Protein 9J3F (pdb70)

B-factor: mean 30.08, std 14.35, range [10.29, 95.4]

InterPro domains:
  IPR018712 T6SS, Phospholipase effector Tle1-like, catalytic domain [PF09994] (22-100)
  IPR018712 T6SS, Phospholipase effector Tle1-like, catalytic domain [PF09994] (247-362)

Organism: Xanthomonas oryzae pv. oryzae (strain PXO99A) (NCBI:txid360094)

Radius of gyration: 28.88 Å; Cα contacts (8 Å, |Δi|>4): 1315; chains: 1; bounding box: 87×80×74 Å

Nearest PDB structures (foldseek):
  4o5p-assembly1_A  TM=6.713E-01  e=9.264E-30  Pseudomonas aeruginosa PAO1
  4o5p-assembly2_B  TM=6.786E-01  e=5.712E-29  Pseudomonas aeruginosa PAO1
  5l2p-assembly1_B  TM=4.630E-01  e=1.707E-01  Saccharolobus solfataricus
  6iey-assembly1_B  TM=3.296E-01  e=1.707E-01  uncultured bacterium
  3ga7-assembly1_A  TM=3.316E-01  e=7.389E-01  Salmonella enterica subsp. enterica serovar Typhimurium str. LT2

Sequence (683 aa):
EFMQVSFAPLCPENPLQLSRAQQAEMMSAGLGRPQDSCCIDLRWGFFFDGTNNNFHRDQPKKAHSNVARLYDIFEADRRKPEFVGRYAAGVGTAFKDEVGDQGLGIQEKAGLAAGWGGEARICWALLKFLDNLNYYFERIDLGEALGQKDPATVRRMAQDMTIPSMELRKIAGDETEMLRQISMMASLQSLTATALNLPNHRGRRAVLAERRAQLRQRVQTWQRAQPKPKLRSIRVSVFGFSRGAAEARVFCSWLKDACDGGGGELTLCGIPVQLDLLGIFDTVASVGLANSSRLWSGHGGYASEDDLRIAPYVRRCVHLVAAHEVRGSFPLDAAAGVNGEEVVYPGVHSDVGGGYEPGEQGKAFIGDSIDDSAKLSQIALCHMYREAMAAGVPLNLSASRLSKETKAAFKVDKGLIDAFNGYVAATGSIKASTTVALTQAHYALYLRWRRLRLDDTAPDGMAQQPFVTRARTYKAQDVTDLLQTNAELRQEWAALQQDEKDAAYSSEASVAHVLRSTLAPIAARDDIVALVWGEKMTQWREVKPAWNDLSPLDRRIVRLHDDYSHDSRAWFKPFGAASEEAWKRQYRQRMNRLEAQDNAWQQWNRDVQPVIDDAVRKAQKHPGSFQPTPEVRPMPPLVAGQDLKDLKQWRSNGGVIPTEQDGRESYGMFGFLRWRTIFVPEK

Structure (mmCIF, N/CA/C/O backbone):
data_9J3F
#
_entry.id   9J3F
#
_cell.length_a   66.640
_cell.length_b   70.366
_cell.length_c   78.775
_cell.angle_alpha   90.00
_cell.angle_beta   99.26
_cell.angle_gamma   90.00
#
_symmetry.space_group_name_H-M   'P 1 21 1'
#
loop_
_entity.id
_entity.type
_entity.pdbx_description
1 polymer 'Tle1 phospholipase domain-containing protein'
2 non-polymer GLYCEROL
3 water water
#
loop_
_atom_site.group_PDB
_atom_site.id
_atom_site.type_symbol
_atom_site.label_atom_id
_atom_site.label_alt_id
_atom_site.label_comp_id
_atom_site.label_asym_id
_atom_site.label_entity_id
_atom_site.label_seq_id
_atom_site.pdbx_PDB_ins_code
_atom_site.Cartn_x
_atom_site.Cartn_y
_atom_site.Cartn_z
_atom_site.occupancy
_atom_site.B_iso_or_equiv
_atom_site.auth_seq_id
_atom_site.auth_comp_id
_atom_site.auth_asym_id
_atom_site.auth_atom_id
_atom_site.pdbx_PDB_model_num
ATOM 1 N N . GLU A 1 35 ? 0.314 15.592 -17.656 1.00 58.00 35 GLU A N 1
ATOM 2 C CA . GLU A 1 35 ? -0.714 14.755 -17.063 1.00 51.77 35 GLU A CA 1
ATOM 3 C C . GLU A 1 35 ? -1.316 13.890 -18.132 1.00 49.51 35 GLU A C 1
ATOM 4 O O . GLU A 1 35 ? -1.992 14.401 -18.968 1.00 57.17 35 GLU A O 1
ATOM 6 N N . PHE A 1 36 ? -1.075 12.588 -18.107 1.00 36.65 36 PHE A N 1
ATOM 7 C CA . PHE A 1 36 ? -1.640 11.733 -19.130 1.00 34.02 36 PHE A CA 1
ATOM 8 C C . PHE A 1 36 ? -1.858 10.270 -18.741 1.00 30.08 36 PHE A C 1
ATOM 9 O O . PHE A 1 36 ? -1.359 9.833 -17.775 1.00 35.14 36 PHE A O 1
ATOM 17 N N . MET A 1 37 ? -2.625 9.564 -19.531 1.00 23.94 37 MET A N 1
ATOM 18 C CA . MET A 1 37 ? -2.992 8.174 -19.276 1.00 27.46 37 MET A CA 1
ATOM 19 C C . MET A 1 37 ? -1.953 7.267 -19.938 1.00 31.30 37 MET A C 1
ATOM 20 O O . MET A 1 37 ? -1.886 7.184 -21.169 1.00 32.41 37 MET A O 1
ATOM 25 N N . GLN A 1 38 ? -1.160 6.581 -19.124 1.00 32.44 38 GLN A N 1
ATOM 26 C CA . GLN A 1 38 ? -0.169 5.645 -19.633 1.00 27.08 38 GLN A CA 1
ATOM 27 C C . GLN A 1 38 ? -0.831 4.312 -20.001 1.00 26.75 38 GLN A C 1
ATOM 28 O O . GLN A 1 38 ? -1.502 3.695 -19.176 1.00 27.94 38 GLN A O 1
ATOM 34 N N . VAL A 1 39 ? -0.604 3.847 -21.230 1.00 23.15 39 VAL A N 1
ATOM 35 C CA . VAL A 1 39 ? -1.184 2.598 -21.714 1.00 22.51 39 VAL A CA 1
ATOM 36 C C . VAL A 1 39 ? -0.223 1.439 -21.450 1.00 24.61 39 VAL A C 1
ATOM 37 O O . VAL A 1 39 ? 0.984 1.577 -21.651 1.00 28.51 39 VAL A O 1
ATOM 41 N N . SER A 1 40 ? -0.756 0.291 -21.026 1.00 25.33 40 SER A N 1
ATOM 42 C CA . SER A 1 40 ? 0.036 -0.922 -20.832 1.00 25.23 40 SER A CA 1
ATOM 43 C C . SER A 1 40 ? -0.895 -2.129 -20.825 1.00 25.34 40 SER A C 1
ATOM 44 O O . SER A 1 40 ? -2.114 -1.993 -20.704 1.00 24.47 40 SER A O 1
ATOM 47 N N . PHE A 1 41 ? -0.303 -3.316 -20.953 1.00 24.54 41 PHE A N 1
ATOM 48 C CA . PHE A 1 41 ? -1.021 -4.540 -20.637 1.00 25.84 41 PHE A CA 1
ATOM 49 C C . PHE A 1 41 ? -0.946 -4.817 -19.140 1.00 26.61 41 PHE A C 1
ATOM 50 O O . PHE A 1 41 ? -0.068 -4.311 -18.436 1.00 23.07 41 PHE A O 1
ATOM 58 N N . ALA A 1 42 ? -1.905 -5.618 -18.655 1.00 19.92 42 ALA A N 1
ATOM 59 C CA . ALA A 1 42 ? -1.993 -6.053 -17.263 1.00 25.18 42 ALA A CA 1
ATOM 60 C C . ALA A 1 42 ? -0.630 -6.469 -16.739 1.00 28.63 42 ALA A C 1
ATOM 61 O O . ALA A 1 42 ? 0.101 -7.215 -17.408 1.00 24.22 42 ALA A O 1
ATOM 63 N N . PRO A 1 43 ? -0.248 -5.995 -15.562 1.00 22.91 43 PRO A N 1
ATOM 64 C CA . PRO A 1 43 ? 1.007 -6.444 -14.959 1.00 29.16 43 PRO A CA 1
ATOM 65 C C . PRO A 1 43 ? 0.858 -7.859 -14.422 1.00 29.23 43 PRO A C 1
ATOM 66 O O . PRO A 1 43 ? -0.244 -8.396 -14.300 1.00 30.41 43 PRO A O 1
ATOM 70 N N . LEU A 1 44 ? 1.995 -8.472 -14.107 1.00 32.52 44 LEU A N 1
ATOM 71 C CA . LEU A 1 44 ? 1.945 -9.766 -13.447 1.00 30.39 44 LEU A CA 1
ATOM 72 C C . LEU A 1 44 ? 1.198 -9.631 -12.128 1.00 33.43 44 LEU A C 1
ATOM 73 O O . LEU A 1 44 ? 1.388 -8.670 -11.381 1.00 35.83 44 LEU A O 1
ATOM 78 N N . CYS A 1 45 ? 0.317 -10.573 -11.865 1.00 28.86 45 CYS A N 1
ATOM 79 C CA . CYS A 1 45 ? -0.385 -10.572 -10.595 1.00 30.17 45 CYS A CA 1
ATOM 80 C C . CYS A 1 45 ? 0.590 -10.957 -9.489 1.00 32.62 45 CYS A C 1
ATOM 81 O O . CYS A 1 45 ? 1.222 -12.018 -9.570 1.00 29.95 45 CYS A O 1
ATOM 84 N N . PRO A 1 46 ? 0.740 -10.137 -8.446 1.00 36.55 46 PRO A N 1
ATOM 85 C CA . PRO A 1 46 ? 1.603 -10.520 -7.321 1.00 30.98 46 PRO A CA 1
ATOM 86 C C . PRO A 1 46 ? 1.136 -11.818 -6.683 1.00 33.06 46 PRO A C 1
ATOM 87 O O . PRO A 1 46 ? -0.021 -12.229 -6.810 1.00 32.83 46 PRO A O 1
ATOM 91 N N . GLU A 1 47 ? 2.060 -12.468 -5.976 1.00 36.51 47 GLU A N 1
ATOM 92 C CA . GLU A 1 47 ? 1.703 -13.708 -5.297 1.00 32.63 47 GLU A CA 1
ATOM 93 C C . GLU A 1 47 ? 0.630 -13.478 -4.242 1.00 33.89 47 GLU A C 1
ATOM 94 O O . GLU A 1 47 ? -0.266 -14.316 -4.064 1.00 35.77 47 GLU A O 1
ATOM 100 N N . ASN A 1 48 ? 0.704 -12.356 -3.520 1.00 35.16 48 ASN A N 1
ATOM 101 C CA . ASN A 1 48 ? -0.417 -11.905 -2.698 1.00 31.77 48 ASN A CA 1
ATOM 102 C C . ASN A 1 48 ? -1.009 -10.695 -3.398 1.00 28.94 48 ASN A C 1
ATOM 103 O O . ASN A 1 48 ? -0.481 -9.576 -3.266 1.00 28.51 48 ASN A O 1
ATOM 108 N N . PRO A 1 49 ? -2.093 -10.860 -4.160 1.00 30.54 49 PRO A N 1
ATOM 109 C CA . PRO A 1 49 ? -2.630 -9.731 -4.928 1.00 29.41 49 PRO A CA 1
ATOM 110 C C . PRO A 1 49 ? -3.234 -8.635 -4.058 1.00 24.76 49 PRO A C 1
ATOM 111 O O . PRO A 1 49 ? -3.505 -7.543 -4.574 1.00 32.81 49 PRO A O 1
ATOM 115 N N . LEU A 1 50 ? -3.466 -8.886 -2.772 1.00 23.76 50 LEU A N 1
ATOM 116 C CA . LEU A 1 50 ? -3.966 -7.864 -1.855 1.00 27.65 50 LEU A CA 1
ATOM 117 C C . LEU A 1 50 ? -2.851 -7.078 -1.179 1.00 31.33 50 LEU A C 1
ATOM 118 O O . LEU A 1 50 ? -3.140 -6.168 -0.392 1.00 35.97 50 LEU A O 1
ATOM 123 N N . GLN A 1 51 ? -1.593 -7.414 -1.454 1.00 29.53 51 GLN A N 1
ATOM 124 C CA . GLN A 1 51 ? -0.452 -6.773 -0.817 1.00 33.50 51 GLN A CA 1
ATOM 125 C C . GLN A 1 51 ? -0.024 -5.556 -1.621 1.00 32.39 51 GLN A C 1
ATOM 126 O O . GLN A 1 51 ? 0.171 -5.639 -2.837 1.00 38.90 51 GLN A O 1
ATOM 132 N N . LEU A 1 52 ? 0.138 -4.431 -0.940 1.00 34.54 52 LEU A N 1
ATOM 133 C CA . LEU A 1 52 ? 0.509 -3.208 -1.627 1.00 41.58 52 LEU A CA 1
ATOM 134 C C . LEU A 1 52 ? 1.999 -3.210 -1.951 1.00 52.27 52 LEU A C 1
ATOM 135 O O . LEU A 1 52 ? 2.826 -3.648 -1.146 1.00 52.02 52 LEU A O 1
ATOM 140 N N . SER A 1 53 ? 2.333 -2.744 -3.154 1.00 47.71 53 SER A N 1
ATOM 141 C CA . SER A 1 53 ? 3.728 -2.545 -3.499 1.00 44.69 53 SER A CA 1
ATOM 142 C C . SER A 1 53 ? 4.328 -1.471 -2.598 1.00 44.23 53 SER A C 1
ATOM 143 O O . SER A 1 53 ? 3.621 -0.728 -1.911 1.00 48.11 53 SER A O 1
ATOM 146 N N . ARG A 1 54 ? 5.660 -1.405 -2.591 1.00 51.15 54 ARG A N 1
ATOM 147 C CA . ARG A 1 54 ? 6.331 -0.442 -1.725 1.00 52.35 54 ARG A CA 1
ATOM 148 C C . ARG A 1 54 ? 5.941 0.981 -2.098 1.00 45.92 54 ARG A C 1
ATOM 149 O O . ARG A 1 54 ? 5.656 1.805 -1.222 1.00 43.60 54 ARG A O 1
ATOM 157 N N . ALA A 1 55 ? 5.892 1.277 -3.400 1.00 46.93 55 ALA A N 1
ATOM 158 C CA . ALA A 1 55 ? 5.439 2.590 -3.838 1.00 53.39 55 ALA A CA 1
ATOM 159 C C . ALA A 1 55 ? 3.988 2.837 -3.434 1.00 55.79 55 ALA A C 1
ATOM 160 O O . ALA A 1 55 ? 3.643 3.932 -2.969 1.00 53.32 55 ALA A O 1
ATOM 162 N N . GLN A 1 56 ? 3.125 1.825 -3.592 1.00 44.84 56 GLN A N 1
ATOM 163 C CA . GLN A 1 56 ? 1.715 1.993 -3.243 1.00 41.75 56 GLN A CA 1
ATOM 164 C C . GLN A 1 56 ? 1.528 2.187 -1.742 1.00 40.45 56 GLN A C 1
ATOM 165 O O . GLN A 1 56 ? 0.634 2.927 -1.311 1.00 36.21 56 GLN A O 1
ATOM 171 N N . GLN A 1 57 ? 2.347 1.520 -0.927 1.00 38.76 57 GLN A N 1
ATOM 172 C CA . GLN A 1 57 ? 2.234 1.698 0.517 1.00 44.67 57 GLN A CA 1
ATOM 173 C C . GLN A 1 57 ? 2.638 3.107 0.923 1.00 48.58 57 GLN A C 1
ATOM 174 O O . GLN A 1 57 ? 2.052 3.693 1.845 1.00 46.58 57 GLN A O 1
ATOM 180 N N . ALA A 1 58 ? 3.630 3.676 0.231 1.00 50.61 58 ALA A N 1
ATOM 181 C CA . ALA A 1 58 ? 3.977 5.070 0.470 1.00 50.87 58 ALA A CA 1
ATOM 182 C C . ALA A 1 58 ? 2.841 5.990 0.044 1.00 47.21 58 ALA A C 1
ATOM 183 O O . ALA A 1 58 ? 2.478 6.920 0.776 1.00 47.49 58 ALA A O 1
ATOM 185 N N . GLU A 1 59 ? 2.261 5.738 -1.132 1.00 41.80 59 GLU A N 1
ATOM 186 C CA . GLU A 1 59 ? 1.148 6.558 -1.602 1.00 38.89 59 GLU A CA 1
ATOM 187 C C . GLU A 1 59 ? -0.011 6.537 -0.615 1.00 39.27 59 GLU A C 1
ATOM 188 O O . GLU A 1 59 ? -0.609 7.580 -0.325 1.00 42.56 59 GLU A O 1
ATOM 194 N N . MET A 1 60 ? -0.331 5.358 -0.076 1.00 36.00 60 MET A N 1
ATOM 195 C CA . MET A 1 60 ? -1.417 5.259 0.895 1.00 41.76 60 MET A CA 1
ATOM 196 C C . MET A 1 60 ? -1.161 6.144 2.112 1.00 41.58 60 MET A C 1
ATOM 197 O O . MET A 1 60 ? -2.083 6.799 2.615 1.00 38.85 60 MET A O 1
ATOM 202 N N . MET A 1 61 ? 0.088 6.179 2.591 1.00 48.08 61 MET A N 1
ATOM 203 C CA . MET A 1 61 ? 0.419 6.967 3.780 1.00 44.22 61 MET A CA 1
ATOM 204 C C . MET A 1 61 ? 0.290 8.459 3.516 1.00 42.39 61 MET A C 1
ATOM 205 O O . MET A 1 61 ? -0.269 9.198 4.336 1.00 42.94 61 MET A O 1
ATOM 210 N N . SER A 1 62 ? 0.812 8.925 2.385 1.00 44.87 62 SER A N 1
ATOM 211 C CA . SER A 1 62 ? 0.668 10.327 2.022 1.00 50.32 62 SER A CA 1
ATOM 212 C C . SER A 1 62 ? -0.768 10.710 1.694 1.00 53.29 62 SER A C 1
ATOM 213 O O . SER A 1 62 ? -1.086 11.902 1.711 1.00 42.81 62 SER A O 1
ATOM 216 N N . ALA A 1 63 ? -1.639 9.736 1.400 1.00 52.63 63 ALA A N 1
ATOM 217 C CA . ALA A 1 63 ? -3.045 10.046 1.148 1.00 49.40 63 ALA A CA 1
ATOM 218 C C . ALA A 1 63 ? -3.764 10.514 2.409 1.00 41.30 63 ALA A C 1
ATOM 219 O O . ALA A 1 63 ? -4.806 11.172 2.316 1.00 44.62 63 ALA A O 1
ATOM 221 N N . GLY A 1 64 ? -3.241 10.183 3.585 1.00 43.00 64 GLY A N 1
ATOM 222 C CA . GLY A 1 64 ? -3.821 10.617 4.841 1.00 46.08 64 GLY A CA 1
ATOM 223 C C . GLY A 1 64 ? -4.511 9.519 5.615 1.00 45.88 64 GLY A C 1
ATOM 224 O O . GLY A 1 64 ? -4.830 9.719 6.790 1.00 40.33 64 GLY A O 1
ATOM 225 N N . LEU A 1 65 ? -4.774 8.378 4.985 1.00 47.33 65 LEU A N 1
ATOM 226 C CA . LEU A 1 65 ? -5.364 7.236 5.675 1.00 54.05 65 LEU A CA 1
ATOM 227 C C . LEU A 1 65 ? -4.358 6.728 6.696 1.00 59.39 65 LEU A C 1
ATOM 228 O O . LEU A 1 65 ? -3.290 6.237 6.326 1.00 59.75 65 LEU A O 1
ATOM 233 N N . GLY A 1 66 ? -4.761 6.876 7.933 1.00 58.96 66 GLY A N 1
ATOM 234 C CA . GLY A 1 66 ? -3.997 6.556 9.089 1.00 60.07 66 GLY A CA 1
ATOM 235 C C . GLY A 1 66 ? -3.622 7.758 9.908 1.00 66.13 66 GLY A C 1
ATOM 236 O O . GLY A 1 66 ? -3.385 7.594 11.078 1.00 70.51 66 GLY A O 1
ATOM 237 N N . ARG A 1 67 ? -3.641 8.959 9.347 1.00 65.70 67 ARG A N 1
ATOM 238 C CA . ARG A 1 67 ? -3.286 10.153 10.107 1.00 59.86 67 ARG A CA 1
ATOM 239 C C . ARG A 1 67 ? -4.277 10.265 11.176 1.00 52.65 67 ARG A C 1
ATOM 240 O O . ARG A 1 67 ? -5.369 9.827 11.004 1.00 54.75 67 ARG A O 1
ATOM 248 N N . PRO A 1 68 ? -3.974 10.947 12.270 1.00 65.98 68 PRO A N 1
ATOM 249 C CA . PRO A 1 68 ? -4.916 11.136 13.395 1.00 71.82 68 PRO A CA 1
ATOM 250 C C . PRO A 1 68 ? -5.857 12.363 13.528 1.00 80.45 68 PRO A C 1
ATOM 251 O O . PRO A 1 68 ? -5.656 13.447 13.004 1.00 85.39 68 PRO A O 1
ATOM 255 N N . GLN A 1 69 ? -6.913 12.133 14.300 1.00 71.02 69 GLN A N 1
ATOM 256 C CA . GLN A 1 69 ? -7.927 13.135 14.628 1.00 70.81 69 GLN A CA 1
ATOM 257 C C . GLN A 1 69 ? -7.484 13.950 15.824 1.00 70.57 69 GLN A C 1
ATOM 258 O O . GLN A 1 69 ? -8.132 14.920 16.196 1.00 72.42 69 GLN A O 1
ATOM 264 N N . ASP A 1 70 ? -6.374 13.531 16.418 1.00 65.33 70 ASP A N 1
ATOM 265 C CA . ASP A 1 70 ? -5.772 14.151 17.594 1.00 74.71 70 ASP A CA 1
ATOM 266 C C . ASP A 1 70 ? -5.355 15.591 17.315 1.00 77.47 70 ASP A C 1
ATOM 267 O O . ASP A 1 70 ? -5.453 16.459 18.164 1.00 88.54 70 ASP A O 1
ATOM 272 N N . SER A 1 71 ? -4.976 15.786 16.083 1.00 70.46 71 SER A N 1
ATOM 273 C CA . SER A 1 71 ? -4.634 17.073 15.617 1.00 62.23 71 SER A CA 1
ATOM 274 C C . SER A 1 71 ? -6.027 17.656 15.396 1.00 70.42 71 SER A C 1
ATOM 275 O O . SER A 1 71 ? -7.060 16.991 15.546 1.00 82.60 71 SER A O 1
ATOM 278 N N . CYS A 1 72 ? -6.040 18.910 15.060 1.00 54.48 72 CYS A N 1
ATOM 279 C CA . CYS A 1 72 ? -7.217 19.693 14.860 1.00 47.22 72 CYS A CA 1
ATOM 280 C C . CYS A 1 72 ? -8.234 19.299 13.793 1.00 36.55 72 CYS A C 1
ATOM 281 O O . CYS A 1 72 ? -9.364 19.715 13.861 1.00 35.18 72 CYS A O 1
ATOM 284 N N . CYS A 1 73 ? -7.796 18.580 12.772 1.00 35.12 73 CYS A N 1
ATOM 285 C CA . CYS A 1 73 ? -8.585 18.325 11.575 1.00 34.57 73 CYS A CA 1
ATOM 286 C C . CYS A 1 73 ? -8.978 16.927 11.130 1.00 37.43 73 CYS A C 1
ATOM 287 O O . CYS A 1 73 ? -8.456 15.947 11.607 1.00 37.97 73 CYS A O 1
ATOM 290 N N . ILE A 1 74 ? -9.935 16.856 10.215 1.00 30.02 74 ILE A N 1
ATOM 291 C CA . ILE A 1 74 ? -10.401 15.560 9.734 1.00 27.29 74 ILE A CA 1
ATOM 292 C C . ILE A 1 74 ? -10.671 15.645 8.242 1.00 30.02 74 ILE A C 1
ATOM 293 O O . ILE A 1 74 ? -11.121 16.674 7.726 1.00 24.15 74 ILE A O 1
ATOM 298 N N . ASP A 1 75 ? -10.362 14.569 7.537 1.00 26.13 75 ASP A N 1
ATOM 299 C CA . ASP A 1 75 ? -10.684 14.447 6.131 1.00 22.57 75 ASP A CA 1
ATOM 300 C C . ASP A 1 75 ? -11.853 13.482 6.007 1.00 24.60 75 ASP A C 1
ATOM 301 O O . ASP A 1 75 ? -11.805 12.371 6.549 1.00 23.59 75 ASP A O 1
ATOM 306 N N . LEU A 1 76 ? -12.918 13.923 5.339 1.00 23.03 76 LEU A N 1
ATOM 307 C CA . LEU A 1 76 ? -14.019 13.031 5.001 1.00 17.81 76 LEU A CA 1
ATOM 308 C C . LEU A 1 76 ? -13.632 12.249 3.743 1.00 19.72 76 LEU A C 1
ATOM 309 O O . LEU A 1 76 ? -13.003 12.799 2.843 1.00 18.80 76 LEU A O 1
ATOM 314 N N . ARG A 1 77 ? -14.020 10.970 3.678 1.00 18.25 77 ARG A N 1
ATOM 315 C CA . ARG A 1 77 ? -13.688 10.129 2.529 1.00 15.93 77 ARG A CA 1
ATOM 316 C C . ARG A 1 77 ? -14.964 9.459 2.045 1.00 18.91 77 ARG A C 1
ATOM 317 O O . ARG A 1 77 ? -15.555 8.659 2.773 1.00 20.36 77 ARG A O 1
ATOM 325 N N . TRP A 1 78 ? -15.369 9.763 0.810 1.00 15.09 78 TRP A N 1
ATOM 326 C CA . TRP A 1 78 ? -16.633 9.311 0.258 1.00 12.14 78 TRP A CA 1
ATOM 327 C C . TRP A 1 78 ? -16.380 8.529 -1.021 1.00 17.02 78 TRP A C 1
ATOM 328 O O . TRP A 1 78 ? -15.730 9.045 -1.944 1.00 18.02 78 TRP A O 1
ATOM 339 N N . GLY A 1 79 ? -16.944 7.334 -1.112 1.00 17.49 79 GLY A N 1
ATOM 340 C CA . GLY A 1 79 ? -16.887 6.521 -2.333 1.00 19.00 79 GLY A CA 1
ATOM 341 C C . GLY A 1 79 ? -18.205 6.376 -2.973 1.00 18.35 79 GLY A C 1
ATOM 342 O O . GLY A 1 79 ? -19.241 6.181 -2.310 1.00 19.52 79 GLY A O 1
ATOM 343 N N . PHE A 1 80 ? -18.252 6.455 -4.313 1.00 15.99 80 PHE A N 1
ATOM 344 C CA . PHE A 1 80 ? -19.447 6.273 -5.108 1.00 18.91 80 PHE A CA 1
ATOM 345 C C . PHE A 1 80 ? -19.193 5.113 -6.057 1.00 17.95 80 PHE A C 1
ATOM 346 O O . PHE A 1 80 ? -18.141 5.071 -6.703 1.00 18.84 80 PHE A O 1
ATOM 354 N N . PHE A 1 81 ? -20.127 4.161 -6.111 1.00 15.88 81 PHE A N 1
ATOM 355 C CA . PHE A 1 81 ? -19.934 2.913 -6.844 1.00 15.15 81 PHE A CA 1
ATOM 356 C C . PHE A 1 81 ? -21.122 2.719 -7.774 1.00 15.02 81 PHE A C 1
ATOM 357 O O . PHE A 1 81 ? -22.249 2.547 -7.308 1.00 21.36 81 PHE A O 1
ATOM 365 N N . PHE A 1 82 ? -20.885 2.766 -9.087 1.00 13.07 82 PHE A N 1
ATOM 366 C CA . PHE A 1 82 ? -21.944 2.627 -10.085 1.00 16.02 82 PHE A CA 1
ATOM 367 C C . PHE A 1 82 ? -21.807 1.275 -10.782 1.00 18.25 82 PHE A C 1
ATOM 368 O O . PHE A 1 82 ? -20.869 1.067 -11.555 1.00 14.58 82 PHE A O 1
ATOM 376 N N . ASP A 1 83 ? -22.763 0.373 -10.561 1.00 14.97 83 ASP A N 1
ATOM 377 C CA . ASP A 1 83 ? -22.612 -0.957 -11.134 1.00 16.37 83 ASP A CA 1
ATOM 378 C C . ASP A 1 83 ? -22.962 -0.959 -12.625 1.00 15.15 83 ASP A C 1
ATOM 379 O O . ASP A 1 83 ? -23.484 0.016 -13.182 1.00 18.40 83 ASP A O 1
ATOM 384 N N . GLY A 1 84 ? -22.660 -2.086 -13.284 1.00 14.47 84 GLY A N 1
ATOM 385 C CA . GLY A 1 84 ? -22.808 -2.186 -14.722 1.00 16.61 84 GLY A CA 1
ATOM 386 C C . GLY A 1 84 ? -24.178 -2.684 -15.159 1.00 14.65 84 GLY A C 1
ATOM 387 O O . GLY A 1 84 ? -25.067 -2.947 -14.358 1.00 18.06 84 GLY A O 1
ATOM 388 N N . THR A 1 85 ? -24.334 -2.815 -16.475 1.00 15.73 85 THR A N 1
ATOM 389 C CA . THR A 1 85 ? -25.598 -3.252 -17.052 1.00 19.83 85 THR A CA 1
ATOM 390 C C . THR A 1 85 ? -25.966 -4.633 -16.533 1.00 16.88 85 THR A C 1
ATOM 391 O O . THR A 1 85 ? -25.187 -5.578 -16.678 1.00 21.22 85 THR A O 1
ATOM 395 N N . ASN A 1 86 ? -27.158 -4.744 -15.940 1.00 16.64 86 ASN A N 1
ATOM 396 C CA . ASN A 1 86 ? -27.664 -6.012 -15.392 1.00 19.41 86 ASN A CA 1
ATOM 397 C C . ASN A 1 86 ? -26.787 -6.530 -14.250 1.00 23.28 86 ASN A C 1
ATOM 398 O O . ASN A 1 86 ? -26.726 -7.737 -13.997 1.00 21.69 86 ASN A O 1
ATOM 403 N N . ASN A 1 87 ? -26.094 -5.634 -13.546 1.00 21.65 87 ASN A N 1
ATOM 404 C CA . ASN A 1 87 ? -25.371 -5.989 -12.327 1.00 16.04 87 ASN A CA 1
ATOM 405 C C . ASN A 1 87 ? -26.114 -5.404 -11.138 1.00 20.98 87 ASN A C 1
ATOM 406 O O . ASN A 1 87 ? -26.359 -4.190 -11.084 1.00 17.60 87 ASN A O 1
ATOM 411 N N . ASN A 1 88 ? -26.487 -6.260 -10.193 1.00 18.00 88 ASN A N 1
ATOM 412 C CA . ASN A 1 88 ? -27.212 -5.805 -9.013 1.00 17.64 88 ASN A CA 1
ATOM 413 C C . ASN A 1 88 ? -26.623 -6.533 -7.812 1.00 20.72 88 ASN A C 1
ATOM 414 O O . ASN A 1 88 ? -26.718 -7.761 -7.722 1.00 17.70 88 ASN A O 1
ATOM 419 N N . PHE A 1 89 ? -25.991 -5.764 -6.919 1.00 16.92 89 PHE A N 1
ATOM 420 C CA . PHE A 1 89 ? -25.265 -6.303 -5.775 1.00 17.85 89 PHE A CA 1
ATOM 421 C C . PHE A 1 89 ? -26.046 -7.284 -4.903 1.00 18.68 89 PHE A C 1
ATOM 422 O O . PHE A 1 89 ? -25.610 -8.417 -4.669 1.00 21.88 89 PHE A O 1
ATOM 430 N N . HIS A 1 90 ? -27.219 -6.870 -4.420 1.00 21.16 90 HIS A N 1
ATOM 431 C CA . HIS A 1 90 ? -27.959 -7.758 -3.526 1.00 26.50 90 HIS A CA 1
ATOM 432 C C . HIS A 1 90 ? -28.660 -8.881 -4.281 1.00 26.20 90 HIS A C 1
ATOM 433 O O . HIS A 1 90 ? -28.864 -9.965 -3.718 1.00 24.40 90 HIS A O 1
ATOM 440 N N . ARG A 1 91 ? -28.994 -8.671 -5.554 1.00 22.92 91 ARG A N 1
ATOM 441 C CA . ARG A 1 91 ? -29.585 -9.755 -6.340 1.00 23.79 91 ARG A CA 1
ATOM 442 C C . ARG A 1 91 ? -28.548 -10.824 -6.662 1.00 24.58 91 ARG A C 1
ATOM 443 O O . ARG A 1 91 ? -28.864 -12.019 -6.706 1.00 21.75 91 ARG A O 1
ATOM 451 N N . ASP A 1 92 ? -27.297 -10.419 -6.871 1.00 20.03 92 ASP A N 1
ATOM 452 C CA . ASP A 1 92 ? -26.311 -11.302 -7.475 1.00 20.10 92 ASP A CA 1
ATOM 453 C C . ASP A 1 92 ? -25.258 -11.835 -6.514 1.00 19.99 92 ASP A C 1
ATOM 454 O O . ASP A 1 92 ? -24.650 -12.860 -6.822 1.00 16.33 92 ASP A O 1
ATOM 459 N N . GLN A 1 93 ? -25.027 -11.182 -5.370 1.00 19.02 93 GLN A N 1
ATOM 460 C CA . GLN A 1 93 ? -24.090 -11.732 -4.388 1.00 21.89 93 GLN A CA 1
ATOM 461 C C . GLN A 1 93 ? -24.432 -13.153 -3.931 1.00 19.27 93 GLN A C 1
ATOM 462 O O . GLN A 1 93 ? -23.493 -13.949 -3.755 1.00 21.32 93 GLN A O 1
ATOM 468 N N . PRO A 1 94 ? -25.699 -13.545 -3.724 1.00 19.48 94 PRO A N 1
ATOM 469 C CA . PRO A 1 94 ? -25.956 -14.926 -3.275 1.00 24.41 94 PRO A CA 1
ATOM 470 C C . PRO A 1 94 ? -25.390 -15.994 -4.194 1.00 25.54 94 PRO A C 1
ATOM 471 O O . PRO A 1 94 ? -24.988 -17.057 -3.710 1.00 22.76 94 PRO A O 1
ATOM 475 N N . LYS A 1 95 ? -25.343 -15.748 -5.501 1.00 22.36 95 LYS A N 1
ATOM 476 C CA . LYS A 1 95 ? -24.760 -16.675 -6.460 1.00 26.51 95 LYS A CA 1
ATOM 477 C C . LYS A 1 95 ? -23.302 -16.369 -6.760 1.00 25.18 95 LYS A C 1
ATOM 478 O O . LYS A 1 95 ? -22.755 -16.921 -7.723 1.00 23.94 95 LYS A O 1
ATOM 484 N N . LYS A 1 96 ? -22.680 -15.489 -5.967 1.00 19.42 96 LYS A N 1
ATOM 485 C CA . LYS A 1 96 ? -21.292 -15.063 -6.133 1.00 16.70 96 LYS A CA 1
ATOM 486 C C . LYS A 1 96 ? -21.057 -14.445 -7.503 1.00 18.96 96 LYS A C 1
ATOM 487 O O . LYS A 1 96 ? -19.949 -14.489 -8.038 1.00 20.30 96 LYS A O 1
ATOM 493 N N . ALA A 1 97 ? -22.100 -13.852 -8.076 1.00 17.96 97 ALA A N 1
ATOM 494 C CA . ALA A 1 97 ? -21.997 -13.154 -9.350 1.00 16.01 97 ALA A CA 1
ATOM 495 C C . ALA A 1 97 ? -22.066 -11.636 -9.196 1.00 19.31 97 ALA A C 1
ATOM 496 O O . ALA A 1 97 ? -22.260 -10.923 -10.190 1.00 17.21 97 ALA A O 1
ATOM 498 N N . HIS A 1 98 ? -21.902 -11.116 -7.987 1.00 19.18 98 HIS A N 1
ATOM 499 C CA . HIS A 1 98 ? -21.818 -9.670 -7.868 1.00 15.81 98 HIS A CA 1
ATOM 500 C C . HIS A 1 98 ? -20.486 -9.183 -8.436 1.00 17.04 98 HIS A C 1
ATOM 501 O O . HIS A 1 98 ? -19.472 -9.896 -8.419 1.00 19.37 98 HIS A O 1
ATOM 508 N N . SER A 1 99 ? -20.518 -7.983 -9.012 1.00 13.36 99 SER A N 1
ATOM 509 C CA . SER A 1 99 ? -19.425 -7.473 -9.824 1.00 17.08 99 SER A CA 1
ATOM 510 C C . SER A 1 99 ? -18.271 -6.998 -8.952 1.00 19.06 99 SER A C 1
ATOM 511 O O . SER A 1 99 ? -18.356 -6.954 -7.728 1.00 16.62 99 SER A O 1
ATOM 514 N N . ASN A 1 100 ? -17.181 -6.603 -9.612 1.00 19.36 100 ASN A N 1
ATOM 515 C CA . ASN A 1 100 ? -16.048 -6.025 -8.906 1.00 14.86 100 ASN A CA 1
ATOM 516 C C . ASN A 1 100 ? -16.396 -4.668 -8.308 1.00 20.06 100 ASN A C 1
ATOM 517 O O . ASN A 1 100 ? -15.863 -4.304 -7.255 1.00 19.28 100 ASN A O 1
ATOM 522 N N . VAL A 1 101 ? -17.292 -3.912 -8.945 1.00 18.82 101 VAL A N 1
ATOM 523 C CA . VAL A 1 101 ? -17.788 -2.684 -8.322 1.00 20.48 101 VAL A CA 1
ATOM 524 C C . VAL A 1 101 ? -18.516 -3.009 -7.021 1.00 20.88 101 VAL A C 1
ATOM 525 O O . VAL A 1 101 ? -18.278 -2.379 -5.984 1.00 16.63 101 VAL A O 1
ATOM 529 N N . ALA A 1 102 ? -19.410 -4.003 -7.053 1.00 15.25 102 ALA A N 1
ATOM 530 C CA . ALA A 1 102 ? -20.146 -4.369 -5.842 1.00 19.04 102 ALA A CA 1
ATOM 531 C C . ALA A 1 102 ? -19.227 -4.921 -4.752 1.00 18.94 102 ALA A C 1
ATOM 532 O O . ALA A 1 102 ? -19.485 -4.723 -3.555 1.00 17.51 102 ALA A O 1
ATOM 534 N N . ARG A 1 103 ? -18.177 -5.651 -5.140 1.00 22.72 103 ARG A N 1
ATOM 535 C CA . ARG A 1 103 ? -17.268 -6.234 -4.153 1.00 19.89 103 ARG A CA 1
ATOM 536 C C . ARG A 1 103 ? -16.470 -5.151 -3.434 1.00 17.22 103 ARG A C 1
ATOM 537 O O . ARG A 1 103 ? -16.304 -5.207 -2.211 1.00 17.63 103 ARG A O 1
ATOM 545 N N . LEU A 1 104 ? -15.980 -4.153 -4.175 1.00 17.98 104 LEU A N 1
ATOM 546 C CA . LEU A 1 104 ? -15.238 -3.077 -3.538 1.00 14.88 104 LEU A CA 1
ATOM 547 C C . LEU A 1 104 ? -16.158 -2.246 -2.649 1.00 18.33 104 LEU A C 1
ATOM 548 O O . LEU A 1 104 ? -15.769 -1.852 -1.542 1.00 21.06 104 LEU A O 1
ATOM 553 N N . TYR A 1 105 ? -17.397 -2.006 -3.096 1.00 14.97 105 TYR A N 1
ATOM 554 C CA . TYR A 1 105 ? -18.361 -1.294 -2.254 1.00 16.53 105 TYR A CA 1
ATOM 555 C C . TYR A 1 105 ? -18.602 -2.041 -0.953 1.00 17.39 105 TYR A C 1
ATOM 556 O O . TYR A 1 105 ? -18.679 -1.434 0.124 1.00 16.55 105 TYR A O 1
ATOM 565 N N . ASP A 1 106 ? -18.727 -3.367 -1.043 1.00 16.67 106 ASP A N 1
ATOM 566 C CA . ASP A 1 106 ? -19.048 -4.192 0.115 1.00 18.24 106 ASP A CA 1
ATOM 567 C C . ASP A 1 106 ? -18.039 -4.000 1.241 1.00 18.70 106 ASP A C 1
ATOM 568 O O . ASP A 1 106 ? -18.407 -4.057 2.422 1.00 20.71 106 ASP A O 1
ATOM 573 N N . ILE A 1 107 ? -16.772 -3.745 0.908 1.00 18.08 107 ILE A N 1
ATOM 574 C CA . ILE A 1 107 ? -15.738 -3.633 1.932 1.00 22.71 107 ILE A CA 1
ATOM 575 C C . ILE A 1 107 ? -15.358 -2.186 2.234 1.00 21.43 107 ILE A C 1
ATOM 576 O O . ILE A 1 107 ? -14.472 -1.951 3.070 1.00 23.25 107 ILE A O 1
ATOM 581 N N . PHE A 1 108 ? -16.006 -1.209 1.595 1.00 18.80 108 PHE A N 1
ATOM 582 C CA . PHE A 1 108 ? -15.845 0.185 1.994 1.00 17.82 108 PHE A CA 1
ATOM 583 C C . PHE A 1 108 ? -16.341 0.356 3.430 1.00 18.68 108 PHE A C 1
ATOM 584 O O . PHE A 1 108 ? -17.386 -0.177 3.804 1.00 21.03 108 PHE A O 1
ATOM 592 N N . GLU A 1 109 ? -15.579 1.098 4.238 1.00 17.41 109 GLU A N 1
ATOM 593 C CA . GLU A 1 109 ? -15.872 1.234 5.667 1.00 19.53 109 GLU A CA 1
ATOM 594 C C . GLU A 1 109 ? -17.298 1.708 5.902 1.00 22.89 109 GLU A C 1
ATOM 595 O O . GLU A 1 109 ? -17.729 2.720 5.345 1.00 22.23 109 GLU A O 1
ATOM 601 N N . ALA A 1 110 ? -18.029 0.972 6.739 1.00 20.62 110 ALA A N 1
ATOM 602 C CA . ALA A 1 110 ? -19.397 1.314 7.130 1.00 22.78 110 ALA A CA 1
ATOM 603 C C . ALA A 1 110 ? -19.427 1.098 8.631 1.00 29.96 110 ALA A C 1
ATOM 604 O O . ALA A 1 110 ? -19.894 0.067 9.112 1.00 28.67 110 ALA A O 1
ATOM 606 N N . ASP A 1 111 ? -18.897 2.069 9.370 1.00 25.50 111 ASP A N 1
ATOM 607 C CA . ASP A 1 111 ? -18.660 1.928 10.799 1.00 25.55 111 ASP A CA 1
ATOM 608 C C . ASP A 1 111 ? -19.299 3.118 11.490 1.00 28.92 111 ASP A C 1
ATOM 609 O O . ASP A 1 111 ? -18.967 4.265 11.181 1.00 25.70 111 ASP A O 1
ATOM 614 N N . ARG A 1 112 ? -20.216 2.846 12.417 1.00 28.65 112 ARG A N 1
ATOM 615 C CA . ARG A 1 112 ? -20.903 3.923 13.119 1.00 29.94 112 ARG A CA 1
ATOM 616 C C . ARG A 1 112 ? -19.940 4.816 13.896 1.00 26.44 112 ARG A C 1
ATOM 617 O O . ARG A 1 112 ? -20.288 5.961 14.194 1.00 30.21 112 ARG A O 1
ATOM 625 N N . ARG A 1 113 ? -18.732 4.338 14.197 1.00 23.20 113 ARG A N 1
ATOM 626 C CA . ARG A 1 113 ? -17.718 5.176 14.824 1.00 26.03 113 ARG A CA 1
ATOM 627 C C . ARG A 1 113 ? -16.938 6.013 13.822 1.00 27.96 113 ARG A C 1
ATOM 628 O O . ARG A 1 113 ? -16.165 6.883 14.235 1.00 28.17 113 ARG A O 1
ATOM 636 N N . LYS A 1 114 ? -17.121 5.790 12.522 1.00 31.79 114 LYS A N 1
ATOM 637 C CA . LYS A 1 114 ? -16.418 6.557 11.495 1.00 25.72 114 LYS A CA 1
ATOM 638 C C . LYS A 1 114 ? -17.428 7.135 10.512 1.00 24.68 114 LYS A C 1
ATOM 639 O O . LYS A 1 114 ? -17.489 6.724 9.347 1.00 25.23 114 LYS A O 1
ATOM 645 N N . PRO A 1 115 ? -18.240 8.103 10.954 1.00 22.78 115 PRO A N 1
ATOM 646 C CA . PRO A 1 115 ? -19.217 8.721 10.043 1.00 24.06 115 PRO A CA 1
ATOM 647 C C . PRO A 1 115 ? -18.570 9.553 8.952 1.00 26.13 115 PRO A C 1
ATOM 648 O O . PRO A 1 115 ? -19.256 9.936 7.986 1.00 21.98 115 PRO A O 1
ATOM 652 N N . GLU A 1 116 ? -17.272 9.834 9.075 1.00 21.75 116 GLU A N 1
ATOM 653 C CA . GLU A 1 116 ? -16.534 10.564 8.059 1.00 18.50 116 GLU A CA 1
ATOM 654 C C . GLU A 1 116 ? -16.295 9.743 6.799 1.00 20.90 116 GLU A C 1
ATOM 655 O O . GLU A 1 116 ? -15.932 10.327 5.770 1.00 20.14 116 GLU A O 1
ATOM 661 N N . PHE A 1 117 ? -16.476 8.422 6.854 1.00 18.53 117 PHE A N 1
ATOM 662 C CA . PHE A 1 117 ? -16.300 7.536 5.703 1.00 18.23 117 PHE A CA 1
ATOM 663 C C . PHE A 1 117 ? -17.668 7.022 5.264 1.00 16.91 117 PHE A C 1
ATOM 664 O O . PHE A 1 117 ? -18.324 6.293 6.012 1.00 17.43 117 PHE A O 1
ATOM 672 N N . VAL A 1 118 ? -18.099 7.381 4.054 1.00 13.73 118 VAL A N 1
ATOM 673 C CA . VAL A 1 118 ? -19.411 6.956 3.568 1.00 16.22 118 VAL A CA 1
ATOM 674 C C . VAL A 1 118 ? -19.272 6.419 2.150 1.00 18.00 118 VAL A C 1
ATOM 675 O O . VAL A 1 118 ? -18.709 7.095 1.283 1.00 17.36 118 VAL A O 1
ATOM 679 N N . GLY A 1 119 ? -19.805 5.224 1.914 1.00 16.98 119 GLY A N 1
ATOM 680 C CA . GLY A 1 119 ? -19.875 4.643 0.579 1.00 13.76 119 GLY A CA 1
ATOM 681 C C . GLY A 1 119 ? -21.321 4.600 0.111 1.00 18.23 119 GLY A C 1
ATOM 682 O O . GLY A 1 119 ? -22.230 4.403 0.916 1.00 18.62 119 GLY A O 1
ATOM 683 N N . ARG A 1 120 ? -21.529 4.826 -1.186 1.00 16.25 120 ARG A N 1
ATOM 684 C CA . ARG A 1 120 ? -22.854 4.774 -1.787 1.00 12.43 120 ARG A CA 1
ATOM 685 C C . ARG A 1 120 ? -22.810 3.884 -3.017 1.00 17.56 120 ARG A C 1
ATOM 686 O O . ARG A 1 120 ? -21.876 3.976 -3.819 1.00 17.37 120 ARG A O 1
ATOM 694 N N . TYR A 1 121 ? -23.852 3.075 -3.203 1.00 19.97 121 TYR A N 1
ATOM 695 C CA . TYR A 1 121 ? -23.895 2.098 -4.285 1.00 17.83 121 TYR A CA 1
ATOM 696 C C . TYR A 1 121 ? -25.114 2.361 -5.161 1.00 20.10 121 TYR A C 1
ATOM 697 O O . TYR A 1 121 ? -26.241 2.422 -4.659 1.00 17.34 121 TYR A O 1
ATOM 706 N N . ALA A 1 122 ? -24.892 2.521 -6.468 1.00 16.83 122 ALA A N 1
ATOM 707 C CA . ALA A 1 122 ? -25.986 2.625 -7.426 1.00 14.62 122 ALA A CA 1
ATOM 708 C C . ALA A 1 122 ? -26.084 1.316 -8.204 1.00 18.96 122 ALA A C 1
ATOM 709 O O . ALA A 1 122 ? -25.117 0.901 -8.859 1.00 15.55 122 ALA A O 1
ATOM 711 N N . ALA A 1 123 ? -27.245 0.664 -8.129 1.00 17.13 123 ALA A N 1
ATOM 712 C CA . ALA A 1 123 ? -27.504 -0.544 -8.922 1.00 19.88 123 ALA A CA 1
ATOM 713 C C . ALA A 1 123 ? -27.301 -0.325 -10.419 1.00 17.90 123 ALA A C 1
ATOM 714 O O . ALA A 1 123 ? -27.376 0.802 -10.925 1.00 17.98 123 ALA A O 1
ATOM 716 N N . GLY A 1 124 ? -27.050 -1.397 -11.146 1.00 15.71 124 GLY A N 1
ATOM 717 C CA . GLY A 1 124 ? -26.900 -1.273 -12.575 1.00 17.76 124 GLY A CA 1
ATOM 718 C C . GLY A 1 124 ? -28.228 -1.033 -13.263 1.00 15.96 124 GLY A C 1
ATOM 719 O O . GLY A 1 124 ? -29.294 -1.398 -12.762 1.00 16.31 124 GLY A O 1
ATOM 720 N N . VAL A 1 125 ? -28.148 -0.429 -14.453 1.00 14.78 125 VAL A N 1
ATOM 721 C CA . VAL A 1 125 ? -29.351 -0.236 -15.247 1.00 13.91 125 VAL A CA 1
ATOM 722 C C . VAL A 1 125 ? -29.913 -1.607 -15.606 1.00 11.47 125 VAL A C 1
ATOM 723 O O . VAL A 1 125 ? -29.200 -2.622 -15.634 1.00 15.35 125 VAL A O 1
ATOM 727 N N . GLY A 1 126 ? -31.217 -1.635 -15.868 1.00 16.17 126 GLY A N 1
ATOM 728 C CA . GLY A 1 126 ? -31.924 -2.875 -16.113 1.00 19.01 126 GLY A CA 1
ATOM 729 C C . GLY A 1 126 ? -32.196 -3.688 -14.871 1.00 22.67 126 GLY A C 1
ATOM 730 O O . GLY A 1 126 ? -32.672 -4.826 -14.987 1.00 21.74 126 GLY A O 1
ATOM 731 N N . THR A 1 127 ? -31.886 -3.156 -13.684 1.00 17.36 127 THR A N 1
ATOM 732 C CA . THR A 1 127 ? -32.135 -3.861 -12.427 1.00 17.91 127 THR A CA 1
ATOM 733 C C . THR A 1 127 ? -32.831 -2.913 -11.458 1.00 23.99 127 THR A C 1
ATOM 734 O O . THR A 1 127 ? -32.895 -1.698 -11.669 1.00 19.84 127 THR A O 1
ATOM 738 N N . ALA A 1 128 ? -33.343 -3.484 -10.370 1.00 15.65 128 ALA A N 1
ATOM 739 C CA . ALA A 1 128 ? -34.154 -2.726 -9.428 1.00 19.85 128 ALA A CA 1
ATOM 740 C C . ALA A 1 128 ? -33.347 -1.648 -8.701 1.00 18.03 128 ALA A C 1
ATOM 741 O O . ALA A 1 128 ? -32.257 -1.899 -8.180 1.00 20.33 128 ALA A O 1
ATOM 743 N N . PHE A 1 129 ? -33.911 -0.447 -8.648 1.00 19.41 129 PHE A N 1
ATOM 744 C CA . PHE A 1 129 ? -33.378 0.658 -7.870 1.00 19.48 129 PHE A CA 1
ATOM 745 C C . PHE A 1 129 ? -34.579 1.465 -7.378 1.00 23.11 129 PHE A C 1
ATOM 746 O O . PHE A 1 129 ? -34.693 2.670 -7.613 1.00 21.80 129 PHE A O 1
ATOM 754 N N . LYS A 1 130 ? -35.513 0.782 -6.710 1.00 20.96 130 LYS A N 1
ATOM 755 C CA . LYS A 1 130 ? -36.878 1.284 -6.621 1.00 21.37 130 LYS A CA 1
ATOM 756 C C . LYS A 1 130 ? -37.017 2.379 -5.570 1.00 25.41 130 LYS A C 1
ATOM 757 O O . LYS A 1 130 ? -37.462 3.488 -5.875 1.00 21.54 130 LYS A O 1
ATOM 763 N N . ASP A 1 131 ? -36.659 2.079 -4.321 1.00 22.58 131 ASP A N 1
ATOM 764 C CA . ASP A 1 131 ? -36.751 3.101 -3.285 1.00 23.42 131 ASP A CA 1
ATOM 765 C C . ASP A 1 131 ? -35.822 4.262 -3.559 1.00 19.97 131 ASP A C 1
ATOM 766 O O . ASP A 1 131 ? -36.029 5.346 -3.009 1.00 18.98 131 ASP A O 1
ATOM 771 N N . GLU A 1 132 ? -34.808 4.064 -4.404 1.00 23.31 132 GLU A N 1
ATOM 772 C CA . GLU A 1 132 ? -33.838 5.113 -4.681 1.00 23.48 132 GLU A CA 1
ATOM 773 C C . GLU A 1 132 ? -34.310 6.073 -5.767 1.00 23.55 132 GLU A C 1
ATOM 774 O O . GLU A 1 132 ? -34.299 7.285 -5.550 1.00 24.34 132 GLU A O 1
ATOM 780 N N . VAL A 1 133 ? -34.706 5.575 -6.943 1.00 17.40 133 VAL A N 1
ATOM 781 C CA . VAL A 1 133 ? -35.120 6.454 -8.032 1.00 21.89 133 VAL A CA 1
ATOM 782 C C . VAL A 1 133 ? -36.469 6.085 -8.626 1.00 25.91 133 VAL A C 1
ATOM 783 O O . VAL A 1 133 ? -36.934 6.770 -9.546 1.00 21.74 133 VAL A O 1
ATOM 787 N N . GLY A 1 134 ? -37.122 5.030 -8.141 1.00 19.23 134 GLY A N 1
ATOM 788 C CA . GLY A 1 134 ? -38.362 4.582 -8.749 1.00 21.06 134 GLY A CA 1
ATOM 789 C C . GLY A 1 134 ? -38.193 3.666 -9.946 1.00 22.19 134 GLY A C 1
ATOM 790 O O . GLY A 1 134 ? -39.145 3.478 -10.707 1.00 25.21 134 GLY A O 1
ATOM 791 N N . ASP A 1 135 ? -37.011 3.100 -10.139 1.00 20.33 135 ASP A N 1
ATOM 792 C CA . ASP A 1 135 ? -36.750 2.116 -11.188 1.00 25.57 135 ASP A CA 1
ATOM 793 C C . ASP A 1 135 ? -37.088 0.749 -10.610 1.00 21.63 135 ASP A C 1
ATOM 794 O O . ASP A 1 135 ? -36.384 0.264 -9.726 1.00 19.72 135 ASP A O 1
ATOM 799 N N . GLN A 1 136 ? -38.171 0.132 -11.095 1.00 24.11 136 GLN A N 1
ATOM 800 C CA . GLN A 1 136 ? -38.599 -1.156 -10.552 1.00 26.64 136 GLN A CA 1
ATOM 801 C C . GLN A 1 136 ? -37.801 -2.343 -11.081 1.00 25.17 136 GLN A C 1
ATOM 802 O O . GLN A 1 136 ? -37.939 -3.438 -10.532 1.00 23.69 136 GLN A O 1
ATOM 808 N N . GLY A 1 137 ? -36.991 -2.173 -12.126 1.00 17.14 137 GLY A N 1
ATOM 809 C CA . GLY A 1 137 ? -36.230 -3.300 -12.642 1.00 17.54 137 GLY A CA 1
ATOM 810 C C . GLY A 1 137 ? -37.091 -4.428 -13.174 1.00 20.87 137 GLY A C 1
ATOM 811 O O . GLY A 1 137 ? -36.683 -5.593 -13.121 1.00 21.20 137 GLY A O 1
ATOM 812 N N . LEU A 1 138 ? -38.280 -4.115 -13.679 1.00 22.30 138 LEU A N 1
ATOM 813 C CA . LEU A 1 138 ? -39.129 -5.100 -14.342 1.00 28.86 138 LEU A CA 1
ATOM 814 C C . LEU A 1 138 ? -39.836 -4.429 -15.513 1.00 30.13 138 LEU A C 1
ATOM 815 O O . LEU A 1 138 ? -39.757 -3.210 -15.701 1.00 25.02 138 LEU A O 1
ATOM 820 N N . GLY A 1 139 ? -40.532 -5.244 -16.305 1.00 27.90 139 GLY A N 1
ATOM 821 C CA . GLY A 1 139 ? -41.351 -4.711 -17.377 1.00 28.66 139 GLY A CA 1
ATOM 822 C C . GLY A 1 139 ? -40.529 -3.943 -18.392 1.00 23.86 139 GLY A C 1
ATOM 823 O O . GLY A 1 139 ? -39.385 -4.299 -18.704 1.00 23.34 139 GLY A O 1
ATOM 824 N N . ILE A 1 140 ? -41.123 -2.871 -18.925 1.00 23.02 140 ILE A N 1
ATOM 825 C CA . ILE A 1 140 ? -40.428 -2.062 -19.922 1.00 21.41 140 ILE A CA 1
ATOM 826 C C . ILE A 1 140 ? -39.255 -1.322 -19.302 1.00 22.37 140 ILE A C 1
ATOM 827 O O . ILE A 1 140 ? -38.253 -1.069 -19.979 1.00 24.11 140 ILE A O 1
ATOM 832 N N . GLN A 1 141 ? -39.362 -0.934 -18.025 1.00 16.58 141 GLN A N 1
ATOM 833 C CA . GLN A 1 141 ? -38.231 -0.269 -17.373 1.00 19.99 141 GLN A CA 1
ATOM 834 C C . GLN A 1 141 ? -36.979 -1.135 -17.423 1.00 20.55 141 GLN A C 1
ATOM 835 O O . GLN A 1 141 ? -35.877 -0.645 -17.707 1.00 19.07 141 GLN A O 1
ATOM 841 N N . GLU A 1 142 ? -37.134 -2.435 -17.166 1.00 20.70 142 GLU A N 1
ATOM 842 C CA . GLU A 1 142 ? -35.998 -3.349 -17.223 1.00 17.50 142 GLU A CA 1
ATOM 843 C C . GLU A 1 142 ? -35.427 -3.437 -18.634 1.00 18.95 142 GLU A C 1
ATOM 844 O O . GLU A 1 142 ? -34.212 -3.321 -18.836 1.00 18.42 142 GLU A O 1
ATOM 850 N N . LYS A 1 143 ? -36.293 -3.648 -19.631 1.00 23.69 143 LYS A N 1
ATOM 851 C CA . LYS A 1 143 ? -35.808 -3.811 -20.999 1.00 24.13 143 LYS A CA 1
ATOM 852 C C . LYS A 1 143 ? -35.154 -2.535 -21.516 1.00 20.97 143 LYS A C 1
ATOM 853 O O . LYS A 1 143 ? -34.112 -2.588 -22.181 1.00 18.35 143 LYS A O 1
ATOM 859 N N . ALA A 1 144 ? -35.735 -1.373 -21.208 1.00 21.68 144 ALA A N 1
ATOM 860 C CA . ALA A 1 144 ? -35.138 -0.122 -21.676 1.00 20.24 144 ALA A CA 1
ATOM 861 C C . ALA A 1 144 ? -33.793 0.129 -21.007 1.00 21.72 144 ALA A C 1
ATOM 862 O O . ALA A 1 144 ? -32.875 0.683 -21.629 1.00 21.20 144 ALA A O 1
ATOM 864 N N . GLY A 1 145 ? -33.658 -0.259 -19.739 1.00 20.77 145 GLY A N 1
ATOM 865 C CA . GLY A 1 145 ? -32.372 -0.119 -19.072 1.00 16.07 145 GLY A CA 1
ATOM 866 C C . GLY A 1 145 ? -31.306 -1.024 -19.660 1.00 18.12 145 GLY A C 1
ATOM 867 O O . GLY A 1 145 ? -30.182 -0.589 -19.920 1.00 20.83 145 GLY A O 1
ATOM 868 N N . LEU A 1 146 ? -31.647 -2.290 -19.896 1.00 23.38 146 LEU A N 1
ATOM 869 C CA . LEU A 1 146 ? -30.704 -3.215 -20.518 1.00 22.70 146 LEU A CA 1
ATOM 870 C C . LEU A 1 146 ? -30.366 -2.794 -21.941 1.00 26.23 146 LEU A C 1
ATOM 871 O O . LEU A 1 146 ? -29.188 -2.697 -22.312 1.00 27.40 146 LEU A O 1
ATOM 876 N N . ALA A 1 147 ? -31.385 -2.542 -22.757 1.00 28.34 147 ALA A N 1
ATOM 877 C CA . ALA A 1 147 ? -31.133 -2.336 -24.180 1.00 31.57 147 ALA A CA 1
ATOM 878 C C . ALA A 1 147 ? -30.472 -0.991 -24.447 1.00 32.26 147 ALA A C 1
ATOM 879 O O . ALA A 1 147 ? -29.598 -0.891 -25.312 1.00 34.42 147 ALA A O 1
ATOM 881 N N . ALA A 1 148 ? -30.858 0.056 -23.712 1.00 24.06 148 ALA A N 1
ATOM 882 C CA . ALA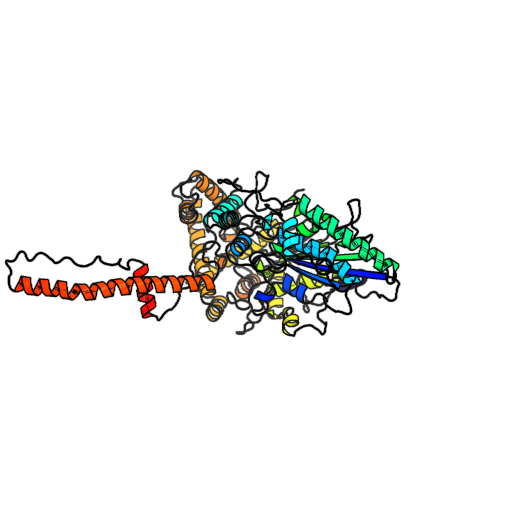 A 1 148 ? -30.473 1.409 -24.088 1.00 20.75 148 ALA A CA 1
ATOM 883 C C . ALA A 1 148 ? -29.926 2.239 -22.932 1.00 20.54 148 ALA A C 1
ATOM 884 O O . ALA A 1 148 ? -29.774 3.456 -23.081 1.00 21.66 148 ALA A O 1
ATOM 886 N N . GLY A 1 149 ? -29.622 1.631 -21.788 1.00 19.44 149 GLY A N 1
ATOM 887 C CA . GLY A 1 149 ? -29.062 2.407 -20.703 1.00 19.58 149 GLY A CA 1
ATOM 888 C C . GLY A 1 149 ? -30.030 3.323 -19.996 1.00 17.67 149 GLY A C 1
ATOM 889 O O . GLY A 1 149 ? -29.594 4.149 -19.195 1.00 19.85 149 GLY A O 1
ATOM 890 N N . TRP A 1 150 ? -31.330 3.204 -20.260 1.00 17.46 150 TRP A N 1
ATOM 891 C CA . TRP A 1 150 ? -32.312 4.017 -19.559 1.00 18.08 150 TRP A CA 1
ATOM 892 C C . TRP A 1 150 ? -32.161 3.861 -18.045 1.00 21.23 150 TRP A C 1
ATOM 893 O O . TRP A 1 150 ? -31.910 2.767 -17.536 1.00 16.12 150 TRP A O 1
ATOM 904 N N . GLY A 1 151 ? -32.303 4.974 -17.318 1.00 18.64 151 GLY A N 1
ATOM 905 C CA . GLY A 1 151 ? -32.115 4.963 -15.881 1.00 19.37 151 GLY A CA 1
ATOM 906 C C . GLY A 1 151 ? -30.731 5.366 -15.425 1.00 16.80 151 GLY A C 1
ATOM 907 O O . GLY A 1 151 ? -30.512 5.507 -14.219 1.00 17.13 151 GLY A O 1
ATOM 908 N N . GLY A 1 152 ? -29.795 5.570 -16.352 1.00 18.68 152 GLY A N 1
ATOM 909 C CA . GLY A 1 152 ? -28.461 5.992 -15.960 1.00 16.53 152 GLY A CA 1
ATOM 910 C C . GLY A 1 152 ? -28.420 7.421 -15.455 1.00 17.17 152 GLY A C 1
ATOM 911 O O . GLY A 1 152 ? -27.727 7.725 -14.478 1.00 17.55 152 GLY A O 1
ATOM 912 N N . GLU A 1 153 ? -29.142 8.323 -16.126 1.00 17.29 153 GLU A N 1
ATOM 913 C CA . GLU A 1 153 ? -29.225 9.700 -15.666 1.00 13.07 153 GLU A CA 1
ATOM 914 C C . GLU A 1 153 ? -29.789 9.766 -14.251 1.00 16.76 153 GLU A C 1
ATOM 915 O O . GLU A 1 153 ? -29.268 10.492 -13.397 1.00 14.25 153 GLU A O 1
ATOM 921 N N . ALA A 1 154 ? -30.857 9.014 -13.991 1.00 12.10 154 ALA A N 1
ATOM 922 C CA . ALA A 1 154 ? -31.477 9.005 -12.665 1.00 16.57 154 ALA A CA 1
ATOM 923 C C . ALA A 1 154 ? -30.509 8.519 -11.588 1.00 18.47 154 ALA A C 1
ATOM 924 O O . ALA A 1 154 ? -30.504 9.040 -10.464 1.00 17.29 154 ALA A O 1
ATOM 926 N N . ARG A 1 155 ? -29.684 7.510 -11.903 1.00 16.14 155 ARG A N 1
ATOM 927 C CA . ARG A 1 155 ? -28.694 7.038 -10.931 1.00 19.10 155 ARG A CA 1
ATOM 928 C C . ARG A 1 155 ? -27.615 8.091 -10.656 1.00 15.20 155 ARG A C 1
ATOM 929 O O . ARG A 1 155 ? -27.149 8.226 -9.516 1.00 16.14 155 ARG A O 1
ATOM 937 N N . ILE A 1 156 ? -27.174 8.823 -11.682 1.00 14.56 156 ILE A N 1
ATOM 938 C CA . ILE A 1 156 ? -26.219 9.908 -11.440 1.00 17.10 156 ILE A CA 1
ATOM 939 C C . ILE A 1 156 ? -26.848 10.991 -10.573 1.00 12.61 156 ILE A C 1
ATOM 940 O O . ILE A 1 156 ? -26.203 11.538 -9.679 1.00 15.39 156 ILE A O 1
ATOM 945 N N . CYS A 1 157 ? -28.108 11.338 -10.844 1.00 14.99 157 CYS A N 1
ATOM 946 C CA . CYS A 1 157 ? -28.783 12.358 -10.043 1.00 15.36 157 CYS A CA 1
ATOM 947 C C . CYS A 1 157 ? -28.922 11.913 -8.595 1.00 16.63 157 CYS A C 1
ATOM 948 O O . CYS A 1 157 ? -28.754 12.714 -7.667 1.00 15.96 157 CYS A O 1
ATOM 951 N N . TRP A 1 158 ? -29.245 10.638 -8.389 1.00 13.67 158 TRP A N 1
ATOM 952 C CA . TRP A 1 158 ? -29.319 10.084 -7.037 1.00 13.81 158 TRP A CA 1
ATOM 953 C C . TRP A 1 158 ? -27.979 10.204 -6.320 1.00 16.27 158 TRP A C 1
ATOM 954 O O . TRP A 1 158 ? -27.912 10.658 -5.167 1.00 18.64 158 TRP A O 1
ATOM 965 N N . ALA A 1 159 ? -26.891 9.828 -6.998 1.00 14.64 159 ALA A N 1
ATOM 966 C CA . ALA A 1 159 ? -25.583 9.914 -6.362 1.00 14.99 159 ALA A CA 1
ATOM 967 C C . ALA A 1 159 ? -25.206 11.364 -6.064 1.00 16.03 159 ALA A C 1
ATOM 968 O O . ALA A 1 159 ? -24.498 11.632 -5.084 1.00 15.74 159 ALA A O 1
ATOM 970 N N . LEU A 1 160 ? -25.676 12.313 -6.882 1.00 16.00 160 LEU A N 1
ATOM 971 C CA . LEU A 1 160 ? -25.417 13.719 -6.583 1.00 13.61 160 LEU A CA 1
ATOM 972 C C . LEU A 1 160 ? -26.178 14.160 -5.338 1.00 16.18 160 LEU A C 1
ATOM 973 O O . LEU A 1 160 ? -25.643 14.914 -4.521 1.00 15.85 160 LEU A O 1
ATOM 978 N N . LEU A 1 161 ? -27.425 13.707 -5.175 1.00 14.72 161 LEU A N 1
ATOM 979 C CA . LEU A 1 161 ? -28.119 13.925 -3.902 1.00 17.40 161 LEU A CA 1
ATOM 980 C C . LEU A 1 161 ? -27.380 13.271 -2.742 1.00 20.86 161 LEU A C 1
ATOM 981 O O . LEU A 1 161 ? -27.295 13.847 -1.648 1.00 17.84 161 LEU A O 1
ATOM 986 N N . LYS A 1 162 ? -26.871 12.051 -2.941 1.00 16.24 162 LYS A N 1
ATOM 987 C CA . LYS A 1 162 ? -26.159 11.371 -1.863 1.00 18.55 162 LYS A CA 1
ATOM 988 C C . LYS A 1 162 ? -24.910 12.139 -1.469 1.00 15.44 162 LYS A C 1
ATOM 989 O O . LYS A 1 162 ? -24.518 12.135 -0.298 1.00 18.66 162 LYS A O 1
ATOM 995 N N . PHE A 1 163 ? -24.278 12.806 -2.433 1.00 15.68 163 PHE A N 1
ATOM 996 C CA . PHE A 1 163 ? -23.097 13.609 -2.150 1.00 13.38 163 PHE A CA 1
ATOM 997 C C . PHE A 1 163 ? -23.406 14.671 -1.099 1.00 18.66 163 PHE A C 1
ATOM 998 O O . PHE A 1 163 ? -22.629 14.871 -0.153 1.00 20.66 163 PHE A O 1
ATOM 1006 N N . LEU A 1 164 ? -24.560 15.335 -1.229 1.00 18.55 164 LEU A N 1
ATOM 1007 C CA . LEU A 1 164 ? -24.976 16.307 -0.218 1.00 13.67 164 LEU A CA 1
ATOM 1008 C C . LEU A 1 164 ? -25.393 15.610 1.068 1.00 19.16 164 LEU A C 1
ATOM 1009 O O . LEU A 1 164 ? -25.071 16.081 2.166 1.00 18.75 164 LEU A O 1
ATOM 1014 N N . ASP A 1 165 ? -26.107 14.481 0.949 1.00 17.51 165 ASP A N 1
ATOM 1015 C CA . ASP A 1 165 ? -26.501 13.699 2.117 1.00 19.07 165 ASP A CA 1
ATOM 1016 C C . ASP A 1 165 ? -25.296 13.312 2.968 1.00 22.59 165 ASP A C 1
ATOM 1017 O O . ASP A 1 165 ? -25.403 13.216 4.193 1.00 16.68 165 ASP A O 1
ATOM 1022 N N . ASN A 1 166 ? -24.155 13.040 2.326 1.00 14.35 166 ASN A N 1
ATOM 1023 C CA . ASN A 1 166 ? -22.991 12.537 3.049 1.00 19.69 166 ASN A CA 1
ATOM 1024 C C . ASN A 1 166 ? -22.501 13.539 4.083 1.00 17.34 166 ASN A C 1
ATOM 1025 O O . ASN A 1 166 ? -22.025 13.147 5.149 1.00 17.93 166 ASN A O 1
ATOM 1030 N N . LEU A 1 167 ? -22.589 14.835 3.776 1.00 17.86 167 LEU A N 1
ATOM 1031 C CA . LEU A 1 167 ? -22.127 15.850 4.723 1.00 16.81 167 LEU A CA 1
ATOM 1032 C C . LEU A 1 167 ? -23.102 16.012 5.890 1.00 18.88 167 LEU A C 1
ATOM 1033 O O . LEU A 1 167 ? -22.681 16.125 7.049 1.00 20.25 167 LEU A O 1
ATOM 1038 N N . ASN A 1 168 ? -24.408 16.033 5.611 1.00 18.82 168 ASN A N 1
ATOM 1039 C CA . ASN A 1 168 ? -25.384 15.991 6.695 1.00 21.08 168 ASN A CA 1
ATOM 1040 C C . ASN A 1 168 ? -25.186 14.762 7.569 1.00 21.00 168 ASN A C 1
ATOM 1041 O O . ASN A 1 168 ? -25.349 14.824 8.797 1.00 18.70 168 ASN A O 1
ATOM 1046 N N . TYR A 1 169 ? -24.859 13.624 6.951 1.00 17.05 169 TYR A N 1
ATOM 1047 C CA . TYR A 1 169 ? -24.689 12.393 7.712 1.00 17.27 169 TYR A CA 1
ATOM 1048 C C . TYR A 1 169 ? -23.506 12.502 8.658 1.00 19.97 169 TYR A C 1
ATOM 1049 O O . TYR A 1 169 ? -23.546 11.981 9.780 1.00 19.34 169 TYR A O 1
ATOM 1058 N N . TYR A 1 170 ? -22.445 13.182 8.224 1.00 18.52 170 TYR A N 1
ATOM 1059 C CA . TYR A 1 170 ? -21.308 13.419 9.103 1.00 20.76 170 TYR A CA 1
ATOM 1060 C C . TYR A 1 170 ? -21.757 14.083 10.400 1.00 23.63 170 TYR A C 1
ATOM 1061 O O . TYR A 1 170 ? -21.390 13.649 11.499 1.00 18.05 170 TYR A O 1
ATOM 1070 N N . PHE A 1 171 ? -22.564 15.140 10.279 1.00 21.09 171 PHE A N 1
ATOM 1071 C CA . PHE A 1 171 ? -22.963 15.950 11.430 1.00 20.70 171 PHE A CA 1
ATOM 1072 C C . PHE A 1 171 ? -24.110 15.324 12.206 1.00 24.37 171 PHE A C 1
ATOM 1073 O O . PHE A 1 171 ? -24.113 15.370 13.443 1.00 23.20 171 PHE A O 1
ATOM 1081 N N . GLU A 1 172 ? -25.095 14.737 11.512 1.00 20.39 172 GLU A N 1
ATOM 1082 C CA . GLU A 1 172 ? -26.348 14.340 12.150 1.00 21.84 172 GLU A CA 1
ATOM 1083 C C . GLU A 1 172 ? -26.643 12.850 12.104 1.00 23.87 172 GLU A C 1
ATOM 1084 O O . GLU A 1 172 ? -27.646 12.426 12.691 1.00 21.58 172 GLU A O 1
ATOM 1090 N N . ARG A 1 173 ? -25.830 12.051 11.407 1.00 19.44 173 ARG A N 1
ATOM 1091 C CA . ARG A 1 173 ? -26.027 10.606 11.283 1.00 21.25 173 ARG A CA 1
ATOM 1092 C C . ARG A 1 173 ? -27.319 10.251 10.581 1.00 25.38 173 ARG A C 1
ATOM 1093 O O . ARG A 1 173 ? -27.808 9.126 10.725 1.00 25.64 173 ARG A O 1
ATOM 1101 N N . ILE A 1 174 ? -27.884 11.190 9.831 1.00 21.66 174 ILE A N 1
ATOM 1102 C CA . ILE A 1 174 ? -29.043 10.943 8.989 1.00 22.70 174 ILE A CA 1
ATOM 1103 C C . ILE A 1 174 ? -28.832 11.670 7.661 1.00 22.39 174 ILE A C 1
ATOM 1104 O O . ILE A 1 174 ? -28.214 12.738 7.610 1.00 18.30 174 ILE A O 1
ATOM 1109 N N . ASP A 1 175 ? -29.334 11.082 6.578 1.00 19.67 175 ASP A N 1
ATOM 1110 C CA . ASP A 1 175 ? -29.247 11.741 5.277 1.00 21.98 175 ASP A CA 1
ATOM 1111 C C . ASP A 1 175 ? -30.129 12.987 5.245 1.00 22.30 175 ASP A C 1
ATOM 1112 O O . ASP A 1 175 ? -31.114 13.098 5.979 1.00 21.70 175 ASP A O 1
ATOM 1117 N N . LEU A 1 176 ? -29.754 13.938 4.381 1.00 22.02 176 LEU A N 1
ATOM 1118 C CA . LEU A 1 176 ? -30.440 15.231 4.327 1.00 18.51 176 LEU A CA 1
ATOM 1119 C C . LEU A 1 176 ? -31.860 15.108 3.775 1.00 19.29 176 LEU A C 1
ATOM 1120 O O . LEU A 1 176 ? -32.788 15.730 4.305 1.00 23.68 176 LEU A O 1
ATOM 1125 N N . GLY A 1 177 ? -32.062 14.330 2.707 1.00 20.75 177 GLY A N 1
ATOM 1126 C CA . GLY A 1 177 ? -33.417 14.143 2.200 1.00 15.54 177 GLY A CA 1
ATOM 1127 C C . GLY A 1 177 ? -34.353 13.527 3.229 1.00 26.18 177 GLY A C 1
ATOM 1128 O O . GLY A 1 177 ? -35.518 13.927 3.346 1.00 24.68 177 GLY A O 1
ATOM 1129 N N . GLU A 1 178 ? -33.856 12.544 3.987 1.00 18.73 178 GLU A N 1
ATOM 1130 C CA . GLU A 1 178 ? -34.644 11.940 5.059 1.00 20.36 178 GLU A CA 1
ATOM 1131 C C . GLU A 1 178 ? -34.980 12.964 6.144 1.00 22.93 178 GLU A C 1
ATOM 1132 O O . GLU A 1 178 ? -36.107 12.997 6.651 1.00 25.60 178 GLU A O 1
ATOM 1138 N N . ALA A 1 179 ? -34.016 13.817 6.499 1.00 17.47 179 ALA A N 1
ATOM 1139 C CA . ALA A 1 179 ? -34.251 14.848 7.505 1.00 25.86 179 ALA A CA 1
ATOM 1140 C C . ALA A 1 179 ? -35.276 15.878 7.043 1.00 31.18 179 ALA A C 1
ATOM 1141 O O . ALA A 1 179 ? -35.944 16.498 7.878 1.00 31.22 179 ALA A O 1
ATOM 1143 N N . LEU A 1 180 ? -35.402 16.095 5.732 1.00 21.07 180 LEU A N 1
ATOM 1144 C CA . LEU A 1 180 ? -36.383 17.018 5.183 1.00 20.28 180 LEU A CA 1
ATOM 1145 C C . LEU A 1 180 ? -37.696 16.342 4.819 1.00 20.79 180 LEU A C 1
ATOM 1146 O O . LEU A 1 180 ? -38.587 17.005 4.274 1.00 32.44 180 LEU A O 1
ATOM 1151 N N . GLY A 1 181 ? -37.848 15.051 5.101 1.00 22.94 181 GLY A N 1
ATOM 1152 C CA . GLY A 1 181 ? -39.059 14.359 4.692 1.00 30.76 181 GLY A CA 1
ATOM 1153 C C . GLY A 1 181 ? -39.252 14.229 3.193 1.00 28.29 181 GLY A C 1
ATOM 1154 O O . GLY A 1 181 ? -40.390 14.093 2.736 1.00 28.16 181 GLY A O 1
ATOM 1155 N N . GLN A 1 182 ? -38.170 14.261 2.412 1.00 25.08 182 GLN A N 1
ATOM 1156 C CA . GLN A 1 182 ? -38.223 14.265 0.947 1.00 22.06 182 GLN A CA 1
ATOM 1157 C C . GLN A 1 182 ? -37.762 12.913 0.428 1.00 23.51 182 GLN A C 1
ATOM 1158 O O . GLN A 1 182 ? -36.581 12.576 0.546 1.00 27.32 182 GLN A O 1
ATOM 1164 N N . LYS A 1 183 ? -38.676 12.148 -0.160 1.00 20.53 183 LYS A N 1
ATOM 1165 C CA . LYS A 1 183 ? -38.303 10.846 -0.698 1.00 24.95 183 LYS A CA 1
ATOM 1166 C C . LYS A 1 183 ? -37.486 11.022 -1.976 1.00 23.69 183 LYS A C 1
ATOM 1167 O O . LYS A 1 183 ? -37.791 11.872 -2.812 1.00 24.27 183 LYS A O 1
ATOM 1173 N N . ASP A 1 184 ? -36.449 10.202 -2.127 1.00 19.81 184 ASP A N 1
ATOM 1174 C CA . ASP A 1 184 ? -35.524 10.373 -3.243 1.00 22.80 184 ASP A CA 1
ATOM 1175 C C . ASP A 1 184 ? -36.153 10.185 -4.623 1.00 17.33 184 ASP A C 1
ATOM 1176 O O . ASP A 1 184 ? -35.781 10.939 -5.537 1.00 21.22 184 ASP A O 1
ATOM 1181 N N . PRO A 1 185 ? -37.060 9.226 -4.867 1.00 21.36 185 PRO A N 1
ATOM 1182 C CA . PRO A 1 185 ? -37.640 9.125 -6.221 1.00 22.46 185 PRO A CA 1
ATOM 1183 C C . PRO A 1 185 ? -38.352 10.387 -6.687 1.00 23.12 185 PRO A C 1
ATOM 1184 O O . PRO A 1 185 ? -38.221 10.783 -7.855 1.00 18.28 185 PRO A O 1
ATOM 1188 N N . ALA A 1 186 ? -39.115 11.030 -5.804 1.00 19.00 186 ALA A N 1
ATOM 1189 C CA . ALA A 1 186 ? -39.796 12.261 -6.187 1.00 23.11 186 ALA A CA 1
ATOM 1190 C C . ALA A 1 186 ? -38.791 13.364 -6.481 1.00 22.28 186 ALA A C 1
ATOM 1191 O O . ALA A 1 186 ? -38.980 14.157 -7.408 1.00 22.44 186 ALA A O 1
ATOM 1193 N N . THR A 1 187 ? -37.710 13.420 -5.705 1.00 19.17 187 THR A N 1
ATOM 1194 C CA . THR A 1 187 ? -36.698 14.441 -5.932 1.00 18.84 187 THR A CA 1
ATOM 1195 C C . THR A 1 187 ? -35.967 14.185 -7.242 1.00 22.01 187 THR A C 1
ATOM 1196 O O . THR A 1 187 ? -35.776 15.103 -8.048 1.00 20.63 187 THR A O 1
ATOM 1200 N N . VAL A 1 188 ? -35.563 12.935 -7.482 1.00 16.46 188 VAL A N 1
ATOM 1201 C CA . VAL A 1 188 ? -34.843 12.633 -8.715 1.00 18.67 188 VAL A CA 1
ATOM 1202 C C . VAL A 1 188 ? -35.711 12.915 -9.934 1.00 17.23 188 VAL A C 1
ATOM 1203 O O . VAL A 1 188 ? -35.209 13.337 -10.984 1.00 22.75 188 VAL A O 1
ATOM 1207 N N . ARG A 1 189 ? -37.024 12.710 -9.821 1.00 17.86 189 ARG A N 1
ATOM 1208 C CA . ARG A 1 189 ? -37.899 12.965 -10.957 1.00 17.78 189 ARG A CA 1
ATOM 1209 C C . ARG A 1 189 ? -37.905 14.438 -11.344 1.00 23.44 189 ARG A C 1
ATOM 1210 O O . ARG A 1 189 ? -38.121 14.760 -12.519 1.00 18.54 189 ARG A O 1
ATOM 1218 N N . ARG A 1 190 ? -37.637 15.334 -10.394 1.00 20.78 190 ARG A N 1
ATOM 1219 C CA . ARG A 1 190 ? -37.454 16.739 -10.714 1.00 22.59 190 ARG A CA 1
ATOM 1220 C C . ARG A 1 190 ? -36.089 17.031 -11.313 1.00 24.38 190 ARG A C 1
ATOM 1221 O O . ARG A 1 190 ? -35.869 18.139 -11.815 1.00 20.46 190 ARG A O 1
ATOM 1229 N N . MET A 1 191 ? -35.158 16.082 -11.231 1.00 25.32 191 MET A N 1
ATOM 1230 C CA . MET A 1 191 ? -33.796 16.290 -11.692 1.00 22.62 191 MET A CA 1
ATOM 1231 C C . MET A 1 191 ? -33.506 15.641 -13.032 1.00 23.27 191 MET A C 1
ATOM 1232 O O . MET A 1 191 ? -32.617 16.109 -13.742 1.00 18.43 191 MET A O 1
ATOM 1237 N N . ALA A 1 192 ? -34.211 14.563 -13.376 1.00 18.06 192 ALA A N 1
ATOM 1238 C CA . ALA A 1 192 ? -33.767 13.618 -14.396 1.00 19.09 192 ALA A CA 1
ATOM 1239 C C . ALA A 1 192 ? -34.837 13.460 -15.465 1.00 23.99 192 ALA A C 1
ATOM 1240 O O . ALA A 1 192 ? -35.974 13.078 -15.164 1.00 27.92 192 ALA A O 1
ATOM 1242 N N . GLN A 1 193 ? -34.460 13.713 -16.721 1.00 20.07 193 GLN A N 1
ATOM 1243 C CA . GLN A 1 193 ? -35.404 13.521 -17.815 1.00 17.86 193 GLN A CA 1
ATOM 1244 C C . GLN A 1 193 ? -35.877 12.073 -17.916 1.00 18.95 193 GLN A C 1
ATOM 1245 O O . GLN A 1 193 ? -37.050 11.820 -18.213 1.00 17.88 193 GLN A O 1
ATOM 1251 N N . ASP A 1 194 ? -34.991 11.098 -17.676 1.00 19.52 194 ASP A N 1
ATOM 1252 C CA . ASP A 1 194 ? -35.362 9.732 -18.051 1.00 23.38 194 ASP A CA 1
ATOM 1253 C C . ASP A 1 194 ? -36.543 9.222 -17.228 1.00 19.51 194 ASP A C 1
ATOM 1254 O O . ASP A 1 194 ? -37.344 8.415 -17.725 1.00 19.39 194 ASP A O 1
ATOM 1259 N N . MET A 1 195 ? -36.706 9.722 -16.004 1.00 17.47 195 MET A N 1
ATOM 1260 C CA . MET A 1 195 ? -37.813 9.330 -15.142 1.00 18.08 195 MET A CA 1
ATOM 1261 C C . MET A 1 195 ? -39.133 9.982 -15.528 1.00 25.46 195 MET A C 1
ATOM 1262 O O . MET A 1 195 ? -40.159 9.662 -14.918 1.00 30.46 195 MET A O 1
ATOM 1267 N N . THR A 1 196 ? -39.144 10.891 -16.500 1.00 22.02 196 THR A N 1
ATOM 1268 C CA . THR A 1 196 ? -40.395 11.434 -17.010 1.00 23.43 196 THR A CA 1
ATOM 1269 C C . THR A 1 196 ? -40.820 10.818 -18.336 1.00 26.82 196 THR A C 1
ATOM 1270 O O . THR A 1 196 ? -41.907 11.137 -18.817 1.00 26.67 196 THR A O 1
ATOM 1274 N N . ILE A 1 197 ? -39.999 9.965 -18.944 1.00 20.24 197 ILE A N 1
ATOM 1275 C CA . ILE A 1 197 ? -40.371 9.418 -20.256 1.00 22.78 197 ILE A CA 1
ATOM 1276 C C . ILE A 1 197 ? -41.631 8.569 -20.102 1.00 25.14 197 ILE A C 1
ATOM 1277 O O . ILE A 1 197 ? -41.686 7.696 -19.214 1.00 27.39 197 ILE A O 1
ATOM 1282 N N . PRO A 1 198 ? -42.672 8.797 -20.905 1.00 28.74 198 PRO A N 1
ATOM 1283 C CA . PRO A 1 198 ? -43.896 8.003 -20.770 1.00 31.36 198 PRO A CA 1
ATOM 1284 C C . PRO A 1 198 ? -43.670 6.550 -21.157 1.00 32.30 198 PRO A C 1
ATOM 1285 O O . PRO A 1 198 ? -42.822 6.227 -21.998 1.00 27.64 198 PRO A O 1
ATOM 1289 N N . SER A 1 199 ? -44.475 5.678 -20.541 1.00 26.37 199 SER A N 1
ATOM 1290 C CA . SER A 1 199 ? -44.308 4.238 -20.723 1.00 31.28 199 SER A CA 1
ATOM 1291 C C . SER A 1 199 ? -44.416 3.832 -22.186 1.00 27.31 199 SER A C 1
ATOM 1292 O O . SER A 1 199 ? -43.690 2.938 -22.640 1.00 29.63 199 SER A O 1
ATOM 1295 N N . MET A 1 200 ? -45.320 4.461 -22.942 1.00 31.06 200 MET A N 1
ATOM 1296 C CA . MET A 1 200 ? -45.427 4.105 -24.355 1.00 33.99 200 MET A CA 1
ATOM 1297 C C . MET A 1 200 ? -44.162 4.478 -25.115 1.00 35.72 200 MET A C 1
ATOM 1298 O O . MET A 1 200 ? -43.763 3.763 -26.043 1.00 29.26 200 MET A O 1
ATOM 1303 N N . GLU A 1 201 ? -43.503 5.575 -24.727 1.00 37.68 201 GLU A N 1
ATOM 1304 C CA . GLU A 1 201 ? -42.236 5.912 -25.364 1.00 33.93 201 GLU A CA 1
ATOM 1305 C C . GLU A 1 201 ? -41.130 4.952 -24.937 1.00 26.71 201 GLU A C 1
ATOM 1306 O O . GLU A 1 201 ? -40.284 4.568 -25.756 1.00 25.95 201 GLU A O 1
ATOM 1312 N N . LEU A 1 202 ? -41.115 4.551 -23.660 1.00 23.97 202 LEU A N 1
ATOM 1313 C CA . LEU A 1 202 ? -40.158 3.533 -23.230 1.00 21.60 202 LEU A CA 1
ATOM 1314 C C . LEU A 1 202 ? -40.363 2.236 -23.984 1.00 23.21 202 LEU A C 1
ATOM 1315 O O . LEU A 1 202 ? -39.411 1.492 -24.233 1.00 25.33 202 LEU A O 1
ATOM 1320 N N . ARG A 1 203 ? -41.592 1.938 -24.370 1.00 26.02 203 ARG A N 1
ATOM 1321 C CA . ARG A 1 203 ? -41.857 0.739 -25.135 1.00 27.75 203 ARG A CA 1
ATOM 1322 C C . ARG A 1 203 ? -41.168 0.816 -26.453 1.00 30.36 203 ARG A C 1
ATOM 1323 O O . ARG A 1 203 ? -40.535 -0.105 -26.849 1.00 30.92 203 ARG A O 1
ATOM 1331 N N . LYS A 1 204 ? -41.273 1.947 -27.109 1.00 28.85 204 LYS A N 1
ATOM 1332 C CA . LYS A 1 204 ? -40.514 2.149 -28.355 1.00 27.56 204 LYS A CA 1
ATOM 1333 C C . LYS A 1 204 ? -39.007 1.943 -28.165 1.00 28.49 204 LYS A C 1
ATOM 1334 O O . LYS A 1 204 ? -38.354 1.236 -28.950 1.00 30.73 204 LYS A O 1
ATOM 1340 N N . ILE A 1 205 ? -38.430 2.602 -27.153 1.00 23.29 205 ILE A N 1
ATOM 1341 C CA . ILE A 1 205 ? -36.989 2.541 -26.908 1.00 27.33 205 ILE A CA 1
ATOM 1342 C C . ILE A 1 205 ? -36.526 1.096 -26.772 1.00 37.72 205 ILE A C 1
ATOM 1343 O O . ILE A 1 205 ? -35.424 0.737 -27.204 1.00 37.73 205 ILE A O 1
ATOM 1348 N N . ALA A 1 206 ? -37.366 0.243 -26.193 1.00 37.25 206 ALA A N 1
ATOM 1349 C CA . ALA A 1 206 ? -36.966 -1.121 -25.891 1.00 39.31 206 ALA A CA 1
ATOM 1350 C C . ALA A 1 206 ? -37.300 -2.118 -26.989 1.00 38.00 206 ALA A C 1
ATOM 1351 O O . ALA A 1 206 ? -36.833 -3.254 -26.919 1.00 39.99 206 ALA A O 1
ATOM 1353 N N . GLY A 1 207 ? -38.080 -1.739 -27.993 1.00 28.10 207 GLY A N 1
ATOM 1354 C CA . GLY A 1 207 ? -38.533 -2.711 -28.972 1.00 27.56 207 GLY A CA 1
ATOM 1355 C C . GLY A 1 207 ? -37.431 -3.469 -29.688 1.00 29.95 207 GLY A C 1
ATOM 1356 O O . GLY A 1 207 ? -36.319 -2.955 -29.854 1.00 29.08 207 GLY A O 1
ATOM 1357 N N . ASP A 1 208 ? -37.744 -4.699 -30.111 1.00 31.52 208 ASP A N 1
ATOM 1358 C CA . ASP A 1 208 ? -36.794 -5.525 -30.855 1.00 32.33 208 ASP A CA 1
ATOM 1359 C C . ASP A 1 208 ? -36.304 -4.812 -32.109 1.00 28.01 208 ASP A C 1
ATOM 1360 O O . ASP A 1 208 ? -35.095 -4.714 -32.354 1.00 29.15 208 ASP A O 1
ATOM 1365 N N . GLU A 1 209 ? -37.235 -4.318 -32.922 1.00 23.49 209 GLU A N 1
ATOM 1366 C CA . GLU A 1 209 ? -36.848 -3.672 -34.168 1.00 28.73 209 GLU A CA 1
ATOM 1367 C C . GLU A 1 209 ? -36.053 -2.396 -33.907 1.00 27.73 209 GLU A C 1
ATOM 1368 O O . GLU A 1 209 ? -35.062 -2.121 -34.595 1.00 26.22 209 GLU A O 1
ATOM 1374 N N . THR A 1 210 ? -36.466 -1.607 -32.914 1.00 25.46 210 THR A N 1
ATOM 1375 C CA . THR A 1 210 ? -35.679 -0.439 -32.534 1.00 23.27 210 THR A CA 1
ATOM 1376 C C . THR A 1 210 ? -34.242 -0.826 -32.215 1.00 24.39 210 THR A C 1
ATOM 1377 O O . THR A 1 210 ? -33.302 -0.140 -32.627 1.00 24.51 210 THR A O 1
ATOM 1381 N N . GLU A 1 211 ? -34.055 -1.933 -31.486 1.00 24.33 211 GLU A N 1
ATOM 1382 C CA . GLU A 1 211 ? -32.709 -2.382 -31.149 1.00 22.14 211 GLU A CA 1
ATOM 1383 C C . GLU A 1 211 ? -31.924 -2.812 -32.387 1.00 19.18 211 GLU A C 1
ATOM 1384 O O . GLU A 1 211 ? -30.716 -2.577 -32.465 1.00 22.53 211 GLU A O 1
ATOM 1390 N N . MET A 1 212 ? -32.577 -3.439 -33.368 1.00 22.77 212 MET A N 1
ATOM 1391 C CA . MET A 1 212 ? -31.865 -3.723 -34.614 1.00 25.49 212 MET A CA 1
ATOM 1392 C C . MET A 1 212 ? -31.412 -2.430 -35.273 1.00 24.43 212 MET A C 1
ATOM 1393 O O . MET A 1 212 ? -30.304 -2.350 -35.818 1.00 20.89 212 MET A O 1
ATOM 1398 N N . LEU A 1 213 ? -32.255 -1.396 -35.219 1.00 22.36 213 LEU A N 1
ATOM 1399 C CA . LEU A 1 213 ? -31.919 -0.143 -35.883 1.00 21.97 213 LEU A CA 1
ATOM 1400 C C . LEU A 1 213 ? -30.793 0.572 -35.152 1.00 25.50 213 LEU A C 1
ATOM 1401 O O . LEU A 1 213 ? -29.946 1.213 -35.783 1.00 20.79 213 LEU A O 1
ATOM 1406 N N . ARG A 1 214 ? -30.757 0.473 -33.818 1.00 16.80 214 ARG A N 1
ATOM 1407 C CA . ARG A 1 214 ? -29.639 1.059 -33.090 1.00 20.88 214 ARG A CA 1
ATOM 1408 C C . ARG A 1 214 ? -28.334 0.378 -33.476 1.00 21.57 214 ARG A C 1
ATOM 1409 O O . ARG A 1 214 ? -27.310 1.044 -33.678 1.00 22.70 214 ARG A O 1
ATOM 1417 N N . GLN A 1 215 ? -28.354 -0.955 -33.586 1.00 18.25 215 GLN A N 1
ATOM 1418 C CA . GLN A 1 215 ? -27.136 -1.683 -33.922 1.00 23.09 215 GLN A CA 1
ATOM 1419 C C . GLN A 1 215 ? -26.657 -1.303 -35.312 1.00 19.52 215 GLN A C 1
ATOM 1420 O O . GLN A 1 215 ? -25.466 -1.026 -35.513 1.00 20.79 215 GLN A O 1
ATOM 1426 N N . ILE A 1 216 ? -27.590 -1.231 -36.274 1.00 21.35 216 ILE A N 1
ATOM 1427 C CA . ILE A 1 216 ? -27.251 -0.805 -37.635 1.00 22.96 216 ILE A CA 1
ATOM 1428 C C . ILE A 1 216 ? -26.678 0.603 -37.623 1.00 24.99 216 ILE A C 1
ATOM 1429 O O . ILE A 1 216 ? -25.684 0.890 -38.304 1.00 19.69 216 ILE A O 1
ATOM 1434 N N . SER A 1 217 ? -27.308 1.512 -36.859 1.00 21.12 217 SER A N 1
ATOM 1435 C CA . SER A 1 217 ? -26.800 2.882 -36.769 1.00 26.72 217 SER A CA 1
ATOM 1436 C C . SER A 1 217 ? -25.391 2.916 -36.190 1.00 17.89 217 SER A C 1
ATOM 1437 O O . SER A 1 217 ? -24.532 3.657 -36.676 1.00 26.36 217 SER A O 1
ATOM 1440 N N . MET A 1 218 ? -25.150 2.138 -35.135 1.00 26.02 218 MET A N 1
ATOM 1441 C CA . MET A 1 218 ? -23.820 2.038 -34.542 1.00 32.19 218 MET A CA 1
ATOM 1442 C C . MET A 1 218 ? -22.816 1.461 -35.538 1.00 38.90 218 MET A C 1
ATOM 1443 O O . MET A 1 218 ? -21.727 2.012 -35.748 1.00 36.52 218 MET A O 1
ATOM 1448 N N . MET A 1 219 ? -23.176 0.349 -36.171 1.00 31.46 219 MET A N 1
ATOM 1449 C CA . MET A 1 219 ? -22.236 -0.369 -37.023 1.00 25.54 219 MET A CA 1
ATOM 1450 C C . MET A 1 219 ? -21.872 0.433 -38.275 1.00 27.44 219 MET A C 1
ATOM 1451 O O . MET A 1 219 ? -20.695 0.542 -38.639 1.00 28.03 219 MET A O 1
ATOM 1456 N N . ALA A 1 220 ? -22.867 0.986 -38.960 1.00 22.76 220 ALA A N 1
ATOM 1457 C CA . ALA A 1 220 ? -22.651 1.606 -40.257 1.00 24.44 220 ALA A CA 1
ATOM 1458 C C . ALA A 1 220 ? -22.551 3.126 -40.190 1.00 29.09 220 ALA A C 1
ATOM 1459 O O . ALA A 1 220 ? -22.493 3.770 -41.243 1.00 30.20 220 ALA A O 1
ATOM 1461 N N . SER A 1 221 ? -22.519 3.706 -38.989 1.00 34.33 221 SER A N 1
ATOM 1462 C CA . SER A 1 221 ? -22.431 5.157 -38.812 1.00 39.36 221 SER A CA 1
ATOM 1463 C C . SER A 1 221 ? -23.559 5.853 -39.569 1.00 43.53 221 SER A C 1
ATOM 1464 O O . SER A 1 221 ? -23.352 6.809 -40.323 1.00 38.54 221 SER A O 1
ATOM 1467 N N . LEU A 1 222 ? -24.770 5.349 -39.361 1.00 36.98 222 LEU A N 1
ATOM 1468 C CA . LEU A 1 222 ? -25.951 5.800 -40.078 1.00 27.79 222 LEU A CA 1
ATOM 1469 C C . LEU A 1 222 ? -26.814 6.647 -39.160 1.00 28.47 222 LEU A C 1
ATOM 1470 O O . LEU A 1 222 ? -27.069 6.261 -38.013 1.00 30.55 222 LEU A O 1
ATOM 1475 N N . GLN A 1 223 ? -27.251 7.797 -39.669 1.00 32.44 223 GLN A N 1
ATOM 1476 C CA . GLN A 1 223 ? -28.287 8.571 -39.000 1.00 35.66 223 GLN A CA 1
ATOM 1477 C C . GLN A 1 223 ? -29.565 7.749 -38.923 1.00 37.84 223 GLN A C 1
ATOM 1478 O O . GLN A 1 223 ? -29.799 6.849 -39.740 1.00 42.08 223 GLN A O 1
ATOM 1484 N N . SER A 1 224 ? -30.387 8.048 -37.919 1.00 31.47 224 SER A N 1
ATOM 1485 C CA . SER A 1 224 ? -31.597 7.268 -37.689 1.00 26.87 224 SER A CA 1
ATOM 1486 C C . SER A 1 224 ? -32.483 7.275 -38.923 1.00 29.73 224 SER A C 1
ATOM 1487 O O . SER A 1 224 ? -32.676 8.316 -39.563 1.00 24.42 224 SER A O 1
ATOM 1490 N N . LEU A 1 225 ? -32.984 6.089 -39.280 1.00 28.17 225 LEU A N 1
ATOM 1491 C CA . LEU A 1 225 ? -33.959 5.972 -40.354 1.00 26.65 225 LEU A CA 1
ATOM 1492 C C . LEU A 1 225 ? -35.366 6.288 -39.887 1.00 23.76 225 LEU A C 1
ATOM 1493 O O . LEU A 1 225 ? -36.250 6.505 -40.724 1.00 26.50 225 LEU A O 1
ATOM 1498 N N . THR A 1 226 ? -35.589 6.334 -38.574 1.00 24.13 226 THR A N 1
ATOM 1499 C CA . THR A 1 226 ? -36.898 6.592 -38.002 1.00 24.13 226 THR A CA 1
ATOM 1500 C C . THR A 1 226 ? -36.847 7.847 -37.146 1.00 21.83 226 THR A C 1
ATOM 1501 O O . THR A 1 226 ? -35.783 8.272 -36.701 1.00 23.82 226 THR A O 1
ATOM 1505 N N . ALA A 1 227 ? -38.012 8.446 -36.937 1.00 25.23 227 ALA A N 1
ATOM 1506 C CA . ALA A 1 227 ? -38.118 9.579 -36.031 1.00 28.54 227 ALA A CA 1
ATOM 1507 C C . ALA A 1 227 ? -37.840 9.112 -34.612 1.00 36.47 227 ALA A C 1
ATOM 1508 O O . ALA A 1 227 ? -38.357 8.080 -34.181 1.00 36.53 227 ALA A O 1
ATOM 1510 N N . THR A 1 228 ? -37.023 9.866 -33.883 1.00 34.88 228 THR A N 1
ATOM 1511 C CA . THR A 1 228 ? -36.622 9.465 -32.545 1.00 31.67 228 THR A CA 1
ATOM 1512 C C . THR A 1 228 ? -36.635 10.679 -31.616 1.00 31.06 228 THR A C 1
ATOM 1513 O O . THR A 1 228 ? -36.680 11.823 -32.059 1.00 44.38 228 THR A O 1
ATOM 1517 N N . ALA A 1 229 ? -36.627 10.419 -30.317 1.00 36.08 229 ALA A N 1
ATOM 1518 C CA . ALA A 1 229 ? -36.563 11.477 -29.319 1.00 27.81 229 ALA A CA 1
ATOM 1519 C C . ALA A 1 229 ? -35.150 11.563 -28.759 1.00 28.98 229 ALA A C 1
ATOM 1520 O O . ALA A 1 229 ? -34.474 10.543 -28.593 1.00 36.32 229 ALA A O 1
ATOM 1522 N N . LEU A 1 230 ? -34.694 12.786 -28.486 1.00 23.72 230 LEU A N 1
ATOM 1523 C CA . LEU A 1 230 ? -33.357 12.943 -27.922 1.00 25.10 230 LEU A CA 1
ATOM 1524 C C . LEU A 1 230 ? -33.325 12.634 -26.426 1.00 27.57 230 LEU A C 1
ATOM 1525 O O . LEU A 1 230 ? -32.362 12.033 -25.939 1.00 25.53 230 LEU A O 1
ATOM 1530 N N . ASN A 1 231 ? -34.350 13.050 -25.687 1.00 25.68 231 ASN A N 1
ATOM 1531 C CA . ASN A 1 231 ? -34.423 12.838 -24.234 1.00 24.60 231 ASN A CA 1
ATOM 1532 C C . ASN A 1 231 ? -33.130 13.252 -23.525 1.00 23.78 231 ASN A C 1
ATOM 1533 O O . ASN A 1 231 ? -32.545 12.493 -22.749 1.00 24.49 231 ASN A O 1
ATOM 1538 N N . LEU A 1 232 ? -32.682 14.475 -23.799 1.00 18.25 232 LEU A N 1
ATOM 1539 C CA . LEU A 1 232 ? -31.453 14.971 -23.201 1.00 20.61 232 LEU A CA 1
ATOM 1540 C C . LEU A 1 232 ? -31.647 15.188 -21.701 1.00 23.48 232 LEU A C 1
ATOM 1541 O O . LEU A 1 232 ? -32.776 15.318 -21.236 1.00 17.61 232 LEU A O 1
ATOM 1546 N N . PRO A 1 233 ? -30.556 15.227 -20.926 1.00 15.60 233 PRO A N 1
ATOM 1547 C CA . PRO A 1 233 ? -30.686 15.425 -19.475 1.00 20.02 233 PRO A CA 1
ATOM 1548 C C . PRO A 1 233 ? -31.381 16.733 -19.134 1.00 23.35 233 PRO A C 1
ATOM 1549 O O . PRO A 1 233 ? -31.309 17.718 -19.871 1.00 21.72 233 PRO A O 1
ATOM 1553 N N . ASN A 1 234 ? -32.049 16.744 -17.987 1.00 20.43 234 ASN A N 1
ATOM 1554 C CA . ASN A 1 234 ? -32.672 17.971 -17.485 1.00 20.08 234 ASN A CA 1
ATOM 1555 C C . ASN A 1 234 ? -31.634 18.752 -16.670 1.00 21.47 234 ASN A C 1
ATOM 1556 O O . ASN A 1 234 ? -31.674 18.819 -15.434 1.00 20.03 234 ASN A O 1
ATOM 1561 N N . HIS A 1 235 ? -30.676 19.336 -17.407 1.00 19.44 235 HIS A N 1
ATOM 1562 C CA . HIS A 1 235 ? -29.559 20.051 -16.781 1.00 20.36 235 HIS A CA 1
ATOM 1563 C C . HIS A 1 235 ? -30.052 21.155 -15.861 1.00 21.25 235 HIS A C 1
ATOM 1564 O O . HIS A 1 235 ? -29.546 21.315 -14.743 1.00 21.30 235 HIS A O 1
ATOM 1571 N N . ARG A 1 236 ? -31.039 21.933 -16.317 1.00 25.44 236 ARG A N 1
ATOM 1572 C CA . ARG A 1 236 ? -31.514 23.067 -15.529 1.00 21.24 236 ARG A CA 1
ATOM 1573 C C . ARG A 1 236 ? -32.209 22.606 -14.254 1.00 22.92 236 ARG A C 1
ATOM 1574 O O . ARG A 1 236 ? -32.010 23.194 -13.178 1.00 24.01 236 ARG A O 1
ATOM 1582 N N . GLY A 1 237 ? -33.044 21.573 -14.354 1.00 22.26 237 GLY A N 1
ATOM 1583 C CA . GLY A 1 237 ? -33.712 21.064 -13.170 1.00 20.57 237 GLY A CA 1
ATOM 1584 C C . GLY A 1 237 ? -32.748 20.417 -12.195 1.00 21.32 237 GLY A C 1
ATOM 1585 O O . GLY A 1 237 ? -32.879 20.578 -10.977 1.00 20.15 237 GLY A O 1
ATOM 1586 N N . ARG A 1 238 ? -31.776 19.658 -12.712 1.00 17.77 238 ARG A N 1
ATOM 1587 C CA . ARG A 1 238 ? -30.791 19.036 -11.835 1.00 20.09 238 ARG A CA 1
ATOM 1588 C C . ARG A 1 238 ? -30.025 20.089 -11.041 1.00 22.26 238 ARG A C 1
ATOM 1589 O O . ARG A 1 238 ? -29.842 19.958 -9.830 1.00 19.93 238 ARG A O 1
ATOM 1597 N N . ARG A 1 239 ? -29.581 21.154 -11.707 1.00 22.03 239 ARG A N 1
ATOM 1598 C CA . ARG A 1 239 ? -28.847 22.197 -11.000 1.00 23.90 239 ARG A CA 1
ATOM 1599 C C . ARG A 1 239 ? -29.734 22.918 -9.995 1.00 20.97 239 ARG A C 1
ATOM 1600 O O . ARG A 1 239 ? -29.279 23.268 -8.899 1.00 23.23 239 ARG A O 1
ATOM 1608 N N . ALA A 1 240 ? -30.998 23.159 -10.357 1.00 20.22 240 ALA A N 1
ATOM 1609 C CA . ALA A 1 240 ? -31.903 23.877 -9.468 1.00 20.79 240 ALA A CA 1
ATOM 1610 C C . ALA A 1 240 ? -32.192 23.067 -8.212 1.00 21.68 240 ALA A C 1
ATOM 1611 O O . ALA A 1 240 ? -32.241 23.616 -7.108 1.00 20.35 240 ALA A O 1
ATOM 1613 N N . VAL A 1 241 ? -32.403 21.766 -8.365 1.00 19.61 241 VAL A N 1
ATOM 1614 C CA . VAL A 1 241 ? -32.674 20.939 -7.202 1.00 22.85 241 VAL A CA 1
ATOM 1615 C C . VAL A 1 241 ? -31.441 20.868 -6.316 1.00 22.12 241 VAL A C 1
ATOM 1616 O O . VAL A 1 241 ? -31.525 21.034 -5.094 1.00 19.78 241 VAL A O 1
ATOM 1620 N N . LEU A 1 242 ? -30.266 20.673 -6.917 1.00 19.53 242 LEU A N 1
ATOM 1621 C CA . LEU A 1 242 ? -29.056 20.600 -6.111 1.00 19.01 242 LEU A CA 1
ATOM 1622 C C . LEU A 1 242 ? -28.781 21.912 -5.392 1.00 25.40 242 LEU A C 1
ATOM 1623 O O . LEU A 1 242 ? -28.251 21.902 -4.276 1.00 18.97 242 LEU A O 1
ATOM 1628 N N . ALA A 1 243 ? -29.149 23.048 -5.997 1.00 21.43 243 ALA A N 1
ATOM 1629 C CA . ALA A 1 243 ? -28.857 24.331 -5.360 1.00 21.37 243 ALA A CA 1
ATOM 1630 C C . ALA A 1 243 ? -29.736 24.552 -4.142 1.00 16.17 243 ALA A C 1
ATOM 1631 O O . ALA A 1 243 ? -29.284 25.110 -3.138 1.00 24.39 243 ALA A O 1
ATOM 1633 N N . GLU A 1 244 ? -31.004 24.151 -4.224 1.00 19.42 244 GLU A N 1
ATOM 1634 C CA . GLU A 1 244 ? -31.890 24.269 -3.072 1.00 20.92 244 GLU A CA 1
ATOM 1635 C C . GLU A 1 244 ? -31.517 23.265 -1.989 1.00 22.92 244 GLU A C 1
ATOM 1636 O O . GLU A 1 244 ? -31.505 23.601 -0.800 1.00 19.25 244 GLU A O 1
ATOM 1642 N N . ARG A 1 245 ? -31.210 22.026 -2.380 1.00 17.73 245 ARG A N 1
ATOM 1643 C CA . ARG A 1 245 ? -30.754 21.040 -1.405 1.00 18.34 245 ARG A CA 1
ATOM 1644 C C . ARG A 1 245 ? -29.475 21.518 -0.731 1.00 16.16 245 ARG A C 1
ATOM 1645 O O . ARG A 1 245 ? -29.329 21.404 0.488 1.00 20.23 245 ARG A O 1
ATOM 1653 N N . ARG A 1 246 ? -28.566 22.116 -1.503 1.00 14.88 246 ARG A N 1
ATOM 1654 C CA . ARG A 1 246 ? -27.304 22.590 -0.946 1.00 19.05 246 ARG A CA 1
ATOM 1655 C C . ARG A 1 246 ? -27.504 23.756 0.008 1.00 22.86 246 ARG A C 1
ATOM 1656 O O . ARG A 1 246 ? -26.736 23.906 0.970 1.00 18.94 246 ARG A O 1
ATOM 1664 N N . ALA A 1 247 ? -28.501 24.605 -0.256 1.00 20.12 247 ALA A N 1
ATOM 1665 C CA . ALA A 1 247 ? -28.766 25.718 0.646 1.00 24.96 247 ALA A CA 1
ATOM 1666 C C . ALA A 1 247 ? -29.312 25.214 1.971 1.00 23.28 247 ALA A C 1
ATOM 1667 O O . ALA A 1 247 ? -28.960 25.739 3.029 1.00 19.84 247 ALA A O 1
ATOM 1669 N N . GLN A 1 248 ? -30.178 24.201 1.932 1.00 19.15 248 GLN A N 1
ATOM 1670 C CA . GLN A 1 248 ? -30.622 23.577 3.169 1.00 23.11 248 GLN A CA 1
ATOM 1671 C C . GLN A 1 248 ? -29.438 22.986 3.921 1.00 23.68 248 GLN A C 1
ATOM 1672 O O . GLN A 1 248 ? -29.310 23.167 5.135 1.00 21.40 248 GLN A O 1
ATOM 1678 N N . LEU A 1 249 ? -28.544 22.297 3.202 1.00 19.24 249 LEU A N 1
ATOM 1679 C CA . LEU A 1 249 ? -27.360 21.716 3.828 1.00 24.46 249 LEU A CA 1
ATOM 1680 C C . LEU A 1 249 ? -26.475 22.777 4.474 1.00 19.94 249 LEU A C 1
ATOM 1681 O O . LEU A 1 249 ? -25.978 22.585 5.588 1.00 20.10 249 LEU A O 1
ATOM 1686 N N . ARG A 1 250 ? -26.242 23.885 3.771 1.00 18.64 250 ARG A N 1
ATOM 1687 C CA . ARG A 1 250 ? -25.283 24.883 4.235 1.00 18.24 250 ARG A CA 1
ATOM 1688 C C . ARG A 1 250 ? -25.695 25.465 5.583 1.00 20.79 250 ARG A C 1
ATOM 1689 O O . ARG A 1 250 ? -24.846 25.701 6.453 1.00 20.22 250 ARG A O 1
ATOM 1697 N N . GLN A 1 251 ? -26.993 25.709 5.768 1.00 19.49 251 GLN A N 1
ATOM 1698 C CA . GLN A 1 251 ? -27.465 26.290 7.020 1.00 24.06 251 GLN A CA 1
ATOM 1699 C C . GLN A 1 251 ? -27.205 25.348 8.190 1.00 24.02 251 GLN A C 1
ATOM 1700 O O . GLN A 1 251 ? -26.765 25.791 9.262 1.00 23.46 251 GLN A O 1
ATOM 1706 N N . ARG A 1 252 ? -27.465 24.049 7.999 1.00 20.33 252 ARG A N 1
ATOM 1707 C CA . ARG A 1 252 ? -27.193 23.051 9.035 1.00 19.53 252 ARG A CA 1
ATOM 1708 C C . ARG A 1 252 ? -25.697 22.934 9.317 1.00 24.63 252 ARG A C 1
ATOM 1709 O O . ARG A 1 252 ? -25.272 22.955 10.479 1.00 19.36 252 ARG A O 1
ATOM 1717 N N . VAL A 1 253 ? -24.880 22.816 8.265 1.00 19.59 253 VAL A N 1
ATOM 1718 C CA . VAL A 1 253 ? -23.429 22.733 8.447 1.00 17.57 253 VAL A CA 1
ATOM 1719 C C . VAL A 1 253 ? -22.902 23.960 9.194 1.00 23.78 253 VAL A C 1
ATOM 1720 O O . VAL A 1 253 ? -22.078 23.846 10.110 1.00 20.31 253 VAL A O 1
ATOM 1724 N N . GLN A 1 254 ? -23.346 25.154 8.800 1.00 18.17 254 GLN A N 1
ATOM 1725 C CA . GLN A 1 254 ? -22.874 26.354 9.491 1.00 19.09 254 GLN A CA 1
ATOM 1726 C C . GLN A 1 254 ? -23.326 26.374 10.945 1.00 21.99 254 GLN A C 1
ATOM 1727 O O . GLN A 1 254 ? -22.592 26.867 11.814 1.00 21.07 254 GLN A O 1
ATOM 1733 N N . THR A 1 255 ? -24.518 25.839 11.227 1.00 20.93 255 THR A N 1
ATOM 1734 C CA . THR A 1 255 ? -25.013 25.785 12.600 1.00 21.27 255 THR A CA 1
ATOM 1735 C C . THR A 1 255 ? -24.139 24.887 13.455 1.00 20.42 255 THR A C 1
ATOM 1736 O O . THR A 1 255 ? -23.724 25.269 14.552 1.00 23.33 255 THR A O 1
ATOM 1740 N N . TRP A 1 256 ? -23.830 23.686 12.959 1.00 18.01 256 TRP A N 1
ATOM 1741 C CA . TRP A 1 256 ? -23.057 22.744 13.763 1.00 19.09 256 TRP A CA 1
ATOM 1742 C C . TRP A 1 256 ? -21.591 23.142 13.869 1.00 25.88 256 TRP A C 1
ATOM 1743 O O . TRP A 1 256 ? -20.958 22.865 14.893 1.00 25.16 256 TRP A O 1
ATOM 1754 N N . GLN A 1 257 ? -21.027 23.772 12.831 1.00 23.13 257 GLN A N 1
ATOM 1755 C CA . GLN A 1 257 ? -19.656 24.261 12.940 1.00 21.98 257 GLN A CA 1
ATOM 1756 C C . GLN A 1 257 ? -19.564 25.381 13.964 1.00 23.85 257 GLN A C 1
ATOM 1757 O O . GLN A 1 257 ? -18.563 25.501 14.680 1.00 32.35 257 GLN A O 1
ATOM 1763 N N . ARG A 1 258 ? -20.590 26.228 14.032 1.00 23.49 258 ARG A N 1
ATOM 1764 C CA . ARG A 1 258 ? -20.594 27.265 15.056 1.00 24.56 258 ARG A CA 1
ATOM 1765 C C . ARG A 1 258 ? -20.703 26.649 16.447 1.00 26.44 258 ARG A C 1
ATOM 1766 O O . ARG A 1 258 ? -19.980 27.047 17.363 1.00 30.96 258 ARG A O 1
ATOM 1774 N N . ALA A 1 259 ? -21.562 25.640 16.610 1.00 28.04 259 ALA A N 1
ATOM 1775 C CA . ALA A 1 259 ? -21.757 25.038 17.925 1.00 26.95 259 ALA A CA 1
ATOM 1776 C C . ALA A 1 259 ? -20.541 24.227 18.369 1.00 32.00 259 ALA A C 1
ATOM 1777 O O . ALA A 1 259 ? -20.163 24.268 19.544 1.00 34.28 259 ALA A O 1
ATOM 1779 N N . GLN A 1 260 ? -19.919 23.478 17.459 1.00 25.31 260 GLN A N 1
ATOM 1780 C CA . GLN A 1 260 ? -18.758 22.654 17.798 1.00 27.19 260 GLN A CA 1
ATOM 1781 C C . GLN A 1 260 ? -17.751 22.713 16.661 1.00 29.69 260 GLN A C 1
ATOM 1782 O O . GLN A 1 260 ? -17.796 21.900 15.730 1.00 29.64 260 GLN A O 1
ATOM 1788 N N . PRO A 1 261 ? -16.812 23.662 16.709 1.00 27.83 261 PRO A N 1
ATOM 1789 C CA . PRO A 1 261 ? -15.859 23.821 15.590 1.00 34.00 261 PRO A CA 1
ATOM 1790 C C . PRO A 1 261 ? -14.768 22.752 15.526 1.00 33.23 261 PRO A C 1
ATOM 1791 O O . PRO A 1 261 ? -13.996 22.744 14.557 1.00 36.40 261 PRO A O 1
ATOM 1795 N N . LYS A 1 262 ? -14.682 21.858 16.504 1.00 28.49 262 LYS A N 1
ATOM 1796 C CA . LYS A 1 262 ? -13.652 20.827 16.549 1.00 33.65 262 LYS A CA 1
ATOM 1797 C C . LYS A 1 262 ? -14.267 19.453 16.360 1.00 32.91 262 LYS A C 1
ATOM 1798 O O . LYS A 1 262 ? -15.255 19.132 17.034 1.00 36.71 262 LYS A O 1
ATOM 1804 N N . PRO A 1 263 ? -13.707 18.603 15.476 1.00 29.51 263 PRO A N 1
ATOM 1805 C CA . PRO A 1 263 ? -12.560 18.901 14.614 1.00 32.12 263 PRO A CA 1
ATOM 1806 C C . PRO A 1 263 ? -12.930 19.709 13.381 1.00 27.14 263 PRO A C 1
ATOM 1807 O O . PRO A 1 263 ? -14.066 19.660 12.920 1.00 30.82 263 PRO A O 1
ATOM 1811 N N . LYS A 1 264 ? -11.963 20.446 12.855 1.00 26.81 264 LYS A N 1
ATOM 1812 C CA . LYS A 1 264 ? -12.174 21.182 11.619 1.00 28.59 264 LYS A CA 1
ATOM 1813 C C . LYS A 1 264 ? -12.231 20.208 10.444 1.00 29.01 264 LYS A C 1
ATOM 1814 O O . LYS A 1 264 ? -11.479 19.231 10.393 1.00 28.96 264 LYS A O 1
ATOM 1820 N N . LEU A 1 265 ? -13.142 20.472 9.509 1.00 25.32 265 LEU A N 1
ATOM 1821 C CA . LEU A 1 265 ? -13.283 19.665 8.300 1.00 27.64 265 LEU A CA 1
ATOM 1822 C C . LEU A 1 265 ? -12.257 20.174 7.301 1.00 27.82 265 LEU A C 1
ATOM 1823 O O . LEU A 1 265 ? -12.440 21.222 6.682 1.00 32.16 265 LEU A O 1
ATOM 1828 N N . ARG A 1 266 ? -11.162 19.430 7.164 1.00 28.51 266 ARG A N 1
ATOM 1829 C CA . ARG A 1 266 ? -10.030 19.862 6.355 1.00 25.01 266 ARG A CA 1
ATOM 1830 C C . ARG A 1 266 ? -10.297 19.681 4.865 1.00 23.32 266 ARG A C 1
ATOM 1831 O O . ARG A 1 266 ? -9.959 20.554 4.063 1.00 24.74 266 ARG A O 1
ATOM 1839 N N . SER A 1 267 ? -10.894 18.561 4.467 1.00 23.78 267 SER A N 1
ATOM 1840 C CA . SER A 1 267 ? -11.180 18.345 3.057 1.00 22.51 267 SER A CA 1
ATOM 1841 C C . SER A 1 267 ? -12.194 17.222 2.936 1.00 19.86 267 SER A C 1
ATOM 1842 O O . SER A 1 267 ? -12.506 16.522 3.906 1.00 22.80 267 SER A O 1
ATOM 1845 N N . ILE A 1 268 ? -12.723 17.083 1.728 1.00 21.17 268 ILE A N 1
ATOM 1846 C CA . ILE A 1 268 ? -13.603 15.983 1.353 1.00 21.58 268 ILE A CA 1
ATOM 1847 C C . ILE A 1 268 ? -12.914 15.247 0.212 1.00 25.72 268 ILE A C 1
ATOM 1848 O O . ILE A 1 268 ? -12.591 15.854 -0.816 1.00 25.35 268 ILE A O 1
ATOM 1853 N N . ARG A 1 269 ? -12.665 13.956 0.398 1.00 18.69 269 ARG A N 1
ATOM 1854 C CA . ARG A 1 269 ? -11.929 13.149 -0.566 1.00 22.05 269 ARG A CA 1
ATOM 1855 C C . ARG A 1 269 ? -12.895 12.179 -1.223 1.00 25.06 269 ARG A C 1
ATOM 1856 O O . ARG A 1 269 ? -13.467 11.317 -0.549 1.00 24.08 269 ARG A O 1
ATOM 1864 N N . VAL A 1 270 ? -13.067 12.315 -2.528 1.00 21.09 270 VAL A N 1
ATOM 1865 C CA . VAL A 1 270 ? -14.045 11.539 -3.280 1.00 21.74 270 VAL A CA 1
ATOM 1866 C C . VAL A 1 270 ? -13.326 10.514 -4.150 1.00 17.36 270 VAL A C 1
ATOM 1867 O O . VAL A 1 270 ? -12.334 10.833 -4.811 1.00 21.80 270 VAL A O 1
ATOM 1871 N N . SER A 1 271 ? -13.840 9.298 -4.164 1.00 13.97 271 SER A N 1
ATOM 1872 C CA . SER A 1 271 ? -13.447 8.303 -5.152 1.00 16.78 271 SER A CA 1
ATOM 1873 C C . SER A 1 271 ? -14.702 7.740 -5.795 1.00 19.00 271 SER A C 1
ATOM 1874 O O . SER A 1 271 ? -15.745 7.613 -5.150 1.00 18.10 271 SER A O 1
ATOM 1877 N N . VAL A 1 272 ? -14.594 7.409 -7.077 1.00 18.98 272 VAL A N 1
ATOM 1878 C CA . VAL A 1 272 ? -15.737 7.014 -7.893 1.00 16.35 272 VAL A CA 1
ATOM 1879 C C . VAL A 1 272 ? -15.333 5.761 -8.651 1.00 15.63 272 VAL A C 1
ATOM 1880 O O . VAL A 1 272 ? -14.237 5.712 -9.216 1.00 15.48 272 VAL A O 1
ATOM 1884 N N . PHE A 1 273 ? -16.191 4.741 -8.634 1.00 17.51 273 PHE A N 1
ATOM 1885 C CA . PHE A 1 273 ? -15.912 3.479 -9.312 1.00 15.36 273 PHE A CA 1
ATOM 1886 C C . PHE A 1 273 ? -17.092 3.110 -10.190 1.00 16.70 273 PHE A C 1
ATOM 1887 O O . PHE A 1 273 ? -18.236 3.429 -9.864 1.00 16.68 273 PHE A O 1
ATOM 1895 N N . GLY A 1 274 ? -16.812 2.458 -11.320 1.00 12.39 274 GLY A N 1
ATOM 1896 C CA . GLY A 1 274 ? -17.885 2.047 -12.201 1.00 15.47 274 GLY A CA 1
ATOM 1897 C C . GLY A 1 274 ? -17.409 0.990 -13.169 1.00 15.45 274 GLY A C 1
ATOM 1898 O O . GLY A 1 274 ? -16.208 0.853 -13.436 1.00 17.23 274 GLY A O 1
ATOM 1899 N N . PHE A 1 275 ? -18.380 0.242 -13.694 1.00 14.97 275 PHE A N 1
ATOM 1900 C CA . PHE A 1 275 ? -18.177 -0.820 -14.678 1.00 15.06 275 PHE A CA 1
ATOM 1901 C C . PHE A 1 275 ? -19.245 -0.683 -15.756 1.00 15.37 275 PHE A C 1
ATOM 1902 O O . PHE A 1 275 ? -20.410 -0.418 -15.444 1.00 14.44 275 PHE A O 1
ATOM 1910 N N . SER A 1 276 ? -18.835 -0.805 -17.024 1.00 20.46 276 SER A N 1
ATOM 1911 C CA . SER A 1 276 ? -19.787 -0.873 -18.127 1.00 22.05 276 SER A CA 1
ATOM 1912 C C . SER A 1 276 ? -20.528 0.447 -18.276 1.00 19.32 276 SER A C 1
ATOM 1913 O O . SER A 1 276 ? -19.908 1.511 -18.277 1.00 16.62 276 SER A O 1
ATOM 1916 N N . ARG A 1 277 ? -21.854 0.406 -18.384 1.00 16.27 277 ARG A N 1
ATOM 1917 C CA . ARG A 1 277 ? -22.593 1.664 -18.325 1.00 19.82 277 ARG A CA 1
ATOM 1918 C C . ARG A 1 277 ? -22.449 2.353 -16.969 1.00 20.72 277 ARG A C 1
ATOM 1919 O O . ARG A 1 277 ? -22.608 3.577 -16.881 1.00 18.29 277 ARG A O 1
ATOM 1927 N N . GLY A 1 278 ? -22.125 1.606 -15.912 1.00 16.95 278 GLY A N 1
ATOM 1928 C CA . GLY A 1 278 ? -21.784 2.255 -14.651 1.00 16.98 278 GLY A CA 1
ATOM 1929 C C . GLY A 1 278 ? -20.503 3.063 -14.735 1.00 16.81 278 GLY A C 1
ATOM 1930 O O . GLY A 1 278 ? -20.346 4.059 -14.023 1.00 14.90 278 GLY A O 1
ATOM 1931 N N . ALA A 1 279 ? -19.580 2.674 -15.622 1.00 17.07 279 ALA A N 1
ATOM 1932 C CA . ALA A 1 279 ? -18.394 3.505 -15.829 1.00 14.49 279 ALA A CA 1
ATOM 1933 C C . ALA A 1 279 ? -18.700 4.745 -16.666 1.00 15.59 279 ALA A C 1
ATOM 1934 O O . ALA A 1 279 ? -18.091 5.809 -16.457 1.00 12.92 279 ALA A O 1
ATOM 1936 N N . ALA A 1 280 ? -19.643 4.647 -17.600 1.00 17.29 280 ALA A N 1
ATOM 1937 C CA . ALA A 1 280 ? -20.114 5.855 -18.276 1.00 19.06 280 ALA A CA 1
ATOM 1938 C C . ALA A 1 280 ? -20.805 6.787 -17.287 1.00 17.91 280 ALA A C 1
ATOM 1939 O O . ALA A 1 280 ? -20.587 8.008 -17.309 1.00 18.90 280 ALA A O 1
ATOM 1941 N N . GLU A 1 281 ? -21.648 6.228 -16.421 1.00 18.08 281 GLU A N 1
ATOM 1942 C CA . GLU A 1 281 ? -22.280 7.019 -15.363 1.00 19.90 281 GLU A CA 1
ATOM 1943 C C . GLU A 1 281 ? -21.243 7.638 -14.434 1.00 18.46 281 GLU A C 1
ATOM 1944 O O . GLU A 1 281 ? -21.353 8.815 -14.072 1.00 17.18 281 GLU A O 1
ATOM 1950 N N . ALA A 1 282 ? -20.230 6.855 -14.035 1.00 16.21 282 ALA A N 1
ATOM 1951 C CA . ALA A 1 282 ? -19.188 7.354 -13.142 1.00 19.00 282 ALA A CA 1
ATOM 1952 C C . ALA A 1 282 ? -18.440 8.533 -13.748 1.00 20.71 282 ALA A C 1
ATOM 1953 O O . ALA A 1 282 ? -18.102 9.492 -13.040 1.00 16.96 282 ALA A O 1
ATOM 1955 N N . ARG A 1 283 ? -18.143 8.470 -15.055 1.00 15.11 283 ARG A N 1
ATOM 1956 C CA . ARG A 1 283 ? -17.498 9.596 -15.718 1.00 12.63 283 ARG A CA 1
ATOM 1957 C C . ARG A 1 283 ? -18.405 10.816 -15.783 1.00 14.61 283 ARG A C 1
ATOM 1958 O O . ARG A 1 283 ? -17.950 11.945 -15.563 1.00 17.02 283 ARG A O 1
ATOM 1966 N N . VAL A 1 284 ? -19.685 10.626 -16.115 1.00 15.35 284 VAL A N 1
ATOM 1967 C CA . VAL A 1 284 ? -20.553 11.796 -16.216 1.00 13.46 284 VAL A CA 1
ATOM 1968 C C . VAL A 1 284 ? -20.827 12.366 -14.822 1.00 17.73 284 VAL A C 1
ATOM 1969 O O . VAL A 1 284 ? -20.946 13.590 -14.652 1.00 18.90 284 VAL A O 1
ATOM 1973 N N . PHE A 1 285 ? -20.908 11.500 -13.808 1.00 14.77 285 PHE A N 1
ATOM 1974 C CA . PHE A 1 285 ? -20.999 11.967 -12.423 1.00 17.19 285 PHE A CA 1
ATOM 1975 C C . PHE A 1 285 ? -19.835 12.887 -12.063 1.00 19.90 285 PHE A C 1
ATOM 1976 O O . PHE A 1 285 ? -20.028 13.935 -11.431 1.00 20.57 285 PHE A O 1
ATOM 1984 N N . CYS A 1 286 ? -18.610 12.516 -12.452 1.00 17.30 286 CYS A N 1
ATOM 1985 C CA . CYS A 1 286 ? -17.482 13.406 -12.188 1.00 16.29 286 CYS A CA 1
ATOM 1986 C C . CYS A 1 286 ? -17.658 14.739 -12.904 1.00 22.94 286 CYS A C 1
ATOM 1987 O O . CYS A 1 286 ? -17.332 15.787 -12.341 1.00 22.56 286 CYS A O 1
ATOM 1990 N N . SER A 1 287 ? -18.179 14.726 -14.148 1.00 18.56 287 SER A N 1
ATOM 1991 C CA . SER A 1 287 ? -18.380 15.984 -14.880 1.00 21.99 287 SER A CA 1
ATOM 1992 C C . SER A 1 287 ? -19.485 16.837 -14.253 1.00 24.14 287 SER A C 1
ATOM 1993 O O . SER A 1 287 ? -19.407 18.069 -14.278 1.00 23.40 287 SER A O 1
ATOM 1996 N N . TRP A 1 288 ? -20.547 16.207 -13.738 1.00 18.52 288 TRP A N 1
ATOM 1997 C CA . TRP A 1 288 ? -21.671 16.917 -13.132 1.00 20.74 288 TRP A CA 1
ATOM 1998 C C . TRP A 1 288 ? -21.462 17.194 -11.649 1.00 22.70 288 TRP A C 1
ATOM 1999 O O . TRP A 1 288 ? -22.308 17.849 -11.032 1.00 19.62 288 TRP A O 1
ATOM 2010 N N . LEU A 1 289 ? -20.371 16.700 -11.057 1.00 18.93 289 LEU A N 1
ATOM 2011 C CA . LEU A 1 289 ? -20.135 16.966 -9.643 1.00 23.95 289 LEU A CA 1
ATOM 2012 C C . LEU A 1 289 ? -20.081 18.467 -9.365 1.00 24.85 289 LEU A C 1
ATOM 2013 O O . LEU A 1 289 ? -20.456 18.906 -8.275 1.00 19.56 289 LEU A O 1
ATOM 2018 N N . LYS A 1 290 ? -19.668 19.268 -10.359 1.00 19.23 290 LYS A N 1
ATOM 2019 C CA . LYS A 1 290 ? -19.730 20.734 -10.265 1.00 18.26 290 LYS A CA 1
ATOM 2020 C C . LYS A 1 290 ? -21.104 21.240 -9.848 1.00 22.44 290 LYS A C 1
ATOM 2021 O O . LYS A 1 290 ? -21.212 22.259 -9.155 1.00 25.81 290 LYS A O 1
ATOM 2027 N N . ASP A 1 291 ? -22.169 20.585 -10.319 1.00 20.19 291 ASP A N 1
ATOM 2028 C CA . ASP A 1 291 ? -23.520 21.042 -10.004 1.00 20.66 291 ASP A CA 1
ATOM 2029 C C . ASP A 1 291 ? -23.858 20.864 -8.528 1.00 22.33 291 ASP A C 1
ATOM 2030 O O . ASP A 1 291 ? -24.743 21.551 -8.011 1.00 19.80 291 ASP A O 1
ATOM 2035 N N . ALA A 1 292 ? -23.208 19.930 -7.847 1.00 19.30 292 ALA A N 1
ATOM 2036 C CA . ALA A 1 292 ? -23.498 19.706 -6.435 1.00 19.07 292 ALA A CA 1
ATOM 2037 C C . ALA A 1 292 ? -22.605 20.518 -5.507 1.00 19.64 292 ALA A C 1
ATOM 2038 O O . ALA A 1 292 ? -22.940 20.677 -4.328 1.00 20.85 292 ALA A O 1
ATOM 2040 N N . CYS A 1 293 ? -21.475 21.013 -6.002 1.00 23.54 293 CYS A N 1
ATOM 2041 C CA . CYS A 1 293 ? -20.550 21.775 -5.183 1.00 20.87 293 CYS A CA 1
ATOM 2042 C C . CYS A 1 293 ? -20.993 23.233 -5.130 1.00 27.56 293 CYS A C 1
ATOM 2043 O O . CYS A 1 293 ? -22.003 23.620 -5.722 1.00 25.19 293 CYS A O 1
ATOM 2046 N N . ASP A 1 294 ? -20.239 24.040 -4.383 1.00 24.20 294 ASP A N 1
ATOM 2047 C CA . ASP A 1 294 ? -20.575 25.444 -4.192 1.00 21.56 294 ASP A CA 1
ATOM 2048 C C . ASP A 1 294 ? -20.563 26.180 -5.526 1.00 26.09 294 ASP A C 1
ATOM 2049 O O . ASP A 1 294 ? -19.777 25.867 -6.421 1.00 28.23 294 ASP A O 1
ATOM 2054 N N . GLY A 1 295 ? -21.443 27.176 -5.645 1.00 29.56 295 GLY A N 1
ATOM 2055 C CA . GLY A 1 295 ? -21.492 28.052 -6.808 1.00 53.00 295 GLY A CA 1
ATOM 2056 C C . GLY A 1 295 ? -20.207 28.365 -7.556 1.00 65.48 295 GLY A C 1
ATOM 2057 O O . GLY A 1 295 ? -19.237 28.867 -6.969 1.00 61.29 295 GLY A O 1
ATOM 2058 N N . GLY A 1 296 ? -20.198 28.049 -8.853 1.00 72.40 296 GLY A N 1
ATOM 2059 C CA . GLY A 1 296 ? -19.012 27.924 -9.680 1.00 69.46 296 GLY A CA 1
ATOM 2060 C C . GLY A 1 296 ? -17.961 28.991 -9.477 1.00 64.64 296 GLY A C 1
ATOM 2061 O O . GLY A 1 296 ? -18.269 30.109 -9.059 1.00 62.25 296 GLY A O 1
ATOM 2062 N N . GLY A 1 297 ? -16.711 28.653 -9.767 1.00 66.32 297 GLY A N 1
ATOM 2063 C CA . GLY A 1 297 ? -15.640 29.612 -9.603 1.00 71.68 297 GLY A CA 1
ATOM 2064 C C . GLY A 1 297 ? -14.411 29.023 -8.945 1.00 69.18 297 GLY A C 1
ATOM 2065 O O . GLY A 1 297 ? -14.186 29.208 -7.743 1.00 69.60 297 GLY A O 1
ATOM 2066 N N . GLY A 1 298 ? -13.603 28.311 -9.723 1.00 63.50 298 GLY A N 1
ATOM 2067 C CA . GLY A 1 298 ? -12.360 27.789 -9.196 1.00 57.96 298 GLY A CA 1
ATOM 2068 C C . GLY A 1 298 ? -12.515 26.426 -8.556 1.00 40.13 298 GLY A C 1
ATOM 2069 O O . GLY A 1 298 ? -13.398 25.654 -8.934 1.00 39.87 298 GLY A O 1
ATOM 2070 N N . GLU A 1 299 ? -11.666 26.131 -7.575 1.00 36.15 299 GLU A N 1
ATOM 2071 C CA . GLU A 1 299 ? -11.566 24.767 -7.073 1.00 35.14 299 GLU A CA 1
ATOM 2072 C C . GLU A 1 299 ? -12.858 24.345 -6.379 1.00 30.90 299 GLU A C 1
ATOM 2073 O O . GLU A 1 299 ? -13.533 25.152 -5.738 1.00 28.92 299 GLU A O 1
ATOM 2079 N N . LEU A 1 300 ? -13.202 23.068 -6.522 1.00 25.43 300 LEU A N 1
ATOM 2080 C CA . LEU A 1 300 ? -14.456 22.563 -5.979 1.00 24.69 300 LEU A CA 1
ATOM 2081 C C . LEU A 1 300 ? -14.450 22.667 -4.461 1.00 22.56 300 LEU A C 1
ATOM 2082 O O . LEU A 1 300 ? -13.474 22.291 -3.808 1.00 23.88 300 LEU A O 1
ATOM 2087 N N . THR A 1 301 ? -15.530 23.212 -3.902 1.00 24.80 301 THR A N 1
ATOM 2088 C CA . THR A 1 301 ? -15.747 23.209 -2.463 1.00 21.65 301 THR A CA 1
ATOM 2089 C C . THR A 1 301 ? -17.190 22.817 -2.196 1.00 22.11 301 THR A C 1
ATOM 2090 O O . THR A 1 301 ? -18.049 22.951 -3.066 1.00 20.84 301 THR A O 1
ATOM 2094 N N . LEU A 1 302 ? -17.459 22.335 -0.977 1.00 21.12 302 LEU A N 1
ATOM 2095 C CA . LEU A 1 302 ? -18.828 22.105 -0.519 1.00 18.79 302 LEU A CA 1
ATOM 2096 C C . LEU A 1 302 ? -18.976 22.741 0.848 1.00 21.35 302 LEU A C 1
ATOM 2097 O O . LEU A 1 302 ? -18.305 22.319 1.798 1.00 18.22 302 LEU A O 1
ATOM 2102 N N . CYS A 1 303 ? -19.855 23.740 0.954 1.00 22.03 303 CYS A N 1
ATOM 2103 C CA . CYS A 1 303 ? -20.024 24.493 2.203 1.00 22.74 303 CYS A CA 1
ATOM 2104 C C . CYS A 1 303 ? -18.684 25.035 2.691 1.00 26.45 303 CYS A C 1
ATOM 2105 O O . CYS A 1 303 ? -18.369 25.007 3.885 1.00 27.18 303 CYS A O 1
ATOM 2108 N N . GLY A 1 304 ? -17.878 25.524 1.750 1.00 23.12 304 GLY A N 1
ATOM 2109 C CA . GLY A 1 304 ? -16.554 26.029 2.050 1.00 25.26 304 GLY A CA 1
ATOM 2110 C C . GLY A 1 304 ? -15.469 24.980 2.187 1.00 25.11 304 GLY A C 1
ATOM 2111 O O . GLY A 1 304 ? -14.296 25.344 2.293 1.00 23.06 304 GLY A O 1
ATOM 2112 N N . ILE A 1 305 ? -15.808 23.693 2.193 1.00 23.08 305 ILE A N 1
ATOM 2113 C CA . ILE A 1 305 ? -14.815 22.645 2.432 1.00 21.23 305 ILE A CA 1
ATOM 2114 C C . ILE A 1 305 ? -14.220 22.185 1.106 1.00 21.61 305 ILE A C 1
ATOM 2115 O O . ILE A 1 305 ? -14.977 21.788 0.216 1.00 19.16 305 ILE A O 1
ATOM 2120 N N . PRO A 1 306 ? -12.896 22.191 0.941 1.00 21.15 306 PRO A N 1
ATOM 2121 C CA . PRO A 1 306 ? -12.305 21.732 -0.324 1.00 21.51 306 PRO A CA 1
ATOM 2122 C C . PRO A 1 306 ? -12.697 20.295 -0.641 1.00 21.87 306 PRO A C 1
ATOM 2123 O O . PRO A 1 306 ? -12.695 19.421 0.229 1.00 20.27 306 PRO A O 1
ATOM 2127 N N . VAL A 1 307 ? -13.033 20.074 -1.907 1.00 24.40 307 VAL A N 1
ATOM 2128 C CA . VAL A 1 307 ? -13.376 18.769 -2.457 1.00 20.39 307 VAL A CA 1
ATOM 2129 C C . VAL A 1 307 ? -12.251 18.351 -3.396 1.00 26.95 307 VAL A C 1
ATOM 2130 O O . VAL A 1 307 ? -11.847 19.125 -4.270 1.00 25.76 307 VAL A O 1
ATOM 2134 N N . GLN A 1 308 ? -11.732 17.141 -3.222 1.00 26.61 308 GLN A N 1
ATOM 2135 C CA . GLN A 1 308 ? -10.773 16.627 -4.193 1.00 23.50 308 GLN A CA 1
ATOM 2136 C C . GLN A 1 308 ? -11.193 15.238 -4.638 1.00 20.99 308 GLN A C 1
ATOM 2137 O O . GLN A 1 308 ? -11.733 14.456 -3.853 1.00 20.98 308 GLN A O 1
ATOM 2143 N N . LEU A 1 309 ? -10.957 14.953 -5.912 1.00 20.99 309 LEU A N 1
ATOM 2144 C CA . LEU A 1 309 ? -11.344 13.695 -6.528 1.00 21.18 309 LEU A CA 1
ATOM 2145 C C . LEU A 1 309 ? -10.066 12.878 -6.650 1.00 21.06 309 LEU A C 1
ATOM 2146 O O . LEU A 1 309 ? -9.277 13.085 -7.566 1.00 26.97 309 LEU A O 1
ATOM 2151 N N . ASP A 1 310 ? -9.868 11.950 -5.721 1.00 20.07 310 ASP A N 1
ATOM 2152 C CA . ASP A 1 310 ? -8.592 11.252 -5.603 1.00 25.60 310 ASP A CA 1
ATOM 2153 C C . ASP A 1 310 ? -8.438 10.122 -6.614 1.00 20.82 310 ASP A C 1
ATOM 2154 O O . ASP A 1 310 ? -7.333 9.904 -7.121 1.00 20.21 310 ASP A O 1
ATOM 2159 N N . LEU A 1 311 ? -9.508 9.373 -6.896 1.00 18.27 311 LEU A N 1
ATOM 2160 C CA . LEU A 1 311 ? -9.415 8.241 -7.815 1.00 18.75 311 LEU A CA 1
ATOM 2161 C C . LEU A 1 311 ? -10.724 8.055 -8.568 1.00 21.25 311 LEU A C 1
ATOM 2162 O O . LEU A 1 311 ? -11.792 8.039 -7.956 1.00 18.29 311 LEU A O 1
ATOM 2167 N N . LEU A 1 312 ? -10.637 7.921 -9.893 1.00 18.98 312 LEU A N 1
ATOM 2168 C CA . LEU A 1 312 ? -11.717 7.386 -10.717 1.00 21.24 312 LEU A CA 1
ATOM 2169 C C . LEU A 1 312 ? -11.259 6.003 -11.178 1.00 19.67 312 LEU A C 1
ATOM 2170 O O . LEU A 1 312 ? -10.344 5.894 -11.998 1.00 20.22 312 LEU A O 1
ATOM 2175 N N . GLY A 1 313 ? -11.869 4.958 -10.637 1.00 17.25 313 GLY A N 1
ATOM 2176 C CA . GLY A 1 313 ? -11.493 3.603 -10.999 1.00 18.35 313 GLY A CA 1
ATOM 2177 C C . GLY A 1 313 ? -12.594 2.946 -11.806 1.00 19.24 313 GLY A C 1
ATOM 2178 O O . GLY A 1 313 ? -13.645 2.607 -11.264 1.00 17.37 313 GLY A O 1
ATOM 2179 N N . ILE A 1 314 ? -12.384 2.760 -13.104 1.00 18.66 314 ILE A N 1
ATOM 2180 C CA . ILE A 1 314 ? -13.452 2.332 -13.993 1.00 17.80 314 ILE A CA 1
ATOM 2181 C C . ILE A 1 314 ? -13.017 1.069 -14.723 1.00 19.54 314 ILE A C 1
ATOM 2182 O O . ILE A 1 314 ? -11.829 0.879 -15.013 1.00 15.36 314 ILE A O 1
ATOM 2187 N N . PHE A 1 315 ? -13.983 0.188 -14.967 1.00 18.37 315 PHE A N 1
ATOM 2188 C CA . PHE A 1 315 ? -13.778 -1.085 -15.651 1.00 20.22 315 PHE A CA 1
ATOM 2189 C C . PHE A 1 315 ? -14.512 -1.013 -16.983 1.00 16.49 315 PHE A C 1
ATOM 2190 O O . PHE A 1 315 ? -15.726 -0.804 -17.001 1.00 18.82 315 PHE A O 1
ATOM 2198 N N . ASP A 1 316 ? -13.775 -1.178 -18.083 1.00 19.61 316 ASP A N 1
ATOM 2199 C CA . ASP A 1 316 ? -14.312 -1.315 -19.439 1.00 17.06 316 ASP A CA 1
ATOM 2200 C C . ASP A 1 316 ? -15.528 -0.427 -19.745 1.00 17.95 316 ASP A C 1
ATOM 2201 O O . ASP A 1 316 ? -16.644 -0.940 -19.885 1.00 18.55 316 ASP A O 1
ATOM 2206 N N . THR A 1 317 ? -15.321 0.892 -19.895 1.00 15.10 317 THR A N 1
ATOM 2207 C CA . THR A 1 317 ? -16.434 1.816 -20.112 1.00 17.16 317 THR A CA 1
ATOM 2208 C C . THR A 1 317 ? -17.197 1.508 -21.395 1.00 16.06 317 THR A C 1
ATOM 2209 O O . THR A 1 317 ? -16.618 1.479 -22.485 1.00 19.28 317 THR A O 1
ATOM 2213 N N . VAL A 1 318 ? -18.510 1.324 -21.263 1.00 19.30 318 VAL A N 1
ATOM 2214 C CA . VAL A 1 318 ? -19.417 1.198 -22.396 1.00 18.07 318 VAL A CA 1
ATOM 2215 C C . VAL A 1 318 ? -20.550 2.185 -22.179 1.00 19.60 318 VAL A C 1
ATOM 2216 O O . VAL A 1 318 ? -21.168 2.191 -21.109 1.00 21.82 318 VAL A O 1
ATOM 2220 N N . ALA A 1 319 ? -20.819 3.022 -23.179 1.00 18.55 319 ALA A N 1
ATOM 2221 C CA . ALA A 1 319 ? -21.983 3.896 -23.108 1.00 16.36 319 ALA A CA 1
ATOM 2222 C C . ALA A 1 319 ? -23.221 3.313 -23.784 1.00 18.54 319 ALA A C 1
ATOM 2223 O O . ALA A 1 319 ? -24.122 2.815 -23.109 1.00 21.04 319 ALA A O 1
ATOM 2225 N N . SER A 1 320 ? -23.267 3.341 -25.114 1.00 21.40 320 SER A N 1
ATOM 2226 C CA . SER A 1 320 ? -24.373 2.751 -25.871 1.00 18.05 320 SER A CA 1
ATOM 2227 C C . SER A 1 320 ? -25.719 3.137 -25.259 1.00 18.66 320 SER A C 1
ATOM 2228 O O . SER A 1 320 ? -26.548 2.287 -24.909 1.00 19.59 320 SER A O 1
ATOM 2231 N N . VAL A 1 321 ? -25.913 4.449 -25.089 1.00 15.25 321 VAL A N 1
ATOM 2232 C CA . VAL A 1 321 ? -27.083 5.008 -24.427 1.00 19.80 321 VAL A CA 1
ATOM 2233 C C . VAL A 1 321 ? -27.973 5.699 -25.455 1.00 27.39 321 VAL A C 1
ATOM 2234 O O . VAL A 1 321 ? -27.483 6.383 -26.363 1.00 27.35 321 VAL A O 1
ATOM 2238 N N . GLY A 1 322 ? -29.287 5.522 -25.307 1.00 28.52 322 GLY A N 1
ATOM 2239 C CA . GLY A 1 322 ? -30.241 6.274 -26.100 1.00 24.74 322 GLY A CA 1
ATOM 2240 C C . GLY A 1 322 ? -30.348 5.761 -27.521 1.00 24.22 322 GLY A C 1
ATOM 2241 O O . GLY A 1 322 ? -29.903 4.663 -27.860 1.00 23.02 322 GLY A O 1
ATOM 2242 N N . LEU A 1 323 ? -30.964 6.585 -28.366 1.00 24.53 323 LEU A N 1
ATOM 2243 C CA . LEU A 1 323 ? -31.178 6.260 -29.769 1.00 25.73 323 LEU A CA 1
ATOM 2244 C C . LEU A 1 323 ? -30.456 7.192 -30.723 1.00 28.86 323 LEU A C 1
ATOM 2245 O O . LEU A 1 323 ? -30.159 6.784 -31.850 1.00 29.44 323 LEU A O 1
ATOM 2250 N N . ALA A 1 324 ? -30.161 8.420 -30.301 1.00 27.82 324 ALA A N 1
ATOM 2251 C CA . ALA A 1 324 ? -29.558 9.442 -31.150 1.00 31.56 324 ALA A CA 1
ATOM 2252 C C . ALA A 1 324 ? -29.055 10.559 -30.247 1.00 27.43 324 ALA A C 1
ATOM 2253 O O . ALA A 1 324 ? -29.321 10.568 -29.043 1.00 27.71 324 ALA A O 1
ATOM 2255 N N . ASN A 1 325 ? -28.318 11.501 -30.837 1.00 29.06 325 ASN A N 1
ATOM 2256 C CA . ASN A 1 325 ? -27.971 12.750 -30.160 1.00 29.87 325 ASN A CA 1
ATOM 2257 C C . ASN A 1 325 ? -28.052 13.876 -31.191 1.00 32.99 325 ASN A C 1
ATOM 2258 O O . ASN A 1 325 ? -28.538 13.682 -32.308 1.00 30.95 325 ASN A O 1
ATOM 2263 N N . SER A 1 326 ? -27.554 15.060 -30.831 1.00 34.38 326 SER A N 1
ATOM 2264 C CA . SER A 1 326 ? -27.640 16.198 -31.742 1.00 32.36 326 SER A CA 1
ATOM 2265 C C . SER A 1 326 ? -26.563 16.187 -32.819 1.00 34.54 326 SER A C 1
ATOM 2266 O O . SER A 1 326 ? -26.497 17.137 -33.605 1.00 37.96 326 SER A O 1
ATOM 2269 N N . SER A 1 327 ? -25.730 15.152 -32.884 1.00 31.59 327 SER A N 1
ATOM 2270 C CA . SER A 1 327 ? -24.628 15.098 -33.834 1.00 30.33 327 SER A CA 1
ATOM 2271 C C . SER A 1 327 ? -25.015 14.304 -35.073 1.00 34.07 327 SER A C 1
ATOM 2272 O O . SER A 1 327 ? -26.090 13.702 -35.160 1.00 38.94 327 SER A O 1
ATOM 2275 N N . ARG A 1 328 ? -24.105 14.307 -36.045 1.00 33.67 328 ARG A N 1
ATOM 2276 C CA . ARG A 1 328 ? -24.274 13.454 -37.215 1.00 34.71 328 ARG A CA 1
ATOM 2277 C C . ARG A 1 328 ? -24.069 11.988 -36.854 1.00 40.66 328 ARG A C 1
ATOM 2278 O O . ARG A 1 328 ? -24.792 11.116 -37.349 1.00 53.66 328 ARG A O 1
ATOM 2286 N N . LEU A 1 329 ? -23.098 11.697 -35.987 1.00 34.87 329 LEU A N 1
ATOM 2287 C CA . LEU A 1 329 ? -22.792 10.333 -35.562 1.00 35.25 329 LEU A CA 1
ATOM 2288 C C . LEU A 1 329 ? -23.256 10.161 -34.123 1.00 35.53 329 LEU A C 1
ATOM 2289 O O . LEU A 1 329 ? -22.693 10.769 -33.205 1.00 37.63 329 LEU A O 1
ATOM 2294 N N . TRP A 1 330 ? -24.265 9.317 -33.923 1.00 33.68 330 TRP A N 1
ATOM 2295 C CA . TRP A 1 330 ? -24.752 9.055 -32.574 1.00 32.80 330 TRP A CA 1
ATOM 2296 C C . TRP A 1 330 ? -23.673 8.383 -31.734 1.00 33.15 330 TRP A C 1
ATOM 2297 O O . TRP A 1 330 ? -23.303 8.877 -30.659 1.00 24.46 330 TRP A O 1
ATOM 2308 N N . SER A 1 331 ? -23.145 7.259 -32.225 1.00 26.00 331 SER A N 1
ATOM 2309 C CA . SER A 1 331 ? -22.030 6.531 -31.624 1.00 28.41 331 SER A CA 1
ATOM 2310 C C . SER A 1 331 ? -22.360 5.971 -30.246 1.00 25.85 331 SER A C 1
ATOM 2311 O O . SER A 1 331 ? -21.454 5.725 -29.451 1.00 22.06 331 SER A O 1
ATOM 2314 N N . GLY A 1 332 ? -23.637 5.759 -29.937 1.00 20.25 332 GLY A N 1
ATOM 2315 C CA . GLY A 1 332 ? -23.985 5.338 -28.590 1.00 18.32 332 GLY A CA 1
ATOM 2316 C C . GLY A 1 332 ? -23.912 6.433 -27.552 1.00 18.30 332 GLY A C 1
ATOM 2317 O O . GLY A 1 332 ? -24.072 6.157 -26.356 1.00 18.88 332 GLY A O 1
ATOM 2318 N N . HIS A 1 333 ? -23.692 7.674 -27.964 1.00 18.78 333 HIS A N 1
ATOM 2319 C CA . HIS A 1 333 ? -23.475 8.762 -27.009 1.00 19.94 333 HIS A CA 1
ATOM 2320 C C . HIS A 1 333 ? -24.700 9.652 -26.879 1.00 22.61 333 HIS A C 1
ATOM 2321 O O . HIS A 1 333 ? -24.637 10.875 -27.022 1.00 23.21 333 HIS A O 1
ATOM 2328 N N . GLY A 1 334 ? -25.838 9.015 -26.601 1.00 22.60 334 GLY A N 1
ATOM 2329 C CA . GLY A 1 334 ? -27.083 9.711 -26.372 1.00 22.54 334 GLY A CA 1
ATOM 2330 C C . GLY A 1 334 ? -27.331 9.944 -24.887 1.00 23.92 334 GLY A C 1
ATOM 2331 O O . GLY A 1 334 ? -26.556 9.546 -24.018 1.00 24.37 334 GLY A O 1
ATOM 2332 N N . GLY A 1 335 ? -28.450 10.602 -24.609 1.00 24.67 335 GLY A N 1
ATOM 2333 C CA . GLY A 1 335 ? -28.843 10.861 -23.231 1.00 28.32 335 GLY A CA 1
ATOM 2334 C C . GLY A 1 335 ? -27.749 11.529 -22.431 1.00 27.62 335 GLY A C 1
ATOM 2335 O O . GLY A 1 335 ? -27.070 12.453 -22.901 1.00 18.82 335 GLY A O 1
ATOM 2336 N N . TYR A 1 336 ? -27.557 11.045 -21.198 1.00 24.68 336 TYR A N 1
ATOM 2337 C CA . TYR A 1 336 ? -26.543 11.608 -20.315 1.00 25.97 336 TYR A CA 1
ATOM 2338 C C . TYR A 1 336 ? -25.131 11.385 -20.846 1.00 24.73 336 TYR A C 1
ATOM 2339 O O . TYR A 1 336 ? -24.213 12.112 -20.452 1.00 20.93 336 TYR A O 1
ATOM 2348 N N . ALA A 1 337 ? -24.928 10.398 -21.715 1.00 18.93 337 ALA A N 1
ATOM 2349 C CA . ALA A 1 337 ? -23.576 9.969 -22.083 1.00 18.97 337 ALA A CA 1
ATOM 2350 C C . ALA A 1 337 ? -23.029 10.741 -23.287 1.00 22.24 337 ALA A C 1
ATOM 2351 O O . ALA A 1 337 ? -22.556 10.155 -24.256 1.00 20.79 337 ALA A O 1
ATOM 2353 N N . SER A 1 338 ? -23.070 12.070 -23.229 1.00 22.69 338 SER A N 1
ATOM 2354 C CA . SER A 1 338 ? -22.492 12.865 -24.304 1.00 23.37 338 SER A CA 1
ATOM 2355 C C . SER A 1 338 ? -20.973 12.718 -24.325 1.00 22.37 338 SER A C 1
ATOM 2356 O O . SER A 1 338 ? -20.336 12.427 -23.307 1.00 19.43 338 SER A O 1
ATOM 2359 N N . GLU A 1 339 ? -20.392 12.916 -25.515 1.00 19.60 339 GLU A N 1
ATOM 2360 C CA . GLU A 1 339 ? -18.940 12.888 -25.645 1.00 22.15 339 GLU A CA 1
ATOM 2361 C C . GLU A 1 339 ? -18.280 13.870 -24.682 1.00 19.43 339 GLU A C 1
ATOM 2362 O O . GLU A 1 339 ? -17.289 13.531 -24.018 1.00 22.56 339 GLU A O 1
ATOM 2368 N N . ASP A 1 340 ? -18.835 15.080 -24.569 1.00 20.36 340 ASP A N 1
ATOM 2369 C CA . ASP A 1 340 ? -18.241 16.096 -23.703 1.00 23.76 340 ASP A CA 1
ATOM 2370 C C . ASP A 1 340 ? -18.145 15.605 -22.261 1.00 23.10 340 ASP A C 1
ATOM 2371 O O . ASP A 1 340 ? -17.086 15.693 -21.629 1.00 24.05 340 ASP A O 1
ATOM 2376 N N . ASP A 1 341 ? -19.238 15.055 -21.734 1.00 22.63 341 ASP A N 1
ATOM 2377 C CA . ASP A 1 341 ? -19.265 14.662 -20.328 1.00 16.75 341 ASP A CA 1
ATOM 2378 C C . ASP A 1 341 ? -18.596 13.317 -20.065 1.00 21.31 341 ASP A C 1
ATOM 2379 O O . ASP A 1 341 ? -18.288 13.016 -18.908 1.00 22.24 341 ASP A O 1
ATOM 2384 N N . LEU A 1 342 ? -18.373 12.499 -21.098 1.00 17.31 342 LEU A N 1
ATOM 2385 C CA . LEU A 1 342 ? -17.612 11.265 -20.930 1.00 17.71 342 LEU A CA 1
ATOM 2386 C C . LEU A 1 342 ? -16.122 11.538 -20.796 1.00 23.41 342 LEU A C 1
ATOM 2387 O O . LEU A 1 342 ? -15.384 10.677 -20.312 1.00 18.08 342 LEU A O 1
ATOM 2392 N N . ARG A 1 343 ? -15.655 12.693 -21.257 1.00 19.15 343 ARG A N 1
ATOM 2393 C CA . ARG A 1 343 ? -14.253 13.045 -21.083 1.00 21.01 343 ARG A CA 1
ATOM 2394 C C . ARG A 1 343 ? -13.906 13.080 -19.602 1.00 24.61 343 ARG A C 1
ATOM 2395 O O . ARG A 1 343 ? -14.661 13.624 -18.791 1.00 23.38 343 ARG A O 1
ATOM 2403 N N . ILE A 1 344 ? -12.769 12.474 -19.237 1.00 24.08 344 ILE A N 1
ATOM 2404 C CA . ILE A 1 344 ? -12.407 12.439 -17.823 1.00 22.37 344 ILE A CA 1
ATOM 2405 C C . ILE A 1 344 ? -12.249 13.869 -17.332 1.00 25.58 344 ILE A C 1
ATOM 2406 O O . ILE A 1 344 ? -11.513 14.666 -17.926 1.00 22.39 344 ILE A O 1
ATOM 2411 N N . ALA A 1 345 ? -12.964 14.208 -16.259 1.00 22.63 345 ALA A N 1
ATOM 2412 C CA . ALA A 1 345 ? -13.001 15.593 -15.791 1.00 25.43 345 ALA A CA 1
ATOM 2413 C C . ALA A 1 345 ? -11.616 16.040 -15.332 1.00 24.48 345 ALA A C 1
ATOM 2414 O O . ALA A 1 345 ? -10.862 15.247 -14.749 1.00 23.91 345 ALA A O 1
ATOM 2416 N N . PRO A 1 346 ? -11.256 17.305 -15.556 1.00 23.63 346 PRO A N 1
ATOM 2417 C CA . PRO A 1 346 ? -9.867 17.723 -15.314 1.00 24.07 346 PRO A CA 1
ATOM 2418 C C . PRO A 1 346 ? -9.453 17.672 -13.850 1.00 24.07 346 PRO A C 1
ATOM 2419 O O . PRO A 1 346 ? -8.249 17.562 -13.581 1.00 25.53 346 PRO A O 1
ATOM 2423 N N . TYR A 1 347 ? -10.394 17.701 -12.898 1.00 22.60 347 TYR A N 1
ATOM 2424 C CA . TYR A 1 347 ? -10.051 17.635 -11.481 1.00 25.27 347 TYR A CA 1
ATOM 2425 C C . TYR A 1 347 ? -9.949 16.204 -10.961 1.00 26.16 347 TYR A C 1
ATOM 2426 O O . TYR A 1 347 ? -9.730 16.000 -9.761 1.00 25.41 347 TYR A O 1
ATOM 2435 N N . VAL A 1 348 ? -10.115 15.209 -11.826 1.00 24.61 348 VAL A N 1
ATOM 2436 C CA . VAL A 1 348 ? -9.821 13.833 -11.448 1.00 21.29 348 VAL A CA 1
ATOM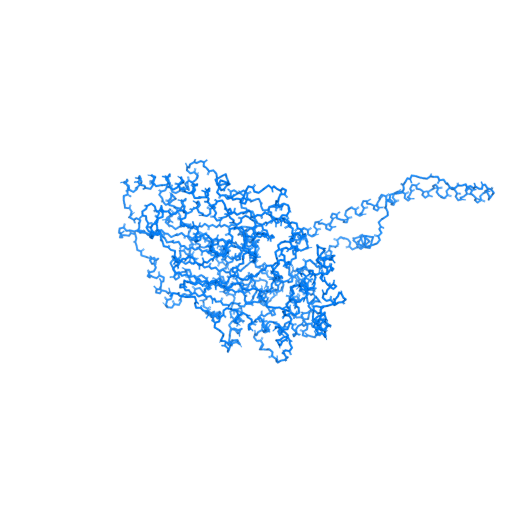 2437 C C . VAL A 1 348 ? -8.314 13.704 -11.289 1.00 22.67 348 VAL A C 1
ATOM 2438 O O . VAL A 1 348 ? -7.566 13.869 -12.256 1.00 23.94 348 VAL A O 1
ATOM 2442 N N . ARG A 1 349 ? -7.857 13.402 -10.066 1.00 19.64 349 ARG A N 1
ATOM 2443 C CA . ARG A 1 349 ? -6.418 13.404 -9.828 1.00 24.97 349 ARG A CA 1
ATOM 2444 C C . ARG A 1 349 ? -5.747 12.145 -10.356 1.00 25.37 349 ARG A C 1
ATOM 2445 O O . ARG A 1 349 ? -4.566 12.188 -10.712 1.00 24.38 349 ARG A O 1
ATOM 2453 N N . ARG A 1 350 ? -6.470 11.028 -10.408 1.00 23.31 350 ARG A N 1
ATOM 2454 C CA . ARG A 1 350 ? -5.943 9.798 -10.990 1.00 22.79 350 ARG A CA 1
ATOM 2455 C C . ARG A 1 350 ? -7.097 8.989 -11.559 1.00 19.87 350 ARG A C 1
ATOM 2456 O O . ARG A 1 350 ? -8.118 8.810 -10.891 1.00 21.30 350 ARG A O 1
ATOM 2464 N N . CYS A 1 351 ? -6.940 8.499 -12.786 1.00 20.68 351 CYS A N 1
ATOM 2465 C CA . CYS A 1 351 ? -7.920 7.604 -13.384 1.00 16.05 351 CYS A CA 1
ATOM 2466 C C . CYS A 1 351 ? -7.244 6.285 -13.746 1.00 16.89 351 CYS A C 1
ATOM 2467 O O . CYS A 1 351 ? -6.210 6.272 -14.417 1.00 21.84 351 CYS A O 1
ATOM 2470 N N . VAL A 1 352 ? -7.818 5.180 -13.288 1.00 16.46 352 VAL A N 1
ATOM 2471 C CA . VAL A 1 352 ? -7.338 3.838 -13.607 1.00 19.97 352 VAL A CA 1
ATOM 2472 C C . VAL A 1 352 ? -8.454 3.159 -14.385 1.00 20.55 352 VAL A C 1
ATOM 2473 O O . VAL A 1 352 ? -9.554 2.967 -13.852 1.00 21.10 352 VAL A O 1
ATOM 2477 N N . HIS A 1 353 ? -8.194 2.850 -15.658 1.00 17.39 353 HIS A N 1
ATOM 2478 C CA . HIS A 1 353 ? -9.188 2.276 -16.555 1.00 16.92 353 HIS A CA 1
ATOM 2479 C C . HIS A 1 353 ? -8.686 0.906 -16.994 1.00 15.24 353 HIS A C 1
ATOM 2480 O O . HIS A 1 353 ? -7.704 0.808 -17.732 1.00 19.38 353 HIS A O 1
ATOM 2487 N N . LEU A 1 354 ? -9.348 -0.149 -16.520 1.00 18.25 354 LEU A N 1
ATOM 2488 C CA . LEU A 1 354 ? -9.041 -1.523 -16.904 1.00 20.11 354 LEU A CA 1
ATOM 2489 C C . LEU A 1 354 ? -10.026 -1.956 -17.985 1.00 20.91 354 LEU A C 1
ATOM 2490 O O . LEU A 1 354 ? -11.243 -1.908 -17.775 1.00 19.84 354 LEU A O 1
ATOM 2495 N N . VAL A 1 355 ? -9.505 -2.372 -19.141 1.00 19.14 355 VAL A N 1
ATOM 2496 C CA . VAL A 1 355 ? -10.339 -2.628 -20.312 1.00 15.79 355 VAL A CA 1
ATOM 2497 C C . VAL A 1 355 ? -10.175 -4.078 -20.765 1.00 17.55 355 VAL A C 1
ATOM 2498 O O . VAL A 1 355 ? -9.132 -4.708 -20.555 1.00 20.47 355 VAL A O 1
ATOM 2502 N N . ALA A 1 356 ? -11.228 -4.602 -21.400 1.00 16.61 356 ALA A N 1
ATOM 2503 C CA . ALA A 1 356 ? -11.299 -6.007 -21.812 1.00 17.49 356 ALA A CA 1
ATOM 2504 C C . ALA A 1 356 ? -10.721 -6.162 -23.219 1.00 21.98 356 ALA A C 1
ATOM 2505 O O . ALA A 1 356 ? -11.312 -5.688 -24.195 1.00 21.74 356 ALA A O 1
ATOM 2507 N N . ALA A 1 357 ? -9.585 -6.858 -23.322 1.00 17.40 357 ALA A N 1
ATOM 2508 C CA . ALA A 1 357 ? -8.928 -7.044 -24.617 1.00 19.03 357 ALA A CA 1
ATOM 2509 C C . ALA A 1 357 ? -9.780 -7.831 -25.604 1.00 17.45 357 ALA A C 1
ATOM 2510 O O . ALA A 1 357 ? -9.665 -7.630 -26.822 1.00 24.18 357 ALA A O 1
ATOM 2512 N N . HIS A 1 358 ? -10.642 -8.717 -25.120 1.00 19.20 358 HIS A N 1
ATOM 2513 C CA . HIS A 1 358 ? -11.250 -9.711 -25.984 1.00 19.28 358 HIS A CA 1
ATOM 2514 C C . HIS A 1 358 ? -12.751 -9.533 -26.146 1.00 19.48 358 HIS A C 1
ATOM 2515 O O . HIS A 1 358 ? -13.385 -10.334 -26.844 1.00 21.71 358 HIS A O 1
ATOM 2522 N N . GLU A 1 359 ? -13.323 -8.479 -25.564 1.00 17.03 359 GLU A N 1
ATOM 2523 C CA . GLU A 1 359 ? -14.710 -8.113 -25.821 1.00 18.93 359 GLU A CA 1
ATOM 2524 C C . GLU A 1 359 ? -14.868 -7.622 -27.264 1.00 17.19 359 GLU A C 1
ATOM 2525 O O . GLU A 1 359 ? -14.083 -6.794 -27.731 1.00 21.10 359 GLU A O 1
ATOM 2531 N N . VAL A 1 360 ? -15.893 -8.111 -27.968 1.00 16.92 360 VAL A N 1
ATOM 2532 C CA . VAL A 1 360 ? -16.045 -7.741 -29.374 1.00 18.46 360 VAL A CA 1
ATOM 2533 C C . VAL A 1 360 ? -17.504 -7.527 -29.772 1.00 17.90 360 VAL A C 1
ATOM 2534 O O . VAL A 1 360 ? -17.795 -7.231 -30.935 1.00 19.00 360 VAL A O 1
ATOM 2538 N N . ARG A 1 361 ? -18.431 -7.614 -28.813 1.00 18.89 361 ARG A N 1
ATOM 2539 C CA . ARG A 1 361 ? -19.846 -7.447 -29.144 1.00 17.35 361 ARG A CA 1
ATOM 2540 C C . ARG A 1 361 ? -20.096 -6.060 -29.714 1.00 18.00 361 ARG A C 1
ATOM 2541 O O . ARG A 1 361 ? -19.513 -5.074 -29.259 1.00 15.69 361 ARG A O 1
ATOM 2549 N N . GLY A 1 362 ? -20.952 -5.997 -30.737 1.00 14.92 362 GLY A N 1
ATOM 2550 C CA . GLY A 1 362 ? -21.310 -4.716 -31.327 1.00 15.51 362 GLY A CA 1
ATOM 2551 C C . GLY A 1 362 ? -22.040 -3.797 -30.370 1.00 18.12 362 GLY A C 1
ATOM 2552 O O . GLY A 1 362 ? -21.955 -2.569 -30.500 1.00 19.98 362 GLY A O 1
ATOM 2553 N N . SER A 1 363 ? -22.758 -4.364 -29.397 1.00 19.55 363 SER A N 1
ATOM 2554 C CA . SER A 1 363 ? -23.459 -3.582 -28.380 1.00 20.71 363 SER A CA 1
ATOM 2555 C C . SER A 1 363 ? -22.545 -3.035 -27.294 1.00 18.71 363 SER A C 1
ATOM 2556 O O . SER A 1 363 ? -23.011 -2.257 -26.446 1.00 19.13 363 SER A O 1
ATOM 2559 N N . PHE A 1 364 ? -21.261 -3.385 -27.300 1.00 16.71 364 PHE A N 1
ATOM 2560 C CA . PHE A 1 364 ? -20.344 -3.016 -26.215 1.00 17.14 364 PHE A CA 1
ATOM 2561 C C . PHE A 1 364 ? -19.081 -2.349 -26.748 1.00 14.26 364 PHE A C 1
ATOM 2562 O O . PHE A 1 364 ? -17.965 -2.790 -26.469 1.00 16.82 364 PHE A O 1
ATOM 2570 N N . PRO A 1 365 ? -19.215 -1.260 -27.502 1.00 16.46 365 PRO A N 1
ATOM 2571 C CA . PRO A 1 365 ? -18.016 -0.525 -27.921 1.00 17.35 365 PRO A CA 1
ATOM 2572 C C . PRO A 1 365 ? -17.351 0.143 -26.724 1.00 19.04 365 PRO A C 1
ATOM 2573 O O . PRO A 1 365 ? -18.023 0.604 -25.798 1.00 19.22 365 PRO A O 1
ATOM 2577 N N . LEU A 1 366 ? -16.035 0.181 -26.737 1.00 20.04 366 LEU A N 1
ATOM 2578 C CA . LEU A 1 366 ? -15.286 0.791 -25.654 1.00 19.84 366 LEU A CA 1
ATOM 2579 C C . LEU A 1 366 ? -15.122 2.301 -25.770 1.00 18.53 366 LEU A C 1
ATOM 2580 O O . LEU A 1 366 ? -14.889 2.811 -26.836 1.00 22.00 366 LEU A O 1
ATOM 2585 N N . ASP A 1 367 ? -15.229 3.003 -24.655 1.00 17.45 367 ASP A N 1
ATOM 2586 C CA . ASP A 1 367 ? -14.967 4.416 -24.663 1.00 22.69 367 ASP A CA 1
ATOM 2587 C C . ASP A 1 367 ? -13.652 4.571 -23.905 1.00 22.72 367 ASP A C 1
ATOM 2588 O O . ASP A 1 367 ? -13.600 4.432 -22.701 1.00 19.84 367 ASP A O 1
ATOM 2593 N N . ALA A 1 368 ? -12.597 4.873 -24.635 1.00 18.18 368 ALA A N 1
ATOM 2594 C CA . ALA A 1 368 ? -11.285 5.076 -24.025 1.00 19.83 368 ALA A CA 1
ATOM 2595 C C . ALA A 1 368 ? -11.266 6.339 -23.161 1.00 18.83 368 ALA A C 1
ATOM 2596 O O . ALA A 1 368 ? -12.083 7.251 -23.320 1.00 24.49 368 ALA A O 1
ATOM 2598 N N . ALA A 1 369 ? -10.281 6.399 -22.271 1.00 17.83 369 ALA A N 1
ATOM 2599 C CA . ALA A 1 369 ? -10.159 7.463 -21.279 1.00 20.51 369 ALA A CA 1
ATOM 2600 C C . ALA A 1 369 ? -8.802 8.136 -21.416 1.00 23.11 369 ALA A C 1
ATOM 2601 O O . ALA A 1 369 ? -7.775 7.458 -21.490 1.00 26.61 369 ALA A O 1
ATOM 2603 N N . ALA A 1 370 ? -8.792 9.465 -21.433 1.00 22.70 370 ALA A N 1
ATOM 2604 C CA . ALA A 1 370 ? -7.537 10.191 -21.563 1.00 21.52 370 ALA A CA 1
ATOM 2605 C C . ALA A 1 370 ? -7.656 11.551 -20.886 1.00 27.73 370 ALA A C 1
ATOM 2606 O O . ALA A 1 370 ? -8.737 11.973 -20.468 1.00 26.74 370 ALA A O 1
ATOM 2608 N N . GLY A 1 371 ? -6.526 12.249 -20.805 1.00 30.02 371 GLY A N 1
ATOM 2609 C CA . GLY A 1 371 ? -6.522 13.653 -20.445 1.00 28.96 371 GLY A CA 1
ATOM 2610 C C . GLY A 1 371 ? -6.162 13.965 -19.010 1.00 28.38 371 GLY A C 1
ATOM 2611 O O . GLY A 1 371 ? -6.083 15.146 -18.654 1.00 33.56 371 GLY A O 1
ATOM 2612 N N . VAL A 1 372 ? -5.960 12.960 -18.166 1.00 24.29 372 VAL A N 1
ATOM 2613 C CA . VAL A 1 372 ? -5.573 13.167 -16.780 1.00 23.74 372 VAL A CA 1
ATOM 2614 C C . VAL A 1 372 ? -4.475 12.167 -16.443 1.00 21.54 372 VAL A C 1
ATOM 2615 O O . VAL A 1 372 ? -4.138 11.294 -17.246 1.00 24.71 372 VAL A O 1
ATOM 2619 N N . ASN A 1 373 ? -3.905 12.304 -15.249 1.00 22.06 373 ASN A N 1
ATOM 2620 C CA . ASN A 1 373 ? -2.926 11.331 -14.780 1.00 23.85 373 ASN A CA 1
ATOM 2621 C C . ASN A 1 373 ? -3.588 9.971 -14.564 1.00 23.10 373 ASN A C 1
ATOM 2622 O O . ASN A 1 373 ? -4.718 9.886 -14.081 1.00 23.63 373 ASN A O 1
ATOM 2627 N N . GLY A 1 374 ? -2.888 8.903 -14.914 1.00 21.32 374 GLY A N 1
ATOM 2628 C CA . GLY A 1 374 ? -3.400 7.581 -14.606 1.00 22.20 374 GLY A CA 1
ATOM 2629 C C . GLY A 1 374 ? -2.919 6.556 -15.613 1.00 28.31 374 GLY A C 1
ATOM 2630 O O . GLY A 1 374 ? -1.935 6.772 -16.317 1.00 24.42 374 GLY A O 1
ATOM 2631 N N . GLU A 1 375 ? -3.644 5.435 -15.654 1.00 20.17 375 GLU A N 1
ATOM 2632 C CA . GLU A 1 375 ? -3.262 4.282 -16.456 1.00 23.43 375 GLU A CA 1
ATOM 2633 C C . GLU A 1 375 ? -4.492 3.696 -17.118 1.00 23.78 375 GLU A C 1
ATOM 2634 O O . GLU A 1 375 ? -5.510 3.492 -16.454 1.00 22.90 375 GLU A O 1
ATOM 2640 N N . GLU A 1 376 ? -4.388 3.414 -18.417 1.00 19.82 376 GLU A N 1
ATOM 2641 C CA . GLU A 1 376 ? -5.357 2.581 -19.122 1.00 19.59 376 GLU A CA 1
ATOM 2642 C C . GLU A 1 376 ? -4.675 1.238 -19.357 1.00 18.92 376 GLU A C 1
ATOM 2643 O O . GLU A 1 376 ? -3.680 1.161 -20.088 1.00 22.79 376 GLU A O 1
ATOM 2649 N N . VAL A 1 377 ? -5.175 0.191 -18.707 1.00 19.17 377 VAL A N 1
ATOM 2650 C CA . VAL A 1 377 ? -4.495 -1.096 -18.645 1.00 16.36 377 VAL A CA 1
ATOM 2651 C C . VAL A 1 377 ? -5.373 -2.142 -19.330 1.00 21.62 377 VAL A C 1
ATOM 2652 O O . VAL A 1 377 ? -6.511 -2.381 -18.910 1.00 24.09 377 VAL A O 1
ATOM 2656 N N . VAL A 1 378 ? -4.844 -2.767 -20.373 1.00 23.36 378 VAL A N 1
ATOM 2657 C CA . VAL A 1 378 ? -5.583 -3.785 -21.114 1.00 21.33 378 VAL A CA 1
ATOM 2658 C C . VAL A 1 378 ? -5.447 -5.127 -20.397 1.00 23.22 378 VAL A C 1
ATOM 2659 O O . VAL A 1 378 ? -4.330 -5.601 -20.154 1.00 22.48 378 VAL A O 1
ATOM 2663 N N . TYR A 1 379 ? -6.608 -5.757 -20.061 1.00 20.46 379 TYR A N 1
ATOM 2664 C CA . TYR A 1 379 ? -6.691 -7.042 -19.381 1.00 20.16 379 TYR A CA 1
ATOM 2665 C C . TYR A 1 379 ? -7.209 -8.134 -20.328 1.00 24.23 379 TYR A C 1
ATOM 2666 O O . TYR A 1 379 ? -7.945 -7.844 -21.274 1.00 22.06 379 TYR A O 1
ATOM 2675 N N . PRO A 1 380 ? -6.847 -9.398 -20.104 1.00 22.51 380 PRO A N 1
ATOM 2676 C CA . PRO A 1 380 ? -7.424 -10.479 -20.914 1.00 19.10 380 PRO A CA 1
ATOM 2677 C C . PRO A 1 380 ? -8.868 -10.761 -20.537 1.00 20.88 380 PRO A C 1
ATOM 2678 O O . PRO A 1 380 ? -9.290 -10.563 -19.394 1.00 24.45 380 PRO A O 1
ATOM 2682 N N . GLY A 1 381 ? -9.623 -11.257 -21.511 1.00 19.58 381 GLY A N 1
ATOM 2683 C CA . GLY A 1 381 ? -11.002 -11.639 -21.289 1.00 16.09 381 GLY A CA 1
ATOM 2684 C C . GLY A 1 381 ? -11.982 -10.638 -21.875 1.00 17.49 381 GLY A C 1
ATOM 2685 O O . GLY A 1 381 ? -11.624 -9.625 -22.487 1.00 22.91 381 GLY A O 1
ATOM 2686 N N . VAL A 1 382 ? -13.258 -10.943 -21.672 1.00 19.27 382 VAL A N 1
ATOM 2687 C CA . VAL A 1 382 ? -14.335 -10.130 -22.219 1.00 11.46 382 VAL A CA 1
ATOM 2688 C C . VAL A 1 382 ? -14.833 -9.188 -21.122 1.00 18.63 382 VAL A C 1
ATOM 2689 O O . VAL A 1 382 ? -14.246 -9.115 -20.037 1.00 19.06 382 VAL A O 1
ATOM 2693 N N . HIS A 1 383 ? -15.893 -8.436 -21.417 1.00 18.70 383 HIS A N 1
ATOM 2694 C CA . HIS A 1 383 ? -16.424 -7.393 -20.536 1.00 14.74 383 HIS A CA 1
ATOM 2695 C C . HIS A 1 383 ? -16.487 -7.737 -19.045 1.00 18.53 383 HIS A C 1
ATOM 2696 O O . HIS A 1 383 ? -15.953 -7.011 -18.197 1.00 17.88 383 HIS A O 1
ATOM 2703 N N . SER A 1 384 ? -17.118 -8.851 -18.699 1.00 16.83 384 SER A N 1
ATOM 2704 C CA . SER A 1 384 ? -17.234 -9.201 -17.288 1.00 16.37 384 SER A CA 1
ATOM 2705 C C . SER A 1 384 ? -16.077 -10.049 -16.779 1.00 16.89 384 SER A C 1
ATOM 2706 O O . SER A 1 384 ? -16.061 -10.386 -15.589 1.00 18.91 384 SER A O 1
ATOM 2709 N N . ASP A 1 385 ? -15.109 -10.395 -17.629 1.00 15.63 385 ASP A N 1
ATOM 2710 C CA . ASP A 1 385 ? -13.847 -10.902 -17.109 1.00 17.76 385 ASP A CA 1
ATOM 2711 C C . ASP A 1 385 ? -13.005 -9.797 -16.502 1.00 18.19 385 ASP A C 1
ATOM 2712 O O . ASP A 1 385 ? -12.022 -10.092 -15.818 1.00 18.67 385 ASP A O 1
ATOM 2717 N N . VAL A 1 386 ? -13.351 -8.543 -16.758 1.00 19.25 386 VAL A N 1
ATOM 2718 C CA . VAL A 1 386 ? -12.652 -7.399 -16.200 1.00 22.20 386 VAL A CA 1
ATOM 2719 C C . VAL A 1 386 ? -13.467 -6.674 -15.139 1.00 19.77 386 VAL A C 1
ATOM 2720 O O . VAL A 1 386 ? -12.956 -6.348 -14.068 1.00 20.41 386 VAL A O 1
ATOM 2724 N N . GLY A 1 387 ? -14.753 -6.432 -15.415 1.00 19.14 387 GLY A N 1
ATOM 2725 C CA . GLY A 1 387 ? -15.630 -5.804 -14.441 1.00 14.39 387 GLY A CA 1
ATOM 2726 C C . GLY A 1 387 ? -16.224 -6.753 -13.420 1.00 16.81 387 GLY A C 1
ATOM 2727 O O . GLY A 1 387 ? -16.796 -6.295 -12.428 1.00 19.65 387 GLY A O 1
ATOM 2728 N N . GLY A 1 388 ? -16.083 -8.060 -13.629 1.00 17.33 388 GLY A N 1
ATOM 2729 C CA . GLY A 1 388 ? -16.722 -9.053 -12.788 1.00 14.60 388 GLY A CA 1
ATOM 2730 C C . GLY A 1 388 ? -18.172 -9.279 -13.176 1.00 19.79 388 GLY A C 1
ATOM 2731 O O . GLY A 1 388 ? -18.747 -8.572 -14.012 1.00 18.26 388 GLY A O 1
ATOM 2732 N N . GLY A 1 389 ? -18.778 -10.296 -12.561 1.00 18.73 389 GLY A N 1
ATOM 2733 C CA . GLY A 1 389 ? -20.196 -10.572 -12.743 1.00 18.26 389 GLY A CA 1
ATOM 2734 C C . GLY A 1 389 ? -20.554 -11.970 -13.245 1.00 19.73 389 GLY A C 1
ATOM 2735 O O . GLY A 1 389 ? -21.744 -12.319 -13.233 1.00 22.32 389 GLY A O 1
ATOM 2736 N N . TYR A 1 390 ? -19.616 -12.796 -13.698 1.00 22.11 390 TYR A N 1
ATOM 2737 C CA . TYR A 1 390 ? -19.988 -14.165 -14.046 1.00 18.45 390 TYR A CA 1
ATOM 2738 C C . TYR A 1 390 ? -20.249 -14.969 -12.779 1.00 23.26 390 TYR A C 1
ATOM 2739 O O . TYR A 1 390 ? -19.647 -14.725 -11.735 1.00 23.54 390 TYR A O 1
ATOM 2748 N N . GLU A 1 391 ? -21.095 -15.965 -12.864 1.00 19.59 391 GLU A N 1
ATOM 2749 C CA . GLU A 1 391 ? -21.256 -16.868 -11.781 1.00 22.29 391 GLU A CA 1
ATOM 2750 C C . GLU A 1 391 ? -20.153 -17.888 -11.968 1.00 22.70 391 GLU A C 1
ATOM 2751 O O . GLU A 1 391 ? -19.884 -18.289 -13.056 1.00 24.06 391 GLU A O 1
ATOM 2757 N N . PRO A 1 392 ? -19.532 -18.291 -10.804 1.00 20.63 392 PRO A N 1
ATOM 2758 C CA . PRO A 1 392 ? -18.538 -19.334 -10.979 1.00 24.19 392 PRO A CA 1
ATOM 2759 C C . PRO A 1 392 ? -19.239 -20.574 -11.483 1.00 15.25 392 PRO A C 1
ATOM 2760 O O . PRO A 1 392 ? -20.289 -20.859 -11.088 1.00 33.98 392 PRO A O 1
ATOM 2764 N N . GLY A 1 393 ? -18.561 -21.225 -12.398 1.00 42.73 393 GLY A N 1
ATOM 2765 C CA . GLY A 1 393 ? -18.962 -22.388 -13.101 1.00 35.21 393 GLY A CA 1
ATOM 2766 C C . GLY A 1 393 ? -19.577 -22.122 -14.480 1.00 28.30 393 GLY A C 1
ATOM 2767 O O . GLY A 1 393 ? -19.504 -23.008 -15.284 1.00 21.85 393 GLY A O 1
ATOM 2768 N N . GLU A 1 394 ? -20.095 -20.922 -14.753 1.00 18.96 394 GLU A N 1
ATOM 2769 C CA . GLU A 1 394 ? -20.687 -20.688 -16.059 1.00 22.79 394 GLU A CA 1
ATOM 2770 C C . GLU A 1 394 ? -19.671 -20.937 -17.165 1.00 20.20 394 GLU A C 1
ATOM 2771 O O . GLU A 1 394 ? -18.483 -20.631 -17.021 1.00 19.82 394 GLU A O 1
ATOM 2777 N N . GLN A 1 395 ? -20.150 -21.513 -18.265 1.00 17.04 395 GLN A N 1
ATOM 2778 C CA . GLN A 1 395 ? -19.322 -21.888 -19.417 1.00 18.22 395 GLN A CA 1
ATOM 2779 C C . GLN A 1 395 ? -18.153 -22.806 -19.034 1.00 20.83 395 GLN A C 1
ATOM 2780 O O . GLN A 1 395 ? -17.183 -22.940 -19.788 1.00 18.17 395 GLN A O 1
ATOM 2786 N N . GLY A 1 396 ? -18.248 -23.503 -17.899 1.00 18.83 396 GLY A N 1
ATOM 2787 C CA . GLY A 1 396 ? -17.175 -24.382 -17.483 1.00 20.68 396 GLY A CA 1
ATO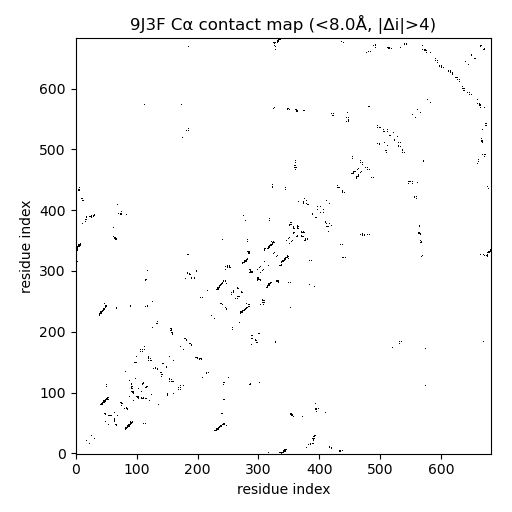M 2788 C C . GLY A 1 396 ? -15.919 -23.693 -16.986 1.00 21.90 396 GLY A C 1
ATOM 2789 O O . GLY A 1 396 ? -14.866 -24.334 -16.914 1.00 21.08 396 GLY A O 1
ATOM 2790 N N . LYS A 1 397 ? -15.991 -22.407 -16.656 1.00 18.10 397 LYS A N 1
ATOM 2791 C CA . LYS A 1 397 ? -14.861 -21.651 -16.126 1.00 21.42 397 LYS A CA 1
ATOM 2792 C C . LYS A 1 397 ? -14.976 -21.575 -14.610 1.00 21.00 397 LYS A C 1
ATOM 2793 O O . LYS A 1 397 ? -16.013 -21.891 -14.047 1.00 21.89 397 LYS A O 1
ATOM 2799 N N . ALA A 1 398 ? -13.892 -21.168 -13.948 1.00 15.32 398 ALA A N 1
ATOM 2800 C CA . ALA A 1 398 ? -13.853 -21.008 -12.485 1.00 23.59 398 ALA A CA 1
ATOM 2801 C C . ALA A 1 398 ? -14.044 -22.341 -11.759 1.00 23.18 398 ALA A C 1
ATOM 2802 O O . ALA A 1 398 ? -14.871 -22.472 -10.856 1.00 24.55 398 ALA A O 1
ATOM 2804 N N . PHE A 1 399 ? -13.251 -23.332 -12.146 1.00 28.28 399 PHE A N 1
ATOM 2805 C CA . PHE A 1 399 ? -13.228 -24.634 -11.487 1.00 27.50 399 PHE A CA 1
ATOM 2806 C C . PHE A 1 399 ? -11.890 -24.846 -10.790 1.00 31.67 399 PHE A C 1
ATOM 2807 O O . PHE A 1 399 ? -10.865 -24.293 -11.204 1.00 36.00 399 PHE A O 1
ATOM 2815 N N . ILE A 1 400 ? -11.853 -25.615 -9.741 1.00 28.82 400 ILE A N 1
ATOM 2816 C CA . ILE A 1 400 ? -10.581 -25.956 -9.160 1.00 35.05 400 ILE A CA 1
ATOM 2817 C C . ILE A 1 400 ? -10.810 -27.417 -9.058 1.00 25.66 400 ILE A C 1
ATOM 2818 O O . ILE A 1 400 ? -11.582 -27.834 -8.306 1.00 49.48 400 ILE A O 1
ATOM 2823 N N . GLY A 1 401 ? -10.108 -28.163 -9.859 1.00 42.25 401 GLY A N 1
ATOM 2824 C CA . GLY A 1 401 ? -10.331 -29.575 -9.944 1.00 48.31 401 GLY A CA 1
ATOM 2825 C C . GLY A 1 401 ? -11.712 -29.696 -10.503 1.00 47.65 401 GLY A C 1
ATOM 2826 O O . GLY A 1 401 ? -11.998 -29.146 -11.543 1.00 48.84 401 GLY A O 1
ATOM 2827 N N . ASP A 1 402 ? -12.547 -30.431 -9.824 1.00 36.55 402 ASP A N 1
ATOM 2828 C CA . ASP A 1 402 ? -13.883 -30.580 -10.268 1.00 39.39 402 ASP A CA 1
ATOM 2829 C C . ASP A 1 402 ? -14.819 -29.779 -9.442 1.00 34.59 402 ASP A C 1
ATOM 2830 O O . ASP A 1 402 ? -15.986 -29.995 -9.507 1.00 37.02 402 ASP A O 1
ATOM 2835 N N . SER A 1 403 ? -14.297 -28.871 -8.634 1.00 38.69 403 SER A N 1
ATOM 2836 C CA . SER A 1 403 ? -15.181 -28.051 -7.816 1.00 37.20 403 SER A CA 1
ATOM 2837 C C . SER A 1 403 ? -15.291 -26.643 -8.398 1.00 27.83 403 SER A C 1
ATOM 2838 O O . SER A 1 403 ? -14.303 -26.067 -8.859 1.00 30.40 403 SER A O 1
ATOM 2841 N N . ILE A 1 404 ? -16.507 -26.100 -8.382 1.00 26.21 404 ILE A N 1
ATOM 2842 C CA . ILE A 1 404 ? -16.721 -24.693 -8.710 1.00 27.85 404 ILE A CA 1
ATOM 2843 C C . ILE A 1 404 ? -16.179 -23.825 -7.582 1.00 25.55 404 ILE A C 1
ATOM 2844 O O . ILE A 1 404 ? -16.431 -24.095 -6.398 1.00 26.98 404 ILE A O 1
ATOM 2849 N N . ASP A 1 405 ? -15.437 -22.773 -7.933 1.00 22.49 405 ASP A N 1
ATOM 2850 C CA . ASP A 1 405 ? -14.826 -21.899 -6.931 1.00 27.19 405 ASP A CA 1
ATOM 2851 C C . ASP A 1 405 ? -14.687 -20.482 -7.474 1.00 23.82 405 ASP A C 1
ATOM 2852 O O . ASP A 1 405 ? -13.984 -20.251 -8.464 1.00 24.16 405 ASP A O 1
ATOM 2857 N N . ASP A 1 406 ? -15.336 -19.539 -6.790 1.00 22.16 406 ASP A N 1
ATOM 2858 C CA . ASP A 1 406 ? -15.276 -18.129 -7.162 1.00 23.65 406 ASP A CA 1
ATOM 2859 C C . ASP A 1 406 ? -13.849 -17.585 -7.170 1.00 26.92 406 ASP A C 1
ATOM 2860 O O . ASP A 1 406 ? -13.551 -16.625 -7.901 1.00 25.06 406 ASP A O 1
ATOM 2865 N N . SER A 1 407 ? -12.950 -18.165 -6.367 1.00 19.97 407 SER A N 1
ATOM 2866 C CA . SER A 1 407 ? -11.581 -17.657 -6.326 1.00 20.73 407 SER A CA 1
ATOM 2867 C C . SER A 1 407 ? -10.810 -17.947 -7.602 1.00 21.21 407 SER A C 1
ATOM 2868 O O . SER A 1 407 ? -9.748 -17.345 -7.820 1.00 21.09 407 SER A O 1
ATOM 2871 N N . ALA A 1 408 ? -11.314 -18.840 -8.453 1.00 19.99 408 ALA A N 1
ATOM 2872 C CA . ALA A 1 408 ? -10.675 -19.145 -9.726 1.00 21.98 408 ALA A CA 1
ATOM 2873 C C . ALA A 1 408 ? -11.274 -18.366 -10.900 1.00 20.77 408 ALA A C 1
ATOM 2874 O O . ALA A 1 408 ? -10.917 -18.634 -12.058 1.00 24.47 408 ALA A O 1
ATOM 2876 N N . LYS A 1 409 ? -12.182 -17.425 -10.633 1.00 20.86 409 LYS A N 1
ATOM 2877 C CA . LYS A 1 409 ? -12.769 -16.584 -11.677 1.00 24.07 409 LYS A CA 1
ATOM 2878 C C . LYS A 1 409 ? -11.780 -15.527 -12.172 1.00 19.18 409 LYS A C 1
ATOM 2879 O O . LYS A 1 409 ? -11.203 -14.784 -11.375 1.00 19.20 409 LYS A O 1
ATOM 2885 N N . LEU A 1 410 ? -11.628 -15.418 -13.498 1.00 21.53 410 LEU A N 1
ATOM 2886 C CA . LEU A 1 410 ? -10.616 -14.526 -14.069 1.00 17.88 410 LEU A CA 1
ATOM 2887 C C . LEU A 1 410 ? -10.728 -13.107 -13.520 1.00 16.04 410 LEU A C 1
ATOM 2888 O O . LEU A 1 410 ? -9.712 -12.465 -13.238 1.00 17.17 410 LEU A O 1
ATOM 2893 N N . SER A 1 411 ? -11.954 -12.611 -13.346 1.00 15.49 411 SER A N 1
ATOM 2894 C CA . SER A 1 411 ? -12.166 -11.229 -12.922 1.00 16.22 411 SER A CA 1
ATOM 2895 C C . SER A 1 411 ? -11.612 -10.930 -11.535 1.00 19.74 411 SER A C 1
ATOM 2896 O O . SER A 1 411 ? -11.562 -9.756 -11.162 1.00 18.32 411 SER A O 1
ATOM 2899 N N . GLN A 1 412 ? -11.209 -11.949 -10.771 1.00 20.81 412 GLN A N 1
ATOM 2900 C CA . GLN A 1 412 ? -10.568 -11.716 -9.481 1.00 19.28 412 GLN A CA 1
ATOM 2901 C C . GLN A 1 412 ? -9.248 -10.977 -9.622 1.00 19.29 412 GLN A C 1
ATOM 2902 O O . GLN A 1 412 ? -8.856 -10.247 -8.712 1.00 19.56 412 GLN A O 1
ATOM 2908 N N . ILE A 1 413 ? -8.533 -11.159 -10.728 1.00 20.76 413 ILE A N 1
ATOM 2909 C CA . ILE A 1 413 ? -7.246 -10.483 -10.865 1.00 16.62 413 ILE A CA 1
ATOM 2910 C C . ILE A 1 413 ? -7.449 -8.979 -11.011 1.00 21.24 413 ILE A C 1
ATOM 2911 O O . ILE A 1 413 ? -6.793 -8.181 -10.336 1.00 21.75 413 ILE A O 1
ATOM 2916 N N . ALA A 1 414 ? -8.365 -8.571 -11.895 1.00 22.61 414 ALA A N 1
ATOM 2917 C CA . ALA A 1 414 ? -8.634 -7.149 -12.082 1.00 19.58 414 ALA A CA 1
ATOM 2918 C C . ALA A 1 414 ? -9.220 -6.538 -10.816 1.00 18.96 414 ALA A C 1
ATOM 2919 O O . ALA A 1 414 ? -8.972 -5.364 -10.508 1.00 20.46 414 ALA A O 1
ATOM 2921 N N . LEU A 1 415 ? -10.033 -7.303 -10.098 1.00 17.27 415 LEU A N 1
ATOM 2922 C CA . LEU A 1 415 ? -10.544 -6.841 -8.813 1.00 16.77 415 LEU A CA 1
ATOM 2923 C C . LEU A 1 415 ? -9.404 -6.417 -7.895 1.00 19.53 415 LEU A C 1
ATOM 2924 O O . LEU A 1 415 ? -9.417 -5.311 -7.336 1.00 19.07 415 LEU A O 1
ATOM 2929 N N . CYS A 1 416 ? -8.400 -7.282 -7.737 1.00 20.18 416 CYS A N 1
ATOM 2930 C CA . CYS A 1 416 ? -7.311 -6.981 -6.815 1.00 23.55 416 CYS A CA 1
ATOM 2931 C C . CYS A 1 416 ? -6.449 -5.835 -7.320 1.00 21.46 416 CYS A C 1
ATOM 2932 O O . CYS A 1 416 ? -5.927 -5.053 -6.511 1.00 24.71 416 CYS A O 1
ATOM 2935 N N . HIS A 1 417 ? -6.307 -5.702 -8.640 1.00 17.24 417 HIS A N 1
ATOM 2936 C CA . HIS A 1 417 ? -5.601 -4.551 -9.192 1.00 17.21 417 HIS A CA 1
ATOM 2937 C C . HIS A 1 417 ? -6.281 -3.253 -8.765 1.00 21.25 417 HIS A C 1
ATOM 2938 O O . HIS A 1 417 ? -5.627 -2.321 -8.281 1.00 21.49 417 HIS A O 1
ATOM 2945 N N . MET A 1 418 ? -7.610 -3.188 -8.897 1.00 20.43 418 MET A N 1
ATOM 2946 C CA . MET A 1 418 ? -8.320 -1.976 -8.492 1.00 17.91 418 MET A CA 1
ATOM 2947 C C . MET A 1 418 ? -8.295 -1.792 -6.980 1.00 18.51 418 MET A C 1
ATOM 2948 O O . MET A 1 418 ? -8.288 -0.658 -6.492 1.00 17.00 418 MET A O 1
ATOM 2953 N N . TYR A 1 419 ? -8.287 -2.888 -6.226 1.00 20.01 419 TYR A N 1
ATOM 2954 C CA . TYR A 1 419 ? -8.206 -2.781 -4.777 1.00 20.45 419 TYR A CA 1
ATOM 2955 C C . TYR A 1 419 ? -6.898 -2.119 -4.356 1.00 21.59 419 TYR A C 1
ATOM 2956 O O . TYR A 1 419 ? -6.887 -1.227 -3.503 1.00 21.09 419 TYR A O 1
ATOM 2965 N N . ARG A 1 420 ? -5.784 -2.546 -4.951 1.00 18.19 420 ARG A N 1
ATOM 2966 C CA . ARG A 1 420 ? -4.485 -1.981 -4.595 1.00 22.89 420 ARG A CA 1
ATOM 2967 C C . ARG A 1 420 ? -4.424 -0.506 -4.947 1.00 23.14 420 ARG A C 1
ATOM 2968 O O . ARG A 1 420 ? -3.883 0.303 -4.180 1.00 22.85 420 ARG A O 1
ATOM 2976 N N . GLU A 1 421 ? -4.989 -0.138 -6.101 1.00 19.94 421 GLU A N 1
ATOM 2977 C CA . GLU A 1 421 ? -5.032 1.263 -6.510 1.00 18.05 421 GLU A CA 1
ATOM 2978 C C . GLU A 1 421 ? -5.925 2.084 -5.590 1.00 19.93 421 GLU A C 1
ATOM 2979 O O . GLU A 1 421 ? -5.611 3.239 -5.277 1.00 25.39 421 GLU A O 1
ATOM 2985 N N . ALA A 1 422 ? -7.040 1.511 -5.144 1.00 20.36 422 ALA A N 1
ATOM 2986 C CA . ALA A 1 422 ? -7.912 2.246 -4.231 1.00 22.60 422 ALA A CA 1
ATOM 2987 C C . ALA A 1 422 ? -7.234 2.470 -2.882 1.00 23.22 422 ALA A C 1
ATOM 2988 O O . ALA A 1 422 ? -7.270 3.585 -2.341 1.00 20.46 422 ALA A O 1
ATOM 2990 N N . MET A 1 423 ? -6.602 1.432 -2.333 1.00 22.26 423 MET A N 1
ATOM 2991 C CA . MET A 1 423 ? -5.841 1.593 -1.095 1.00 21.83 423 MET A CA 1
ATOM 2992 C C . MET A 1 423 ? -4.756 2.648 -1.252 1.00 24.19 423 MET A C 1
ATOM 2993 O O . MET A 1 423 ? -4.569 3.499 -0.373 1.00 26.85 423 MET A O 1
ATOM 2998 N N . ALA A 1 424 ? -4.037 2.615 -2.375 1.00 22.13 424 ALA A N 1
ATOM 2999 C CA . ALA A 1 424 ? -2.958 3.564 -2.604 1.00 20.05 424 ALA A CA 1
ATOM 3000 C C . ALA A 1 424 ? -3.480 4.989 -2.702 1.00 27.38 424 ALA A C 1
ATOM 3001 O O . ALA A 1 424 ? -2.772 5.933 -2.332 1.00 27.18 424 ALA A O 1
ATOM 3003 N N . ALA A 1 425 ? -4.706 5.167 -3.191 1.00 25.35 425 ALA A N 1
ATOM 3004 C CA . ALA A 1 425 ? -5.301 6.493 -3.301 1.00 24.56 425 ALA A CA 1
ATOM 3005 C C . ALA A 1 425 ? -5.968 6.971 -2.011 1.00 22.97 425 ALA A C 1
ATOM 3006 O O . ALA A 1 425 ? -6.548 8.060 -2.002 1.00 24.15 425 ALA A O 1
ATOM 3008 N N . GLY A 1 426 ? -5.921 6.197 -0.938 1.00 25.74 426 GLY A N 1
ATOM 3009 C CA . GLY A 1 426 ? -6.550 6.604 0.300 1.00 25.53 426 GLY A CA 1
ATOM 3010 C C . GLY A 1 426 ? -8.007 6.232 0.458 1.00 24.43 426 GLY A C 1
ATOM 3011 O O . GLY A 1 426 ? -8.673 6.780 1.343 1.00 25.60 426 GLY A O 1
ATOM 3012 N N . VAL A 1 427 ? -8.526 5.320 -0.356 1.00 23.57 427 VAL A N 1
ATOM 3013 C CA . VAL A 1 427 ? -9.922 4.901 -0.234 1.00 19.63 427 VAL A CA 1
ATOM 3014 C C . VAL A 1 427 ? -10.049 3.975 0.983 1.00 21.11 427 VAL A C 1
ATOM 3015 O O . VAL A 1 427 ? -9.257 3.026 1.104 1.00 21.58 427 VAL A O 1
ATOM 3019 N N . PRO A 1 428 ? -11.003 4.222 1.882 1.00 18.84 428 PRO A N 1
ATOM 3020 C CA . PRO A 1 428 ? -11.058 3.439 3.130 1.00 21.10 428 PRO A CA 1
ATOM 3021 C C . PRO A 1 428 ? -11.763 2.098 2.961 1.00 23.55 428 PRO A C 1
ATOM 3022 O O . PRO A 1 428 ? -12.794 1.829 3.570 1.00 24.57 428 PRO A O 1
AT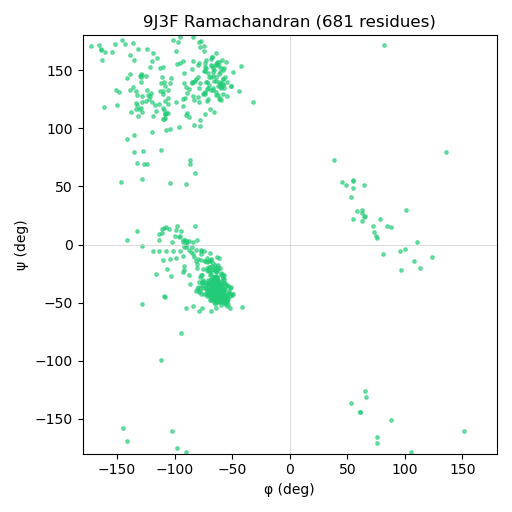OM 3026 N N . LEU A 1 429 ? -11.206 1.240 2.104 1.00 23.79 429 LEU A N 1
ATOM 3027 C CA . LEU A 1 429 ? -11.614 -0.156 2.084 1.00 21.80 429 LEU A CA 1
ATOM 3028 C C . LEU A 1 429 ? -10.936 -0.887 3.237 1.00 23.87 429 LEU A C 1
ATOM 3029 O O . LEU A 1 429 ? -9.735 -0.727 3.471 1.00 25.51 429 LEU A O 1
ATOM 3034 N N . ASN A 1 430 ? -11.705 -1.703 3.959 1.00 22.94 430 ASN A N 1
ATOM 3035 C CA . ASN A 1 430 ? -11.204 -2.351 5.175 1.00 19.03 430 ASN A CA 1
ATOM 3036 C C . ASN A 1 430 ? -11.631 -3.815 5.152 1.00 23.96 430 ASN A C 1
ATOM 3037 O O . ASN A 1 430 ? -12.721 -4.174 5.608 1.00 24.87 430 ASN A O 1
ATOM 3042 N N . LEU A 1 431 ? -10.738 -4.661 4.646 1.00 23.01 431 LEU A N 1
ATOM 3043 C CA . LEU A 1 431 ? -10.957 -6.098 4.613 1.00 28.77 431 LEU A CA 1
ATOM 3044 C C . LEU A 1 431 ? -10.935 -6.728 6.002 1.00 35.93 431 LEU A C 1
ATOM 3045 O O . LEU A 1 431 ? -11.394 -7.865 6.152 1.00 39.26 431 LEU A O 1
ATOM 3050 N N . SER A 1 432 ? -10.447 -6.009 7.017 1.00 31.40 432 SER A N 1
ATOM 3051 C CA . SER A 1 432 ? -10.348 -6.509 8.387 1.00 36.31 432 SER A CA 1
ATOM 3052 C C . SER A 1 432 ? -11.527 -6.134 9.278 1.00 39.22 432 SER A C 1
ATOM 3053 O O . SER A 1 432 ? -11.565 -6.579 10.431 1.00 37.59 432 SER A O 1
ATOM 3056 N N . ALA A 1 433 ? -12.459 -5.310 8.800 1.00 27.33 433 ALA A N 1
ATOM 3057 C CA . ALA A 1 433 ? -13.539 -4.824 9.649 1.00 26.73 433 ALA A CA 1
ATOM 3058 C C . ALA A 1 433 ? -14.345 -5.980 10.222 1.00 28.84 433 ALA A C 1
ATOM 3059 O O . ALA A 1 433 ? -14.659 -6.947 9.525 1.00 34.60 433 ALA A O 1
ATOM 3061 N N . SER A 1 434 ? -14.702 -5.870 11.502 1.00 31.89 434 SER A N 1
ATOM 3062 C CA . SER A 1 434 ? -15.372 -6.988 12.156 1.00 31.39 434 SER A CA 1
ATOM 3063 C C . SER A 1 434 ? -16.800 -7.189 11.669 1.00 30.35 434 SER A C 1
ATOM 3064 O O . SER A 1 434 ? -17.316 -8.305 11.775 1.00 38.04 434 SER A O 1
ATOM 3067 N N . ARG A 1 435 ? -17.447 -6.156 11.116 1.00 29.20 435 ARG A N 1
ATOM 3068 C CA . ARG A 1 435 ? -18.809 -6.344 10.620 1.00 22.14 435 ARG A CA 1
ATOM 3069 C C . ARG A 1 435 ? -18.868 -7.280 9.414 1.00 26.58 435 ARG A C 1
ATOM 3070 O O . ARG A 1 435 ? -19.949 -7.781 9.088 1.00 34.84 435 ARG A O 1
ATOM 3078 N N . LEU A 1 436 ? -17.735 -7.539 8.764 1.00 27.79 436 LEU A N 1
ATOM 3079 C CA . LEU A 1 436 ? -17.727 -8.226 7.473 1.00 24.44 436 LEU A CA 1
ATOM 3080 C C . LEU A 1 436 ? -18.075 -9.704 7.602 1.00 29.84 436 LEU A C 1
ATOM 3081 O O . LEU A 1 436 ? -17.527 -10.414 8.449 1.00 30.04 436 LEU A O 1
ATOM 3086 N N . SER A 1 437 ? -18.960 -10.150 6.710 1.00 26.65 437 SER A N 1
ATOM 3087 C CA . SER A 1 437 ? -19.357 -11.536 6.521 1.00 29.58 437 SER A CA 1
ATOM 3088 C C . SER A 1 437 ? -18.192 -12.395 6.039 1.00 31.59 437 SER A C 1
ATOM 3089 O O . SER A 1 437 ? -17.262 -11.916 5.380 1.00 28.13 437 SER A O 1
ATOM 3092 N N . LYS A 1 438 ? -18.272 -13.696 6.331 1.00 30.29 438 LYS A N 1
ATOM 3093 C CA . LYS A 1 438 ? -17.352 -14.636 5.697 1.00 25.58 438 LYS A CA 1
ATOM 3094 C C . LYS A 1 438 ? -17.476 -14.580 4.176 1.00 21.63 438 LYS A C 1
ATOM 3095 O O . LYS A 1 438 ? -16.467 -14.572 3.459 1.00 26.61 438 LYS A O 1
ATOM 3101 N N . GLU A 1 439 ? -18.711 -14.522 3.666 1.00 25.29 439 GLU A N 1
ATOM 3102 C CA . GLU A 1 439 ? -18.921 -14.480 2.223 1.00 24.44 439 GLU A CA 1
ATOM 3103 C C . GLU A 1 439 ? -18.323 -13.215 1.611 1.00 26.06 439 GLU A C 1
ATOM 3104 O O . GLU A 1 439 ? -17.718 -13.269 0.535 1.00 28.55 439 GLU A O 1
ATOM 3110 N N . THR A 1 440 ? -18.481 -12.068 2.282 1.00 25.96 440 THR A N 1
ATOM 3111 C CA . THR A 1 440 ? -17.907 -10.821 1.779 1.00 23.03 440 THR A CA 1
ATOM 3112 C C . THR A 1 440 ? -16.394 -10.927 1.643 1.00 27.01 440 THR A C 1
ATOM 3113 O O . THR A 1 440 ? -15.828 -10.533 0.617 1.00 26.46 440 THR A O 1
ATOM 3117 N N . LYS A 1 441 ? -15.719 -11.473 2.661 1.00 24.48 441 LYS A N 1
ATOM 3118 C CA . LYS A 1 441 ? -14.260 -11.564 2.625 1.00 25.62 441 LYS A CA 1
ATOM 3119 C C . LYS A 1 441 ? -13.778 -12.606 1.625 1.00 29.77 441 LYS A C 1
ATOM 3120 O O . LYS A 1 441 ? -12.721 -12.433 1.005 1.00 27.68 441 LYS A O 1
ATOM 3126 N N . ALA A 1 442 ? -14.534 -13.692 1.451 1.00 27.42 442 ALA A N 1
ATOM 3127 C CA . ALA A 1 442 ? -14.161 -14.713 0.483 1.00 24.84 442 ALA A CA 1
ATOM 3128 C C . ALA A 1 442 ? -14.196 -14.190 -0.944 1.00 25.35 442 ALA A C 1
ATOM 3129 O O . ALA A 1 442 ? -13.562 -14.778 -1.822 1.00 25.60 442 ALA A O 1
ATOM 3131 N N . ALA A 1 443 ? -14.921 -13.099 -1.193 1.00 24.95 443 ALA A N 1
ATOM 3132 C CA . ALA A 1 443 ? -14.999 -12.516 -2.526 1.00 21.08 443 ALA A CA 1
ATOM 3133 C C . ALA A 1 443 ? -13.689 -11.881 -2.965 1.00 23.81 443 ALA A C 1
ATOM 3134 O O . ALA A 1 443 ? -13.575 -11.475 -4.127 1.00 23.94 443 ALA A O 1
ATOM 3136 N N . PHE A 1 444 ? -12.699 -11.795 -2.079 1.00 23.98 444 PHE A N 1
ATOM 3137 C CA . PHE A 1 444 ? -11.381 -11.278 -2.414 1.00 21.47 444 PHE A CA 1
ATOM 3138 C C . PHE A 1 444 ? -10.313 -12.359 -2.390 1.00 25.44 444 PHE A C 1
ATOM 3139 O O . PHE A 1 444 ? -9.121 -12.037 -2.421 1.00 25.41 444 PHE A O 1
ATOM 3147 N N . LYS A 1 445 ? -10.716 -13.627 -2.343 1.00 29.12 445 LYS A N 1
ATOM 3148 C CA . LYS A 1 445 ? -9.795 -14.752 -2.436 1.00 29.99 445 LYS A CA 1
ATOM 3149 C C . LYS A 1 445 ? -9.422 -15.004 -3.886 1.00 31.77 445 LYS A C 1
ATOM 3150 O O . LYS A 1 445 ? -10.246 -14.855 -4.794 1.00 27.78 445 LYS A O 1
ATOM 3156 N N . VAL A 1 446 ? -8.170 -15.405 -4.101 1.00 28.29 446 VAL A N 1
ATOM 3157 C CA . VAL A 1 446 ? -7.654 -15.620 -5.448 1.00 21.70 446 VAL A CA 1
ATOM 3158 C C . VAL A 1 446 ? -6.924 -16.955 -5.477 1.00 26.95 446 VAL A C 1
ATOM 3159 O O . VAL A 1 446 ? -5.939 -17.141 -4.754 1.00 25.84 446 VAL A O 1
ATOM 3163 N N . ASP A 1 447 ? -7.390 -17.866 -6.329 1.00 23.94 447 ASP A N 1
ATOM 3164 C CA . ASP A 1 447 ? -6.788 -19.188 -6.471 1.00 24.11 447 ASP A CA 1
ATOM 3165 C C . ASP A 1 447 ? -5.419 -19.092 -7.136 1.00 27.09 447 ASP A C 1
ATOM 3166 O O . ASP A 1 447 ? -5.234 -18.365 -8.114 1.00 24.64 447 ASP A O 1
ATOM 3171 N N . LYS A 1 448 ? -4.449 -19.843 -6.608 1.00 28.23 448 LYS A N 1
ATOM 3172 C CA . LYS A 1 448 ? -3.094 -19.737 -7.140 1.00 28.14 448 LYS A CA 1
ATOM 3173 C C . LYS A 1 448 ? -3.002 -20.314 -8.549 1.00 28.89 448 LYS A C 1
ATOM 3174 O O . LYS A 1 448 ? -2.150 -19.889 -9.337 1.00 30.95 448 LYS A O 1
ATOM 3180 N N . GLY A 1 449 ? -3.880 -21.260 -8.889 1.00 30.11 449 GLY A N 1
ATOM 3181 C CA . GLY A 1 449 ? -3.939 -21.752 -10.256 1.00 27.17 449 GLY A CA 1
ATOM 3182 C C . GLY A 1 449 ? -4.337 -20.677 -11.249 1.00 26.38 449 GLY A C 1
ATOM 3183 O O . GLY A 1 449 ? -3.793 -20.606 -12.350 1.00 27.07 449 GLY A O 1
ATOM 3184 N N . LEU A 1 450 ? -5.283 -19.811 -10.863 1.00 26.37 450 LEU A N 1
ATOM 3185 C CA . LEU A 1 450 ? -5.643 -18.681 -11.717 1.00 26.49 450 LEU A CA 1
ATOM 3186 C C . LEU A 1 450 ? -4.494 -17.690 -11.825 1.00 26.17 450 LEU A C 1
ATOM 3187 O O . LEU A 1 450 ? -4.202 -17.190 -12.915 1.00 26.80 450 LEU A O 1
ATOM 3192 N N . ILE A 1 451 ? -3.820 -17.399 -10.709 1.00 27.04 451 ILE A N 1
ATOM 3193 C CA . ILE A 1 451 ? -2.667 -16.501 -10.763 1.00 25.88 451 ILE A CA 1
ATOM 3194 C C . ILE A 1 451 ? -1.649 -17.017 -11.771 1.00 25.05 451 ILE A C 1
ATOM 3195 O O . ILE A 1 451 ? -1.156 -16.264 -12.616 1.00 28.35 451 ILE A O 1
ATOM 3200 N N . ASP A 1 452 ? -1.355 -18.322 -11.723 1.00 28.44 452 ASP A N 1
ATOM 3201 C CA . ASP A 1 452 ? -0.357 -18.892 -12.629 1.00 26.24 452 ASP A CA 1
ATOM 3202 C C . ASP A 1 452 ? -0.809 -18.838 -14.078 1.00 26.17 452 ASP A C 1
ATOM 3203 O O . ASP A 1 452 ? -0.006 -18.527 -14.963 1.00 30.98 452 ASP A O 1
ATOM 3208 N N . ALA A 1 453 ? -2.079 -19.166 -14.348 1.00 24.31 453 ALA A N 1
ATOM 3209 C CA . ALA A 1 453 ? -2.569 -19.100 -15.725 1.00 26.20 453 ALA A CA 1
ATOM 3210 C C . ALA A 1 453 ? -2.566 -17.669 -16.236 1.00 22.21 453 ALA A C 1
ATOM 3211 O O . ALA A 1 453 ? -2.196 -17.412 -17.389 1.00 21.30 453 ALA A O 1
ATOM 3213 N N . PHE A 1 454 ? -2.957 -16.721 -15.383 1.00 23.47 454 PHE A N 1
ATOM 3214 C CA . PHE A 1 454 ? -2.955 -15.314 -15.776 1.00 23.10 454 PHE A CA 1
ATOM 3215 C C . PHE A 1 454 ? -1.544 -14.839 -16.083 1.00 21.35 454 PHE A C 1
ATOM 3216 O O . PHE A 1 454 ? -1.304 -14.176 -17.098 1.00 23.32 454 PHE A O 1
ATOM 3224 N N . ASN A 1 455 ? -0.596 -15.150 -15.198 1.00 22.01 455 ASN A N 1
ATOM 3225 C CA . ASN A 1 455 ? 0.774 -14.692 -15.406 1.00 21.87 455 ASN A CA 1
ATOM 3226 C C . ASN A 1 455 ? 1.407 -15.380 -16.608 1.00 25.68 455 ASN A C 1
ATOM 3227 O O . ASN A 1 455 ? 2.193 -14.762 -17.335 1.00 25.70 455 ASN A O 1
ATOM 3232 N N . GLY A 1 456 ? 1.071 -16.657 -16.836 1.00 25.86 456 GLY A N 1
ATOM 3233 C CA . GLY A 1 456 ? 1.520 -17.320 -18.059 1.00 23.14 456 GLY A CA 1
ATOM 3234 C C . GLY A 1 456 ? 1.051 -16.605 -19.313 1.00 29.51 456 GLY A C 1
ATOM 3235 O O . GLY A 1 456 ? 1.805 -16.466 -20.281 1.00 28.16 456 GLY A O 1
ATOM 3236 N N . TYR A 1 457 ? -0.196 -16.121 -19.308 1.00 28.98 457 TYR A N 1
ATOM 3237 C CA . TYR A 1 457 ? -0.679 -15.331 -20.439 1.00 27.47 457 TYR A CA 1
ATOM 3238 C C . TYR A 1 457 ? 0.149 -14.066 -20.609 1.00 24.44 457 TYR A C 1
ATOM 3239 O O . TYR A 1 457 ? 0.554 -13.716 -21.726 1.00 22.68 457 TYR A O 1
ATOM 3248 N N . VAL A 1 458 ? 0.385 -13.346 -19.510 1.00 24.11 458 VAL A N 1
ATOM 3249 C CA . VAL A 1 458 ? 1.163 -12.110 -19.581 1.00 21.08 458 VAL A CA 1
ATOM 3250 C C . VAL A 1 458 ? 2.557 -12.393 -20.132 1.00 26.72 458 VAL A C 1
ATOM 3251 O O . VAL A 1 458 ? 3.028 -11.721 -21.057 1.00 28.41 458 VAL A O 1
ATOM 3255 N N . ALA A 1 459 ? 3.223 -13.415 -19.591 1.00 27.63 459 ALA A N 1
ATOM 3256 C CA . ALA A 1 459 ? 4.570 -13.753 -20.045 1.00 27.57 459 ALA A CA 1
ATOM 3257 C C . ALA A 1 459 ? 4.582 -14.133 -21.524 1.00 31.14 459 ALA A C 1
ATOM 3258 O O . ALA A 1 459 ? 5.450 -13.684 -22.283 1.00 32.11 459 ALA A O 1
ATOM 3260 N N . ALA A 1 460 ? 3.615 -14.951 -21.959 1.00 26.66 460 ALA A N 1
ATOM 3261 C CA . ALA A 1 460 ? 3.575 -15.375 -23.357 1.00 28.36 460 ALA A CA 1
ATOM 3262 C C . ALA A 1 460 ? 3.354 -14.219 -24.323 1.00 28.55 460 ALA A C 1
ATOM 3263 O O . ALA A 1 460 ? 3.721 -14.329 -25.498 1.00 31.25 460 ALA A O 1
ATOM 3265 N N . THR A 1 461 ? 2.767 -13.113 -23.863 1.00 27.38 461 THR A N 1
ATOM 3266 C CA . THR A 1 461 ? 2.455 -11.981 -24.726 1.00 21.30 461 THR A CA 1
ATOM 3267 C C . THR A 1 461 ? 3.310 -10.753 -24.428 1.00 28.81 461 THR A C 1
ATOM 3268 O O . THR A 1 461 ? 3.028 -9.668 -24.949 1.00 29.79 461 THR A O 1
ATOM 3272 N N . GLY A 1 462 ? 4.340 -10.891 -23.593 1.00 29.23 462 GLY A N 1
ATOM 3273 C CA . GLY A 1 462 ? 5.124 -9.734 -23.194 1.00 36.88 462 GLY A CA 1
ATOM 3274 C C . GLY A 1 462 ? 5.884 -9.082 -24.326 1.00 42.78 462 GLY A C 1
ATOM 3275 O O . GLY A 1 462 ? 6.310 -7.929 -24.189 1.00 32.65 462 GLY A O 1
ATOM 3276 N N . SER A 1 463 ? 6.060 -9.789 -25.441 1.00 39.50 463 SER A N 1
ATOM 3277 C CA . SER A 1 463 ? 6.805 -9.254 -26.570 1.00 47.33 463 SER A CA 1
ATOM 3278 C C . SER A 1 463 ? 5.974 -8.323 -27.447 1.00 49.79 463 SER A C 1
ATOM 3279 O O . SER A 1 463 ? 6.520 -7.733 -28.385 1.00 52.67 463 SER A O 1
ATOM 3282 N N . ILE A 1 464 ? 4.679 -8.166 -27.172 1.00 41.08 464 ILE A N 1
ATOM 3283 C CA . ILE A 1 464 ? 3.821 -7.415 -28.084 1.00 42.33 464 ILE A CA 1
ATOM 3284 C C . ILE A 1 464 ? 4.202 -5.936 -28.079 1.00 52.65 464 ILE A C 1
ATOM 3285 O O . ILE A 1 464 ? 4.550 -5.367 -29.121 1.00 58.53 464 ILE A O 1
ATOM 3290 N N . LYS A 1 465 ? 4.165 -5.302 -26.909 1.00 49.77 465 LYS A N 1
ATOM 3291 C CA . LYS A 1 465 ? 4.682 -3.945 -26.722 1.00 63.82 465 LYS A CA 1
ATOM 3292 C C . LYS A 1 465 ? 4.105 -2.877 -27.659 1.00 65.65 465 LYS A C 1
ATOM 3293 O O . LYS A 1 465 ? 4.821 -2.185 -28.384 1.00 70.39 465 LYS A O 1
ATOM 3299 N N . ALA A 1 466 ? 2.781 -2.767 -27.649 1.00 58.09 466 ALA A N 1
ATOM 3300 C CA . ALA A 1 466 ? 2.092 -1.709 -28.371 1.00 46.39 466 ALA A CA 1
ATOM 3301 C C . ALA A 1 466 ? 1.814 -0.562 -27.408 1.00 46.67 466 ALA A C 1
ATOM 3302 O O . ALA A 1 466 ? 1.761 -0.749 -26.191 1.00 57.69 466 ALA A O 1
ATOM 3304 N N . SER A 1 467 ? 1.644 0.639 -27.959 1.00 40.31 467 SER A N 1
ATOM 3305 C CA . SER A 1 467 ? 1.644 1.844 -27.139 1.00 43.04 467 SER A CA 1
ATOM 3306 C C . SER A 1 467 ? 0.288 2.526 -27.007 1.00 41.93 467 SER A C 1
ATOM 3307 O O . SER A 1 467 ? 0.144 3.403 -26.145 1.00 40.85 467 SER A O 1
ATOM 3310 N N . THR A 1 468 ? -0.700 2.170 -27.829 1.00 32.05 468 THR A N 1
ATOM 3311 C CA . THR A 1 468 ? -2.042 2.722 -27.708 1.00 29.37 468 THR A CA 1
ATOM 3312 C C . THR A 1 468 ? -3.019 1.618 -27.332 1.00 28.95 468 THR A C 1
ATOM 3313 O O . THR A 1 468 ? -2.754 0.430 -27.532 1.00 26.06 468 THR A O 1
ATOM 3317 N N . THR A 1 469 ? -4.168 2.028 -26.794 1.00 25.07 469 THR A N 1
ATOM 3318 C CA . THR A 1 469 ? -5.173 1.053 -26.396 1.00 24.94 469 THR A CA 1
ATOM 3319 C C . THR A 1 469 ? -5.753 0.333 -27.606 1.00 26.58 469 THR A C 1
ATOM 3320 O O . THR A 1 469 ? -6.034 -0.865 -27.539 1.00 23.45 469 THR A O 1
ATOM 3324 N N . VAL A 1 470 ? -5.910 1.030 -28.731 1.00 24.06 470 VAL A N 1
ATOM 3325 C CA . VAL A 1 470 ? -6.454 0.378 -29.912 1.00 21.08 470 VAL A CA 1
ATOM 3326 C C . VAL A 1 470 ? -5.490 -0.691 -30.418 1.00 25.15 470 VAL A C 1
ATOM 3327 O O . VAL A 1 470 ? -5.880 -1.838 -30.647 1.00 22.93 470 VAL A O 1
ATOM 3331 N N . ALA A 1 471 ? -4.212 -0.340 -30.564 1.00 26.77 471 ALA A N 1
ATOM 3332 C CA . ALA A 1 471 ? -3.235 -1.300 -31.071 1.00 24.56 471 ALA A CA 1
ATOM 3333 C C . ALA A 1 471 ? -3.032 -2.457 -30.098 1.00 28.93 471 ALA A C 1
ATOM 3334 O O . ALA A 1 471 ? -2.888 -3.617 -30.512 1.00 21.87 471 ALA A O 1
ATOM 3336 N N . LEU A 1 472 ? -3.032 -2.172 -28.799 1.00 21.09 472 LEU A N 1
ATOM 3337 C CA . LEU A 1 472 ? -2.807 -3.242 -27.839 1.00 20.89 472 LEU A CA 1
ATOM 3338 C C . LEU A 1 472 ? -3.978 -4.212 -27.815 1.00 20.98 472 LEU A C 1
ATOM 3339 O O . LEU A 1 472 ? -3.771 -5.428 -27.803 1.00 23.43 472 LEU A O 1
ATOM 3344 N N . THR A 1 473 ? -5.216 -3.704 -27.839 1.00 19.00 473 THR A N 1
ATOM 3345 C CA . THR A 1 473 ? -6.367 -4.611 -27.835 1.00 21.17 473 THR A CA 1
ATOM 3346 C C . THR A 1 473 ? -6.436 -5.435 -29.122 1.00 22.89 473 THR A C 1
ATOM 3347 O O . THR A 1 473 ? -6.753 -6.633 -29.076 1.00 17.80 473 THR A O 1
ATOM 3351 N N . GLN A 1 474 ? -6.131 -4.821 -30.273 1.00 21.94 474 GLN A N 1
ATOM 3352 C CA . GLN A 1 474 ? -6.222 -5.549 -31.539 1.00 22.73 474 GLN A CA 1
ATOM 3353 C C . GLN A 1 474 ? -5.174 -6.653 -31.623 1.00 22.13 474 GLN A C 1
ATOM 3354 O O . GLN A 1 474 ? -5.438 -7.727 -32.182 1.00 23.08 474 GLN A O 1
ATOM 3360 N N . ALA A 1 475 ? -3.984 -6.415 -31.067 1.00 21.35 475 ALA A N 1
ATOM 3361 C CA . ALA A 1 475 ? -2.952 -7.452 -31.035 1.00 21.53 475 ALA A CA 1
ATOM 3362 C C . ALA A 1 475 ? -3.372 -8.627 -30.158 1.00 23.63 475 ALA A C 1
ATOM 3363 O O . ALA A 1 475 ? -3.126 -9.791 -30.500 1.00 18.62 475 ALA A O 1
ATOM 3365 N N . HIS A 1 476 ? -3.988 -8.350 -29.007 1.00 17.88 476 HIS A N 1
ATOM 3366 C CA . HIS A 1 476 ? -4.446 -9.458 -28.185 1.00 20.29 476 HIS A CA 1
ATOM 3367 C C . HIS A 1 476 ? -5.694 -10.105 -28.756 1.00 17.51 476 HIS A C 1
ATOM 3368 O O . HIS A 1 476 ? -5.879 -11.311 -28.584 1.00 21.67 476 HIS A O 1
ATOM 3375 N N . TYR A 1 477 ? -6.548 -9.343 -29.449 1.00 17.74 477 TYR A N 1
ATOM 3376 C CA . TYR A 1 477 ? -7.709 -9.971 -30.083 1.00 17.69 477 TYR A CA 1
ATOM 3377 C C . TYR A 1 477 ? -7.293 -10.834 -31.275 1.00 19.14 477 TYR A C 1
ATOM 3378 O O . TYR A 1 477 ? -7.939 -11.849 -31.567 1.00 17.54 477 TYR A O 1
ATOM 3387 N N . ALA A 1 478 ? -6.210 -10.461 -31.959 1.00 21.11 478 ALA A N 1
ATOM 3388 C CA . ALA A 1 478 ? -5.672 -11.302 -33.023 1.00 23.77 478 ALA A CA 1
ATOM 3389 C C . ALA A 1 478 ? -5.252 -12.675 -32.499 1.00 20.55 478 ALA A C 1
ATOM 3390 O O . ALA A 1 478 ? -5.484 -13.689 -33.163 1.00 23.45 478 ALA A O 1
ATOM 3392 N N . LEU A 1 479 ? -4.649 -12.731 -31.305 1.00 21.36 479 LEU A N 1
ATOM 3393 C CA . LEU A 1 479 ? -4.318 -14.016 -30.692 1.00 24.05 479 LEU A CA 1
ATOM 3394 C C . LEU A 1 479 ? -5.574 -14.806 -30.343 1.00 22.40 479 LEU A C 1
ATOM 3395 O O . LEU A 1 479 ? -5.609 -16.039 -30.491 1.00 21.29 479 LEU A O 1
ATOM 3400 N N . TYR A 1 480 ? -6.612 -14.113 -29.867 1.00 20.96 480 TYR A N 1
ATOM 3401 C CA . TYR A 1 480 ? -7.892 -14.762 -29.585 1.00 20.93 480 TYR A CA 1
ATOM 3402 C C . TYR A 1 480 ? -8.493 -15.375 -30.848 1.00 19.97 480 TYR A C 1
ATOM 3403 O O . TYR A 1 480 ? -9.021 -16.495 -30.820 1.00 20.59 480 TYR A O 1
ATOM 3412 N N . LEU A 1 481 ? -8.411 -14.660 -31.970 1.00 17.23 481 LEU A N 1
ATOM 3413 C CA . LEU A 1 481 ? -8.935 -15.191 -33.224 1.00 20.48 481 LEU A CA 1
ATOM 3414 C C . LEU A 1 481 ? -8.200 -16.465 -33.617 1.00 19.91 481 LEU A C 1
ATOM 3415 O O . LEU A 1 481 ? -8.807 -17.412 -34.129 1.00 19.00 481 LEU A O 1
ATOM 3420 N N . ARG A 1 482 ? -6.889 -16.502 -33.383 1.00 18.20 482 ARG A N 1
ATOM 3421 C CA . ARG A 1 482 ? -6.117 -17.702 -33.672 1.00 22.06 482 ARG A CA 1
ATOM 3422 C C . ARG A 1 482 ? -6.521 -18.846 -32.757 1.00 23.47 482 ARG A C 1
ATOM 3423 O O . ARG A 1 482 ? -6.483 -20.014 -33.167 1.00 20.17 482 ARG A O 1
ATOM 3431 N N . TRP A 1 483 ? -6.949 -18.538 -31.530 1.00 20.12 483 TRP A N 1
ATOM 3432 C CA . TRP A 1 483 ? -7.506 -19.584 -30.676 1.00 20.82 483 TRP A CA 1
ATOM 3433 C C . TRP A 1 483 ? -8.836 -20.095 -31.228 1.00 16.57 483 TRP A C 1
ATOM 3434 O O . TRP A 1 483 ? -9.068 -21.307 -31.270 1.00 18.76 483 TRP A O 1
ATOM 3445 N N . ARG A 1 484 ? -9.724 -19.188 -31.661 1.00 18.19 484 ARG A N 1
ATOM 3446 C CA . ARG A 1 484 ? -11.006 -19.618 -32.227 1.00 15.70 484 ARG A CA 1
ATOM 3447 C C . ARG A 1 484 ? -10.800 -20.531 -33.435 1.00 22.67 484 ARG A C 1
ATOM 3448 O O . ARG A 1 484 ? -11.516 -21.525 -33.604 1.00 19.62 484 ARG A O 1
ATOM 3456 N N . ARG A 1 485 ? -9.840 -20.195 -34.296 1.00 20.01 485 ARG A N 1
ATOM 3457 C CA . ARG A 1 485 ? -9.577 -21.026 -35.470 1.00 19.18 485 ARG A CA 1
ATOM 3458 C C . ARG A 1 485 ? -9.051 -22.392 -35.056 1.00 18.77 485 ARG A C 1
ATOM 3459 O O . ARG A 1 485 ? -9.410 -23.408 -35.655 1.00 22.21 485 ARG A O 1
ATOM 3467 N N . LEU A 1 486 ? -8.214 -22.436 -34.021 1.00 18.55 486 LEU A N 1
ATOM 3468 C CA . LEU A 1 486 ? -7.738 -23.714 -33.493 1.00 22.23 486 LEU A CA 1
ATOM 3469 C C . LEU A 1 486 ? -8.890 -24.592 -33.020 1.00 26.33 486 LEU A C 1
ATOM 3470 O O . LEU A 1 486 ? -8.868 -25.814 -33.222 1.00 22.28 486 LEU A O 1
ATOM 3475 N N . ARG A 1 487 ? -9.913 -23.989 -32.406 1.00 19.96 487 ARG A N 1
ATOM 3476 C CA . ARG A 1 487 ? -11.019 -24.701 -31.777 1.00 19.86 487 ARG A CA 1
ATOM 3477 C C . ARG A 1 487 ? -12.260 -24.798 -32.668 1.00 17.52 487 ARG A C 1
ATOM 3478 O O . ARG A 1 487 ? -13.334 -25.161 -32.181 1.00 14.32 487 ARG A O 1
ATOM 3486 N N . LEU A 1 488 ? -12.122 -24.538 -33.969 1.00 22.84 488 LEU A N 1
ATOM 3487 C CA . LEU A 1 488 ? -13.272 -24.328 -34.852 1.00 23.23 488 LEU A CA 1
ATOM 3488 C C . LEU A 1 488 ? -14.020 -25.611 -35.238 1.00 23.07 488 LEU A C 1
ATOM 3489 O O . LEU A 1 488 ? -15.237 -25.565 -35.461 1.00 20.71 488 LEU A O 1
ATOM 3494 N N . ASP A 1 489 ? -13.327 -26.737 -35.379 1.00 21.32 489 ASP A N 1
ATOM 3495 C CA . ASP A 1 489 ? -13.892 -27.942 -36.011 1.00 21.18 489 ASP A CA 1
ATOM 3496 C C . ASP A 1 489 ? -14.409 -28.862 -34.913 1.00 23.24 489 ASP A C 1
ATOM 3497 O O . ASP A 1 489 ? -13.640 -29.571 -34.255 1.00 23.40 489 ASP A O 1
ATOM 3502 N N . ASP A 1 490 ? -15.717 -28.845 -34.700 1.00 21.12 490 ASP A N 1
ATOM 3503 C CA . ASP A 1 490 ? -16.279 -29.517 -33.538 1.00 21.73 490 ASP A CA 1
ATOM 3504 C C . ASP A 1 490 ? -16.472 -31.025 -33.756 1.00 21.81 490 ASP A C 1
ATOM 3505 O O . ASP A 1 490 ? -17.170 -31.666 -32.974 1.00 24.33 490 ASP A O 1
ATOM 3510 N N . THR A 1 491 ? -15.851 -31.607 -34.781 1.00 24.48 491 THR A N 1
ATOM 3511 C CA . THR A 1 491 ? -15.712 -33.057 -34.863 1.00 27.97 491 THR A CA 1
ATOM 3512 C C . THR A 1 491 ? -14.304 -33.525 -34.523 1.00 34.77 491 THR A C 1
ATOM 3513 O O . THR A 1 491 ? -14.096 -34.728 -34.326 1.00 38.42 491 THR A O 1
ATOM 3517 N N . ALA A 1 492 ? -13.326 -32.598 -34.442 1.00 34.70 492 ALA A N 1
ATOM 3518 C CA . ALA A 1 492 ? -11.910 -32.903 -34.314 1.00 33.39 492 ALA A CA 1
ATOM 3519 C C . ALA A 1 492 ? -11.467 -32.806 -32.859 1.00 28.75 492 ALA A C 1
ATOM 3520 O O . ALA A 1 492 ? -12.105 -32.120 -32.052 1.00 27.75 492 ALA A O 1
ATOM 3522 N N . PRO A 1 493 ? -10.394 -33.507 -32.484 1.00 30.64 493 PRO A N 1
ATOM 3523 C CA . PRO A 1 493 ? -9.956 -33.470 -31.075 1.00 32.88 493 PRO A CA 1
ATOM 3524 C C . PRO A 1 493 ? -9.669 -32.066 -30.554 1.00 30.44 493 PRO A C 1
ATOM 3525 O O . PRO A 1 493 ? -9.851 -31.814 -29.356 1.00 28.10 493 PRO A O 1
ATOM 3529 N N . ASP A 1 494 ? -9.246 -31.138 -31.403 1.00 23.40 494 ASP A N 1
ATOM 3530 C CA . ASP A 1 494 ? -8.987 -29.777 -30.939 1.00 23.58 494 ASP A CA 1
ATOM 3531 C C . ASP A 1 494 ? -10.210 -28.880 -31.027 1.00 19.76 494 ASP A C 1
ATOM 3532 O O . ASP A 1 494 ? -10.101 -27.678 -30.748 1.00 20.49 494 ASP A O 1
ATOM 3537 N N . GLY A 1 495 ? -11.353 -29.422 -31.433 1.00 20.03 495 GLY A N 1
ATOM 3538 C CA . GLY A 1 495 ? -12.559 -28.622 -31.476 1.00 18.83 495 GLY A CA 1
ATOM 3539 C C . GLY A 1 495 ? -13.000 -28.203 -30.086 1.00 19.59 495 GLY A C 1
ATOM 3540 O O . GLY A 1 495 ? -12.775 -28.900 -29.096 1.00 20.19 495 GLY A O 1
ATOM 3541 N N . MET A 1 496 ? -13.649 -27.040 -30.023 1.00 17.81 496 MET A N 1
ATOM 3542 C CA . MET A 1 496 ? -14.216 -26.574 -28.773 1.00 19.17 496 MET A CA 1
ATOM 3543 C C . MET A 1 496 ? -15.064 -27.646 -28.112 1.00 21.85 496 MET A C 1
ATOM 3544 O O . MET A 1 496 ? -14.981 -27.839 -26.898 1.00 21.24 496 MET A O 1
ATOM 3549 N N . ALA A 1 497 ? -15.880 -28.366 -28.897 1.00 21.11 497 ALA A N 1
ATOM 3550 C CA . ALA A 1 497 ? -16.791 -29.356 -28.325 1.00 18.54 497 ALA A CA 1
ATOM 3551 C C . ALA A 1 497 ? -16.051 -30.448 -27.564 1.00 20.10 497 ALA A C 1
ATOM 3552 O O . ALA A 1 497 ? -16.619 -31.053 -26.649 1.00 26.77 497 ALA A O 1
ATOM 3554 N N . GLN A 1 498 ? -14.798 -30.711 -27.915 1.00 23.17 498 GLN A N 1
ATOM 3555 C CA . GLN A 1 498 ? -14.033 -31.795 -27.311 1.00 20.11 498 GLN A CA 1
ATOM 3556 C C . GLN A 1 498 ? -13.228 -31.360 -26.094 1.00 26.70 498 GLN A C 1
ATOM 3557 O O . GLN A 1 498 ? -12.571 -32.202 -25.474 1.00 23.64 498 GLN A O 1
ATOM 3563 N N . GLN A 1 499 ? -13.261 -30.042 -25.720 1.00 19.60 499 GLN A N 1
ATOM 3564 C CA . GLN A 1 499 ? -12.387 -29.589 -24.653 1.00 23.54 499 GLN A CA 1
ATOM 3565 C C . GLN A 1 499 ? -13.018 -29.822 -23.283 1.00 21.19 499 GLN A C 1
ATOM 3566 O O . GLN A 1 499 ? -14.245 -29.819 -23.148 1.00 17.80 499 GLN A O 1
ATOM 3572 N N . PRO A 1 500 ? -12.176 -30.031 -22.256 1.00 23.53 500 PRO A N 1
ATOM 3573 C CA . PRO A 1 500 ? -12.699 -30.205 -20.888 1.00 19.19 500 PRO A CA 1
ATOM 3574 C C . PRO A 1 500 ? -13.626 -29.098 -20.414 1.00 19.53 500 PRO A C 1
ATOM 3575 O O . PRO A 1 500 ? -14.580 -29.383 -19.680 1.00 19.69 500 PRO A O 1
ATOM 3579 N N . PHE A 1 501 ? -13.387 -27.842 -20.797 1.00 22.32 501 PHE A N 1
ATOM 3580 C CA . PHE A 1 501 ? -14.261 -26.797 -20.273 1.00 20.24 501 PHE A CA 1
ATOM 3581 C C . PHE A 1 501 ? -15.693 -26.968 -20.762 1.00 22.30 501 PHE A C 1
ATOM 3582 O O . PHE A 1 501 ? -16.638 -26.668 -20.023 1.00 21.35 501 PHE A O 1
ATOM 3590 N N . VAL A 1 502 ? -15.886 -27.499 -21.972 1.00 19.98 502 VAL A N 1
ATOM 3591 C CA . VAL A 1 502 ? -17.252 -27.766 -22.414 1.00 21.77 502 VAL A CA 1
ATOM 3592 C C . VAL A 1 502 ? -17.860 -28.928 -21.622 1.00 19.57 502 VAL A C 1
ATOM 3593 O O . VAL A 1 502 ? -19.047 -28.907 -21.276 1.00 21.11 502 VAL A O 1
ATOM 3597 N N . THR A 1 503 ? -17.060 -29.951 -21.313 1.00 19.92 503 THR A N 1
ATOM 3598 C CA . THR A 1 503 ? -17.544 -31.038 -20.465 1.00 21.28 503 THR A CA 1
ATOM 3599 C C . THR A 1 503 ? -17.985 -30.501 -19.107 1.00 22.90 503 THR A C 1
ATOM 3600 O O . THR A 1 503 ? -19.046 -30.874 -18.594 1.00 22.59 503 THR A O 1
ATOM 3604 N N . ARG A 1 504 ? -17.185 -29.601 -18.519 1.00 22.18 504 ARG A N 1
ATOM 3605 C CA . ARG A 1 504 ? -17.562 -28.995 -17.245 1.00 22.79 504 ARG A CA 1
ATOM 3606 C C . ARG A 1 504 ? -18.813 -28.132 -17.393 1.00 19.74 504 ARG A C 1
ATOM 3607 O O . ARG A 1 504 ? -19.679 -28.129 -16.513 1.00 25.64 504 ARG A O 1
ATOM 3615 N N . ALA A 1 505 ? -18.920 -27.385 -18.495 1.00 19.95 505 ALA A N 1
ATOM 3616 C CA . ALA A 1 505 ? -20.119 -26.584 -18.731 1.00 21.70 505 ALA A CA 1
ATOM 3617 C C . ALA A 1 505 ? -21.367 -27.458 -18.760 1.00 23.11 505 ALA A C 1
ATOM 3618 O O . ALA A 1 505 ? -22.404 -27.090 -18.195 1.00 23.86 505 ALA A O 1
ATOM 3620 N N . ARG A 1 506 ? -21.269 -28.647 -19.365 1.00 26.44 506 ARG A N 1
ATOM 3621 C CA . ARG A 1 506 ? -22.412 -29.560 -19.430 1.00 27.35 506 ARG A CA 1
ATOM 3622 C C . ARG A 1 506 ? -22.881 -29.982 -18.040 1.00 32.43 506 ARG A C 1
ATOM 3623 O O . ARG A 1 506 ? -24.088 -30.107 -17.801 1.00 34.48 506 ARG A O 1
ATOM 3631 N N . THR A 1 507 ? -21.948 -30.192 -17.103 1.00 34.86 507 THR A N 1
ATOM 3632 C CA . THR A 1 507 ? -22.349 -30.516 -15.738 1.00 32.83 507 THR A CA 1
ATOM 3633 C C . THR A 1 507 ? -22.950 -29.316 -15.017 1.00 32.69 507 THR A C 1
ATOM 3634 O O . THR A 1 507 ? -23.684 -29.495 -14.038 1.00 32.99 507 THR A O 1
ATOM 3638 N N . TYR A 1 508 ? -22.674 -28.105 -15.487 1.00 28.16 508 TYR A N 1
ATOM 3639 C CA . TYR A 1 508 ? -23.156 -26.904 -14.822 1.00 27.32 508 TYR A CA 1
ATOM 3640 C C . TYR A 1 508 ? -24.527 -26.447 -15.329 1.00 26.73 508 TYR A C 1
ATOM 3641 O O . TYR A 1 508 ? -25.449 -26.239 -14.533 1.00 23.33 508 TYR A O 1
ATOM 3650 N N . LYS A 1 509 ? -24.672 -26.253 -16.640 1.00 22.19 509 LYS A N 1
ATOM 3651 C CA . LYS A 1 509 ? -25.905 -25.681 -17.176 1.00 23.62 509 LYS A CA 1
ATOM 3652 C C . LYS A 1 509 ? -25.992 -25.999 -18.660 1.00 26.49 509 LYS A C 1
ATOM 3653 O O . LYS A 1 509 ? -25.130 -25.571 -19.430 1.00 27.38 509 LYS A O 1
ATOM 3659 N N . ALA A 1 510 ? -27.031 -26.747 -19.054 1.00 25.05 510 ALA A N 1
ATOM 3660 C CA . ALA A 1 510 ? -27.239 -27.097 -20.459 1.00 27.65 510 ALA A CA 1
ATOM 3661 C C . ALA A 1 510 ? -27.241 -25.875 -21.381 1.00 24.78 510 ALA A C 1
ATOM 3662 O O . ALA A 1 510 ? -26.700 -25.931 -22.493 1.00 21.59 510 ALA A O 1
ATOM 3664 N N . GLN A 1 511 ? -27.881 -24.776 -20.953 1.00 21.55 511 GLN A N 1
ATOM 3665 C CA . GLN A 1 511 ? -27.927 -23.574 -21.783 1.00 20.62 511 GLN A CA 1
ATOM 3666 C C . GLN A 1 511 ? -26.531 -23.050 -22.107 1.00 18.13 511 GLN A C 1
ATOM 3667 O O . GLN A 1 511 ? -26.311 -22.518 -23.202 1.00 22.90 511 GLN A O 1
ATOM 3673 N N . ASP A 1 512 ? -25.581 -23.180 -21.174 1.00 22.44 512 ASP A N 1
ATOM 3674 C CA . ASP A 1 512 ? -24.218 -22.717 -21.430 1.00 22.15 512 ASP A CA 1
ATOM 3675 C C . ASP A 1 512 ? -23.567 -23.507 -22.558 1.00 19.40 512 ASP A C 1
ATOM 3676 O O . ASP A 1 512 ? -22.873 -22.931 -23.407 1.00 19.09 512 ASP A O 1
ATOM 3681 N N . VAL A 1 513 ? -23.765 -24.830 -22.578 1.00 20.33 513 VAL A N 1
ATOM 3682 C CA . VAL A 1 513 ? -23.208 -25.652 -23.653 1.00 17.55 513 VAL A CA 1
ATOM 3683 C C . VAL A 1 513 ? -23.823 -25.269 -24.987 1.00 21.91 513 VAL A C 1
ATOM 3684 O O . VAL A 1 513 ? -23.120 -25.132 -25.996 1.00 20.68 513 VAL A O 1
ATOM 3688 N N . THR A 1 514 ? -25.147 -25.094 -25.018 1.00 22.66 514 THR A N 1
ATOM 3689 C CA . THR A 1 514 ? -25.804 -24.674 -26.251 1.00 18.27 514 THR A CA 1
ATOM 3690 C C . THR A 1 514 ? -25.254 -23.338 -26.730 1.00 20.53 514 THR A C 1
ATOM 3691 O O . THR A 1 514 ? -24.939 -23.174 -27.914 1.00 19.50 514 THR A O 1
ATOM 3695 N N . ASP A 1 515 ? -25.133 -22.368 -25.821 1.00 17.39 515 ASP A N 1
ATOM 3696 C CA . ASP A 1 515 ? -24.535 -21.087 -26.178 1.00 15.93 515 ASP A CA 1
ATOM 3697 C C . ASP A 1 515 ? -23.162 -21.278 -26.794 1.00 18.85 515 ASP A C 1
ATOM 3698 O O . ASP A 1 515 ? -22.866 -20.734 -27.866 1.00 19.62 515 ASP A O 1
ATOM 3703 N N . LEU A 1 516 ? -22.288 -22.012 -26.093 1.00 15.64 516 LEU A N 1
ATOM 3704 C CA . LEU A 1 516 ? -20.916 -22.168 -26.563 1.00 17.88 516 LEU A CA 1
ATOM 3705 C C . LEU A 1 516 ? -20.888 -22.828 -27.936 1.00 19.75 516 LEU A C 1
ATOM 3706 O O . LEU A 1 516 ? -20.234 -22.334 -28.861 1.00 17.23 516 LEU A O 1
ATOM 3711 N N . LEU A 1 517 ? -21.607 -23.941 -28.093 1.00 17.21 517 LEU A N 1
ATOM 3712 C CA . LEU A 1 517 ? -21.465 -24.717 -29.328 1.00 18.41 517 LEU A CA 1
ATOM 3713 C C . LEU A 1 517 ? -22.259 -24.129 -30.484 1.00 17.95 517 LEU A C 1
ATOM 3714 O O . LEU A 1 517 ? -21.806 -24.180 -31.632 1.00 14.97 517 LEU A O 1
ATOM 3719 N N . GLN A 1 518 ? -23.444 -23.578 -30.220 1.00 19.08 518 GLN A N 1
ATOM 3720 C CA . GLN A 1 518 ? -24.162 -22.876 -31.283 1.00 23.28 518 GLN A CA 1
ATOM 3721 C C . GLN A 1 518 ? -23.360 -21.687 -31.802 1.00 20.84 518 GLN A C 1
ATOM 3722 O O . GLN A 1 518 ? -23.326 -21.431 -33.014 1.00 19.37 518 GLN A O 1
ATOM 3728 N N . THR A 1 519 ? -22.704 -20.950 -30.898 1.00 20.75 519 THR A N 1
ATOM 3729 C CA . THR A 1 519 ? -21.898 -19.805 -31.315 1.00 16.45 519 THR A CA 1
ATOM 3730 C C . THR A 1 519 ? -20.700 -20.241 -32.153 1.00 20.06 519 THR A C 1
ATOM 3731 O O . THR A 1 519 ? -20.352 -19.573 -33.133 1.00 19.13 519 THR A O 1
ATOM 3735 N N . ASN A 1 520 ? -20.082 -21.383 -31.815 1.00 19.41 520 ASN A N 1
ATOM 3736 C CA . ASN A 1 520 ? -19.024 -21.914 -32.671 1.00 17.10 520 ASN A CA 1
ATOM 3737 C C . ASN A 1 520 ? -19.570 -22.306 -34.043 1.00 17.42 520 ASN A C 1
ATOM 3738 O O . ASN A 1 520 ? -18.926 -22.054 -35.069 1.00 17.00 520 ASN A O 1
ATOM 3743 N N . ALA A 1 521 ? -20.756 -22.924 -34.086 1.00 17.20 521 ALA A N 1
ATOM 3744 C CA . ALA A 1 521 ? -21.391 -23.199 -35.375 1.00 19.38 521 ALA A CA 1
ATOM 3745 C C . ALA A 1 521 ? -21.630 -21.913 -36.159 1.00 18.31 521 ALA A C 1
ATOM 3746 O O . ALA A 1 521 ? -21.433 -21.871 -37.381 1.00 18.38 521 ALA A O 1
ATOM 3748 N N . GLU A 1 522 ? -22.058 -20.852 -35.472 1.00 14.54 522 GLU A N 1
ATOM 3749 C CA . GLU A 1 522 ? -22.301 -19.590 -36.165 1.00 17.89 522 GLU A CA 1
ATOM 3750 C C . GLU A 1 522 ? -21.005 -18.979 -36.678 1.00 16.46 522 GLU A C 1
ATOM 3751 O O . GLU A 1 522 ? -21.015 -18.285 -37.698 1.00 19.23 522 GLU A O 1
ATOM 3757 N N . LEU A 1 523 ? -19.886 -19.237 -36.001 1.00 17.38 523 LEU A N 1
ATOM 3758 C CA . LEU A 1 523 ? -18.602 -18.742 -36.477 1.00 16.20 523 LEU A CA 1
ATOM 3759 C C . LEU A 1 523 ? -18.161 -19.478 -37.738 1.00 19.83 523 LEU A C 1
ATOM 3760 O O . LEU A 1 523 ? -17.584 -18.864 -38.641 1.00 16.70 523 LEU A O 1
ATOM 3765 N N . ARG A 1 524 ? -18.400 -20.797 -37.807 1.00 16.16 524 ARG A N 1
ATOM 3766 C CA . ARG A 1 524 ? -18.156 -21.519 -39.056 1.00 16.46 524 ARG A CA 1
ATOM 3767 C C . ARG A 1 524 ? -18.963 -20.909 -40.191 1.00 17.01 524 ARG A C 1
ATOM 3768 O O . ARG A 1 524 ? -18.450 -20.719 -41.298 1.00 18.64 524 ARG A O 1
ATOM 3776 N N . GLN A 1 525 ? -20.230 -20.587 -39.929 1.00 15.68 525 GLN A N 1
ATOM 3777 C CA . GLN A 1 525 ? -21.063 -19.957 -40.947 1.00 20.43 525 GLN A CA 1
ATOM 3778 C C . GLN A 1 525 ? -20.558 -18.564 -41.301 1.00 22.62 525 GLN A C 1
ATOM 3779 O O . GLN A 1 525 ? -20.578 -18.175 -42.475 1.00 17.36 525 GLN A O 1
ATOM 3785 N N . GLU A 1 526 ? -20.117 -17.793 -40.299 1.00 19.43 526 GLU A N 1
ATOM 3786 C CA . GLU A 1 526 ? -19.609 -16.450 -40.571 1.00 19.90 526 GLU A CA 1
ATOM 3787 C C . GLU A 1 526 ? -18.414 -16.506 -41.514 1.00 20.32 526 GLU A C 1
ATOM 3788 O O . GLU A 1 526 ? -18.348 -15.768 -42.505 1.00 17.87 526 GLU A O 1
ATOM 3794 N N . TRP A 1 527 ? -17.461 -17.394 -41.222 1.00 19.48 527 TRP A N 1
ATOM 3795 C CA . TRP A 1 527 ? -16.271 -17.508 -42.056 1.00 19.52 527 TRP A CA 1
ATOM 3796 C C . TRP A 1 527 ? -16.630 -17.935 -43.474 1.00 20.57 527 TRP A C 1
ATOM 3797 O O . TRP A 1 527 ? -16.106 -17.381 -44.446 1.00 19.60 527 TRP A O 1
ATOM 3808 N N . ALA A 1 528 ? -17.532 -18.914 -43.607 1.00 18.40 528 ALA A N 1
ATOM 3809 C CA . ALA A 1 528 ? -17.912 -19.413 -44.931 1.00 21.02 528 ALA A CA 1
ATOM 3810 C C . ALA A 1 528 ? -18.613 -18.336 -45.751 1.00 17.61 528 ALA A C 1
ATOM 3811 O O . ALA A 1 528 ? -18.367 -18.210 -46.957 1.00 17.85 528 ALA A O 1
ATOM 3813 N N . ALA A 1 529 ? -19.468 -17.530 -45.111 1.00 18.06 529 ALA A N 1
ATOM 3814 C CA . ALA A 1 529 ? -20.101 -16.412 -45.807 1.00 19.61 529 ALA A CA 1
ATOM 3815 C C . ALA A 1 529 ? -19.068 -15.383 -46.268 1.00 18.14 529 ALA A C 1
ATOM 3816 O O . ALA A 1 529 ? -19.184 -14.821 -47.366 1.00 22.52 529 ALA A O 1
ATOM 3818 N N . LEU A 1 530 ? -18.038 -15.134 -45.463 1.00 18.33 530 LEU A N 1
ATOM 3819 C CA . LEU A 1 530 ? -17.038 -14.155 -45.879 1.00 21.11 530 LEU A CA 1
ATOM 3820 C C . LEU A 1 530 ? -16.114 -14.711 -46.959 1.00 19.23 530 LEU A C 1
ATOM 3821 O O . LEU A 1 530 ? -15.690 -13.974 -47.857 1.00 19.66 530 LEU A O 1
ATOM 3826 N N . GLN A 1 531 ? -15.761 -15.994 -46.875 1.00 21.76 531 GLN A N 1
ATOM 3827 C CA . GLN A 1 531 ? -14.957 -16.588 -47.942 1.00 19.66 531 GLN A CA 1
ATOM 3828 C C . GLN A 1 531 ? -15.704 -16.581 -49.264 1.00 18.26 531 GLN A C 1
ATOM 3829 O O . GLN A 1 531 ? -15.088 -16.468 -50.330 1.00 22.27 531 GLN A O 1
ATOM 3835 N N . GLN A 1 532 ? -17.024 -16.732 -49.218 1.00 15.78 532 GLN A N 1
ATOM 3836 C CA . GLN A 1 532 ? -17.823 -16.634 -50.428 1.00 20.94 532 GLN A CA 1
ATOM 3837 C C . GLN A 1 532 ? -17.834 -15.200 -50.949 1.00 23.47 532 GLN A C 1
ATOM 3838 O O . GLN A 1 532 ? -17.581 -14.951 -52.134 1.00 21.23 532 GLN A O 1
ATOM 3844 N N . ASP A 1 533 ? -18.088 -14.236 -50.064 1.00 18.69 533 ASP A N 1
ATOM 3845 C CA . ASP A 1 533 ? -18.367 -12.878 -50.512 1.00 21.41 533 ASP A CA 1
ATOM 3846 C C . ASP A 1 533 ? -17.111 -12.096 -50.847 1.00 19.44 533 ASP A C 1
ATOM 3847 O O . ASP A 1 533 ? -17.196 -11.114 -51.592 1.00 22.45 533 ASP A O 1
ATOM 3852 N N . GLU A 1 534 ? -15.950 -12.515 -50.336 1.00 19.61 534 GLU A N 1
ATOM 3853 C CA . GLU A 1 534 ? -14.715 -11.799 -50.620 1.00 19.40 534 GLU A CA 1
ATOM 3854 C C . GLU A 1 534 ? -14.255 -11.991 -52.055 1.00 23.94 534 GLU A C 1
ATOM 3855 O O . GLU A 1 534 ? -13.379 -11.254 -52.500 1.00 26.14 534 GLU A O 1
ATOM 3861 N N . LYS A 1 535 ? -14.844 -12.933 -52.793 1.00 20.46 535 LYS A N 1
ATOM 3862 C CA . LYS A 1 535 ? -14.417 -13.182 -54.164 1.00 23.22 535 LYS A CA 1
ATOM 3863 C C . LYS A 1 535 ? -14.795 -12.044 -55.097 1.00 24.03 535 LYS A C 1
ATOM 3864 O O . LYS A 1 535 ? -14.200 -11.924 -56.171 1.00 26.29 535 LYS A O 1
ATOM 3870 N N . ASP A 1 536 ? -15.756 -11.204 -54.705 1.00 25.06 536 ASP A N 1
ATOM 3871 C CA . ASP A 1 536 ? -16.215 -10.079 -55.516 1.00 29.94 536 ASP A CA 1
ATOM 3872 C C . ASP A 1 536 ? -16.306 -8.837 -54.640 1.00 30.43 536 ASP A C 1
ATOM 3873 O O . ASP A 1 536 ? -17.122 -8.789 -53.716 1.00 28.23 536 ASP A O 1
ATOM 3878 N N . ALA A 1 537 ? -15.499 -7.824 -54.950 1.00 27.48 537 ALA A N 1
ATOM 3879 C CA . ALA A 1 537 ? -15.499 -6.607 -54.149 1.00 36.31 537 ALA A CA 1
ATOM 3880 C C . ALA A 1 537 ? -16.778 -5.793 -54.290 1.00 35.71 537 ALA A C 1
ATOM 3881 O O . ALA A 1 537 ? -17.057 -4.968 -53.417 1.00 46.11 537 ALA A O 1
ATOM 3883 N N . ALA A 1 538 ? -17.567 -5.994 -55.344 1.00 28.54 538 ALA A N 1
ATOM 3884 C CA . ALA A 1 538 ? -18.767 -5.187 -55.544 1.00 26.80 538 ALA A CA 1
ATOM 3885 C C . ALA A 1 538 ? -19.976 -5.832 -54.884 1.00 27.84 538 ALA A C 1
ATOM 3886 O O . ALA A 1 538 ? -20.198 -7.038 -55.020 1.00 29.66 538 ALA A O 1
ATOM 3888 N N . TYR A 1 539 ? -20.776 -5.018 -54.194 1.00 23.61 539 TYR A N 1
ATOM 3889 C CA . TYR A 1 539 ? -21.961 -5.539 -53.526 1.00 24.73 539 TYR A CA 1
ATOM 3890 C C . TYR A 1 539 ? -22.924 -6.170 -54.515 1.00 33.52 539 TYR A C 1
ATOM 3891 O O . TYR A 1 539 ? -23.215 -5.608 -55.574 1.00 32.79 539 TYR A O 1
ATOM 3900 N N . SER A 1 540 ? -23.450 -7.330 -54.145 1.00 30.22 540 SER A N 1
ATOM 3901 C CA . SER A 1 540 ? -24.570 -7.918 -54.847 1.00 34.28 540 SER A CA 1
ATOM 3902 C C . SER A 1 540 ? -25.653 -8.310 -53.855 1.00 35.23 540 SER A C 1
ATOM 3903 O O . SER A 1 540 ? -25.362 -8.752 -52.738 1.00 27.98 540 SER A O 1
ATOM 3906 N N . SER A 1 541 ? -26.905 -8.162 -54.295 1.00 32.29 541 SER A N 1
ATOM 3907 C CA . SER A 1 541 ? -28.064 -8.598 -53.526 1.00 30.50 541 SER A CA 1
ATOM 3908 C C . SER A 1 541 ? -28.029 -10.098 -53.219 1.00 27.39 541 SER A C 1
ATOM 3909 O O . SER A 1 541 ? -28.629 -10.545 -52.233 1.00 23.77 541 SER A O 1
ATOM 3912 N N . GLU A 1 542 ? -27.337 -10.888 -54.039 1.00 19.58 542 GLU A N 1
ATOM 3913 C CA . GLU A 1 542 ? -27.222 -12.328 -53.840 1.00 26.89 542 GLU A CA 1
ATOM 3914 C C . GLU A 1 542 ? -26.018 -12.737 -53.008 1.00 23.82 542 GLU A C 1
ATOM 3915 O O . GLU A 1 542 ? -25.776 -13.937 -52.862 1.00 21.49 542 GLU A O 1
ATOM 3921 N N . ALA A 1 543 ? -25.244 -11.788 -52.487 1.00 25.96 543 ALA A N 1
ATOM 3922 C CA . ALA A 1 543 ? -24.137 -12.130 -51.600 1.00 24.23 543 ALA A CA 1
ATOM 3923 C C . ALA A 1 543 ? -24.635 -12.912 -50.384 1.00 20.06 543 ALA A C 1
ATOM 3924 O O . ALA A 1 543 ? -25.764 -12.732 -49.929 1.00 16.62 543 ALA A O 1
ATOM 3926 N N . SER A 1 544 ? -23.771 -13.787 -49.856 1.00 17.80 544 SER A N 1
ATOM 3927 C CA . SER A 1 544 ? -24.128 -14.568 -48.669 1.00 18.50 544 SER A CA 1
ATOM 3928 C C . SER A 1 544 ? -24.428 -13.664 -47.486 1.00 18.86 544 SER A C 1
ATOM 3929 O O . SER A 1 544 ? -25.417 -13.862 -46.768 1.00 20.48 544 SER A O 1
ATOM 3932 N N . VAL A 1 545 ? -23.548 -12.697 -47.232 1.00 21.99 545 VAL A N 1
ATOM 3933 C CA . VAL A 1 545 ? -23.739 -11.846 -46.067 1.00 15.87 545 VAL A CA 1
ATOM 3934 C C . VAL A 1 545 ? -25.001 -11.018 -46.237 1.00 20.37 545 VAL A C 1
ATOM 3935 O O . VAL A 1 545 ? -25.705 -10.737 -45.260 1.00 19.64 545 VAL A O 1
ATOM 3939 N N . ALA A 1 546 ? -25.348 -10.671 -47.481 1.00 17.42 546 ALA A N 1
ATOM 3940 C CA . ALA A 1 546 ? -26.581 -9.933 -47.716 1.00 18.40 546 ALA A CA 1
ATOM 3941 C C . ALA A 1 546 ? -27.784 -10.762 -47.309 1.00 19.19 546 ALA A C 1
ATOM 3942 O O . ALA A 1 546 ? -28.701 -10.254 -46.649 1.00 20.03 546 ALA A O 1
ATOM 3944 N N . HIS A 1 547 ? -27.788 -12.053 -47.672 1.00 21.76 547 HIS A N 1
ATOM 3945 C CA . HIS A 1 547 ? -28.861 -12.939 -47.232 1.00 24.53 547 HIS A CA 1
ATOM 3946 C C . HIS A 1 547 ? -28.927 -13.018 -45.710 1.00 19.35 547 HIS A C 1
ATOM 3947 O O . HIS A 1 547 ? 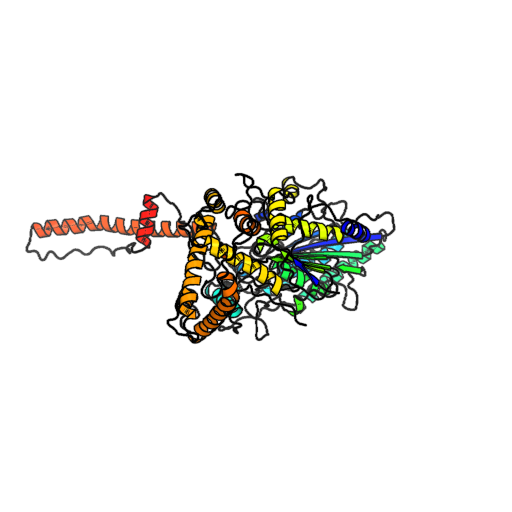-30.018 -13.016 -45.132 1.00 20.35 547 HIS A O 1
ATOM 3954 N N . VAL A 1 548 ? -27.774 -13.108 -45.045 1.00 18.18 548 VAL A N 1
ATOM 3955 C CA . VAL A 1 548 ? -27.781 -13.159 -43.580 1.00 22.78 548 VAL A CA 1
ATOM 3956 C C . VAL A 1 548 ? -28.391 -11.877 -43.010 1.00 20.24 548 VAL A C 1
ATOM 3957 O O . VAL A 1 548 ? -29.216 -11.914 -42.085 1.00 20.00 548 VAL A O 1
ATOM 3961 N N . LEU A 1 549 ? -28.006 -10.729 -43.559 1.00 17.28 549 LEU A N 1
ATOM 3962 C CA . LEU A 1 549 ? -28.514 -9.457 -43.045 1.00 17.27 549 LEU A CA 1
ATOM 3963 C C . LEU A 1 549 ? -30.026 -9.344 -43.230 1.00 21.12 549 LEU A C 1
ATOM 3964 O O . LEU A 1 549 ? -30.749 -8.949 -42.303 1.00 18.51 549 LEU A O 1
ATOM 3969 N N . ARG A 1 550 ? -30.527 -9.690 -44.424 1.00 21.26 550 ARG A N 1
ATOM 3970 C CA . ARG A 1 550 ? -31.969 -9.643 -44.657 1.00 22.73 550 ARG A CA 1
ATOM 3971 C C . ARG A 1 550 ? -32.706 -10.595 -43.725 1.00 20.92 550 ARG A C 1
ATOM 3972 O O . ARG A 1 550 ? -33.787 -10.271 -43.222 1.00 24.17 550 ARG A O 1
ATOM 3980 N N . SER A 1 551 ? -32.131 -11.773 -43.477 1.00 23.68 551 SER A N 1
ATOM 3981 C CA . SER A 1 551 ? -32.783 -12.759 -42.626 1.00 28.42 551 SER A CA 1
ATOM 3982 C C . SER A 1 551 ? -32.811 -12.335 -41.163 1.00 28.26 551 SER A C 1
ATOM 3983 O O . SER A 1 551 ? -33.727 -12.723 -40.433 1.00 28.29 551 SER A O 1
ATOM 3986 N N . THR A 1 552 ? -31.809 -11.581 -40.703 1.00 24.25 552 THR A N 1
ATOM 3987 C CA . THR A 1 552 ? -31.693 -11.239 -39.291 1.00 24.00 552 THR A CA 1
ATOM 3988 C C . THR A 1 552 ? -32.017 -9.791 -38.963 1.00 27.89 552 THR A C 1
ATOM 3989 O O . THR A 1 552 ? -32.023 -9.446 -37.779 1.00 26.90 552 THR A O 1
ATOM 3993 N N . LEU A 1 553 ? -32.264 -8.929 -39.954 1.00 20.29 553 LEU A N 1
ATOM 3994 C CA . LEU A 1 553 ? -32.491 -7.500 -39.710 1.00 20.74 553 LEU A CA 1
ATOM 3995 C C . LEU A 1 553 ? -33.737 -7.040 -40.479 1.00 28.22 553 LEU A C 1
ATOM 3996 O O . LEU A 1 553 ? -33.646 -6.268 -41.438 1.00 24.60 553 LEU A O 1
ATOM 4001 N N . ALA A 1 554 ? -34.904 -7.501 -40.021 1.00 24.97 554 ALA A N 1
ATOM 4002 C CA . ALA A 1 554 ? -36.167 -7.214 -40.702 1.00 28.60 554 ALA A CA 1
ATOM 4003 C C . ALA A 1 554 ? -36.406 -5.747 -41.054 1.00 28.76 554 ALA A C 1
ATOM 4004 O O . ALA A 1 554 ? -36.899 -5.492 -42.164 1.00 28.23 554 ALA A O 1
ATOM 4006 N N . PRO A 1 555 ? -36.112 -4.756 -40.197 1.00 26.32 555 PRO A N 1
ATOM 4007 C CA . PRO A 1 555 ? -36.426 -3.363 -40.570 1.00 30.40 555 PRO A CA 1
ATOM 4008 C C . PRO A 1 555 ? -35.785 -2.897 -41.861 1.00 29.95 555 PRO A C 1
ATOM 4009 O O . PRO A 1 555 ? -36.318 -1.981 -42.496 1.00 37.60 555 PRO A O 1
ATOM 4013 N N . ILE A 1 556 ? -34.654 -3.470 -42.268 1.00 30.88 556 ILE A N 1
ATOM 4014 C CA . ILE A 1 556 ? -33.952 -3.029 -43.472 1.00 26.43 556 ILE A CA 1
ATOM 4015 C C . ILE A 1 556 ? -33.958 -4.098 -44.559 1.00 25.69 556 ILE A C 1
ATOM 4016 O O . ILE A 1 556 ? -33.273 -3.945 -45.575 1.00 28.84 556 ILE A O 1
ATOM 4021 N N . ALA A 1 557 ? -34.716 -5.180 -44.375 1.00 24.81 557 ALA A N 1
ATOM 4022 C CA . ALA A 1 557 ? -34.682 -6.267 -45.348 1.00 29.44 557 ALA A CA 1
ATOM 4023 C C . ALA A 1 557 ? -35.186 -5.816 -46.716 1.00 32.78 557 ALA A C 1
ATOM 4024 O O . ALA A 1 557 ? -34.771 -6.368 -47.740 1.00 35.15 557 ALA A O 1
ATOM 4026 N N . ALA A 1 558 ? -36.065 -4.816 -46.757 1.00 28.19 558 ALA A N 1
ATOM 4027 C CA . ALA A 1 558 ? -36.569 -4.271 -48.009 1.00 38.21 558 ALA A CA 1
ATOM 4028 C C . ALA A 1 558 ? -35.763 -3.081 -48.500 1.00 47.16 558 ALA A C 1
ATOM 4029 O O . ALA A 1 558 ? -36.109 -2.499 -49.535 1.00 49.55 558 ALA A O 1
ATOM 4031 N N . ARG A 1 559 ? -34.707 -2.699 -47.790 1.00 36.49 559 ARG A N 1
ATOM 4032 C CA . ARG A 1 559 ? -33.898 -1.539 -48.146 1.00 26.63 559 ARG A CA 1
ATOM 4033 C C . ARG A 1 559 ? -32.529 -2.048 -48.584 1.00 30.57 559 ARG A C 1
ATOM 4034 O O . ARG A 1 559 ? -31.557 -2.046 -47.826 1.00 28.78 559 ARG A O 1
ATOM 4042 N N . ASP A 1 560 ? -32.467 -2.484 -49.845 1.00 23.26 560 ASP A N 1
ATOM 4043 C CA . ASP A 1 560 ? -31.242 -3.068 -50.374 1.00 30.75 560 ASP A CA 1
ATOM 4044 C C . ASP A 1 560 ? -30.071 -2.105 -50.268 1.00 28.19 560 ASP A C 1
ATOM 4045 O O . ASP A 1 560 ? -28.927 -2.544 -50.115 1.00 24.66 560 ASP A O 1
ATOM 4050 N N . ASP A 1 561 ? -30.329 -0.795 -50.349 1.00 27.05 561 ASP A N 1
ATOM 4051 C CA . ASP A 1 561 ? -29.242 0.176 -50.230 1.00 25.14 561 ASP A CA 1
ATOM 4052 C C . ASP A 1 561 ? -28.652 0.186 -48.821 1.00 25.76 561 ASP A C 1
ATOM 4053 O O . ASP A 1 561 ? -27.437 0.359 -48.654 1.00 23.36 561 ASP A O 1
ATOM 4058 N N . ILE A 1 562 ? -29.482 -0.001 -47.794 1.00 25.47 562 ILE A N 1
ATOM 4059 C CA . ILE A 1 562 ? -28.944 -0.068 -46.441 1.00 21.81 562 ILE A CA 1
ATOM 4060 C C . ILE A 1 562 ? -28.206 -1.387 -46.234 1.00 23.22 562 ILE A C 1
ATOM 4061 O O . ILE A 1 562 ? -27.115 -1.417 -45.649 1.00 21.86 562 ILE A O 1
ATOM 4066 N N . VAL A 1 563 ? -28.781 -2.493 -46.713 1.00 21.01 563 VAL A N 1
ATOM 4067 C CA . VAL A 1 563 ? -28.066 -3.770 -46.660 1.00 19.00 563 VAL A CA 1
ATOM 4068 C C . VAL A 1 563 ? -26.685 -3.625 -47.275 1.00 22.15 563 VAL A C 1
ATOM 4069 O O . VAL A 1 563 ? -25.682 -4.070 -46.695 1.00 19.44 563 VAL A O 1
ATOM 4073 N N . ALA A 1 564 ? -26.602 -2.943 -48.428 1.00 18.81 564 ALA A N 1
ATOM 4074 C CA . ALA A 1 564 ? -25.321 -2.755 -49.106 1.00 24.48 564 ALA A CA 1
ATOM 4075 C C . ALA A 1 564 ? -24.331 -1.987 -48.241 1.00 21.96 564 ALA A C 1
ATOM 4076 O O . ALA A 1 564 ? -23.127 -2.275 -48.259 1.00 19.78 564 ALA A O 1
ATOM 4078 N N . LEU A 1 565 ? -24.807 -0.979 -47.501 1.00 24.79 565 LEU A N 1
ATOM 4079 C CA . LEU A 1 565 ? -23.915 -0.230 -46.624 1.00 23.34 565 LEU A CA 1
ATOM 4080 C C . LEU A 1 565 ? -23.383 -1.110 -45.500 1.00 18.84 565 LEU A C 1
ATOM 4081 O O . LEU A 1 565 ? -22.193 -1.057 -45.164 1.00 20.73 565 LEU A O 1
ATOM 4086 N N . VAL A 1 566 ? -24.260 -1.884 -44.866 1.00 17.52 566 VAL A N 1
ATOM 4087 C CA . VAL A 1 566 ? -23.799 -2.748 -43.780 1.00 21.77 566 VAL A CA 1
ATOM 4088 C C . VAL A 1 566 ? -22.865 -3.818 -44.329 1.00 20.11 566 VAL A C 1
ATOM 4089 O O . VAL A 1 566 ? -21.820 -4.118 -43.734 1.00 22.68 566 VAL A O 1
ATOM 4093 N N . TRP A 1 567 ? -23.211 -4.375 -45.493 1.00 18.32 567 TRP A N 1
ATOM 4094 C CA . TRP A 1 567 ? -22.368 -5.373 -46.144 1.00 19.13 567 TRP A CA 1
ATOM 4095 C C . TRP A 1 567 ? -20.959 -4.841 -46.386 1.00 19.41 567 TRP A C 1
ATOM 4096 O O . TRP A 1 567 ? -19.966 -5.534 -46.121 1.00 19.94 567 TRP A O 1
ATOM 4107 N N . GLY A 1 568 ? -20.853 -3.615 -46.911 1.00 21.50 568 GLY A N 1
ATOM 4108 C CA . GLY A 1 568 ? -19.543 -3.036 -47.187 1.00 22.03 568 GLY A CA 1
ATOM 4109 C C . GLY A 1 568 ? -18.670 -2.884 -45.951 1.00 19.62 568 GLY A C 1
ATOM 4110 O O . GLY A 1 568 ? -17.460 -3.116 -46.002 1.00 19.51 568 GLY A O 1
ATOM 4111 N N . GLU A 1 569 ? -19.261 -2.462 -44.831 1.00 22.42 569 GLU A N 1
ATOM 4112 C CA . GLU A 1 569 ? -18.487 -2.355 -43.599 1.00 19.05 569 GLU A CA 1
ATOM 4113 C C . GLU A 1 569 ? -18.100 -3.737 -43.076 1.00 17.18 569 GLU A C 1
ATOM 4114 O O . GLU A 1 569 ? -16.989 -3.931 -42.564 1.00 21.06 569 GLU A O 1
ATOM 4120 N N . LYS A 1 570 ? -18.999 -4.715 -43.201 1.00 17.70 570 LYS A N 1
ATOM 4121 C CA . LYS A 1 570 ? -18.672 -6.069 -42.753 1.00 21.54 570 LYS A CA 1
ATOM 4122 C C . LYS A 1 570 ? -17.481 -6.620 -43.526 1.00 20.36 570 LYS A C 1
ATOM 4123 O O . LYS A 1 570 ? -16.544 -7.171 -42.938 1.00 19.32 570 LYS A O 1
ATOM 4129 N N . MET A 1 571 ? -17.491 -6.470 -44.853 1.00 22.31 571 MET A N 1
ATOM 4130 C CA . MET A 1 571 ? -16.355 -6.943 -45.642 1.00 18.27 571 MET A CA 1
ATOM 4131 C C . MET A 1 571 ? -15.077 -6.183 -45.284 1.00 23.49 571 MET A C 1
ATOM 4132 O O . MET A 1 571 ? -13.991 -6.774 -45.249 1.00 18.53 571 MET A O 1
ATOM 4137 N N . THR A 1 572 ? -15.185 -4.885 -44.975 1.00 15.96 572 THR A N 1
ATOM 4138 C CA . THR A 1 572 ? -14.006 -4.144 -44.538 1.00 21.74 572 THR A CA 1
ATOM 4139 C C . THR A 1 572 ? -13.443 -4.722 -43.243 1.00 19.86 572 THR A C 1
ATOM 4140 O O . THR A 1 572 ? -12.228 -4.920 -43.118 1.00 21.41 572 THR A O 1
ATOM 4144 N N . GLN A 1 573 ? -14.318 -5.034 -42.283 1.00 20.67 573 GLN A N 1
ATOM 4145 C CA . GLN A 1 573 ? -13.864 -5.604 -41.021 1.00 20.38 573 GLN A CA 1
ATOM 4146 C C . GLN A 1 573 ? -13.192 -6.958 -41.224 1.00 22.18 573 GLN A C 1
ATOM 4147 O O . GLN A 1 573 ? -12.147 -7.239 -40.621 1.00 22.36 573 GLN A O 1
ATOM 4153 N N . TRP A 1 574 ? -13.772 -7.812 -42.070 1.00 20.35 574 TRP A N 1
ATOM 4154 C CA . TRP A 1 574 ? -13.147 -9.095 -42.392 1.00 21.17 574 TRP A CA 1
ATOM 4155 C C . TRP A 1 574 ? -11.720 -8.909 -42.903 1.00 21.83 574 TRP A C 1
ATOM 4156 O O . TRP A 1 574 ? -10.786 -9.575 -42.440 1.00 19.52 574 TRP A O 1
ATOM 4167 N N . ARG A 1 575 ? -11.530 -7.987 -43.846 1.00 20.29 575 ARG A N 1
ATOM 4168 C CA . ARG A 1 575 ? -10.199 -7.779 -44.407 1.00 23.18 575 ARG A CA 1
ATOM 4169 C C . ARG A 1 575 ? -9.221 -7.287 -43.353 1.00 22.33 575 ARG A C 1
ATOM 4170 O O . ARG A 1 575 ? -8.031 -7.588 -43.436 1.00 22.33 575 ARG A O 1
ATOM 4178 N N . GLU A 1 576 ? -9.713 -6.569 -42.337 1.00 20.21 576 GLU A N 1
ATOM 4179 C CA . GLU A 1 576 ? -8.859 -6.145 -41.233 1.00 24.45 576 GLU A CA 1
ATOM 4180 C C . GLU A 1 576 ? -8.327 -7.334 -40.442 1.00 19.98 576 GLU A C 1
ATOM 4181 O O . GLU A 1 576 ? -7.146 -7.363 -40.081 1.00 23.64 576 GLU A O 1
ATOM 4187 N N . VAL A 1 577 ? -9.179 -8.324 -40.146 1.00 19.78 577 VAL A N 1
ATOM 4188 C CA . VAL A 1 577 ? -8.774 -9.426 -39.271 1.00 19.63 577 VAL A CA 1
ATOM 4189 C C . VAL A 1 577 ? -8.359 -10.677 -40.035 1.00 20.72 577 VAL A C 1
ATOM 4190 O O . VAL A 1 577 ? -7.831 -11.614 -39.417 1.00 20.62 577 VAL A O 1
ATOM 4194 N N . LYS A 1 578 ? -8.610 -10.739 -41.337 1.00 21.42 578 LYS A N 1
ATOM 4195 C CA . LYS A 1 578 ? -8.236 -11.915 -42.118 1.00 21.19 578 LYS A CA 1
ATOM 4196 C C . LYS A 1 578 ? -6.787 -12.347 -41.905 1.00 20.45 578 LYS A C 1
ATOM 4197 O O . LYS A 1 578 ? -6.558 -13.560 -41.750 1.00 21.21 578 LYS A O 1
ATOM 4203 N N . PRO A 1 579 ? -5.786 -11.451 -41.870 1.00 23.47 579 PRO A N 1
ATOM 4204 C CA . PRO A 1 579 ? -4.407 -11.920 -41.643 1.00 26.14 579 PRO A CA 1
ATOM 4205 C C . PRO A 1 579 ? -4.212 -12.689 -40.352 1.00 25.02 579 PRO A C 1
ATOM 4206 O O . PRO A 1 579 ? -3.452 -13.664 -40.328 1.00 27.15 579 PRO A O 1
ATOM 4210 N N . ALA A 1 580 ? -4.841 -12.261 -39.259 1.00 21.77 580 ALA A N 1
ATOM 4211 C CA . ALA A 1 580 ? -4.709 -12.990 -38.007 1.00 20.33 580 ALA A CA 1
ATOM 4212 C C . ALA A 1 580 ? -5.428 -14.327 -38.079 1.00 17.61 580 ALA A C 1
ATOM 4213 O O . ALA A 1 580 ? -4.900 -15.354 -37.627 1.00 21.94 580 ALA A O 1
ATOM 4215 N N . TRP A 1 581 ? -6.647 -14.325 -38.629 1.00 16.98 581 TRP A N 1
ATOM 4216 C CA . TRP A 1 581 ? -7.449 -15.545 -38.724 1.00 19.47 581 TRP A CA 1
ATOM 4217 C C . TRP A 1 581 ? -6.752 -16.608 -39.562 1.00 23.18 581 TRP A C 1
ATOM 4218 O O . TRP A 1 581 ? -6.860 -17.804 -39.274 1.00 20.78 581 TRP A O 1
ATOM 4229 N N . ASN A 1 582 ? -6.061 -16.179 -40.587 1.00 20.71 582 ASN A N 1
ATOM 4230 C CA . ASN A 1 582 ? -5.315 -17.062 -41.457 1.00 22.83 582 ASN A CA 1
ATOM 4231 C C . ASN A 1 582 ? -3.909 -17.416 -40.995 1.00 27.49 582 ASN A C 1
ATOM 4232 O O . ASN A 1 582 ? -3.243 -18.148 -41.644 1.00 27.83 582 ASN A O 1
ATOM 4237 N N . ASP A 1 583 ? -3.489 -16.852 -39.869 1.00 25.16 583 ASP A N 1
ATOM 4238 C CA . ASP A 1 583 ? -2.172 -17.121 -39.294 1.00 24.42 583 ASP A CA 1
ATOM 4239 C C . ASP A 1 583 ? -2.223 -18.469 -38.595 1.00 28.99 583 ASP A C 1
ATOM 4240 O O . ASP A 1 583 ? -2.816 -18.597 -37.520 1.00 27.82 583 ASP A O 1
ATOM 4245 N N . LEU A 1 584 ? -1.598 -19.480 -39.195 1.00 32.47 584 LEU A N 1
ATOM 4246 C CA . LEU A 1 584 ? -1.659 -20.826 -38.642 1.00 26.30 584 LEU A CA 1
ATOM 4247 C C . LEU A 1 584 ? -0.423 -21.185 -37.827 1.00 33.01 584 LEU A C 1
ATOM 4248 O O . LEU A 1 584 ? -0.243 -22.353 -37.493 1.00 33.61 584 LEU A O 1
ATOM 4253 N N . SER A 1 585 ? 0.420 -20.211 -37.499 1.00 30.74 585 SER A N 1
ATOM 4254 C CA . SER A 1 585 ? 1.529 -20.451 -36.588 1.00 28.27 585 SER A CA 1
ATOM 4255 C C . SER A 1 585 ? 0.999 -20.970 -35.254 1.00 32.93 585 SER A C 1
ATOM 4256 O O . SER A 1 585 ? -0.047 -20.513 -34.784 1.00 36.18 585 SER A O 1
ATOM 4259 N N . PRO A 1 586 ? 1.699 -21.899 -34.608 1.00 33.84 586 PRO A N 1
ATOM 4260 C CA . PRO A 1 586 ? 1.214 -22.412 -33.324 1.00 31.39 586 PRO A CA 1
ATOM 4261 C C . P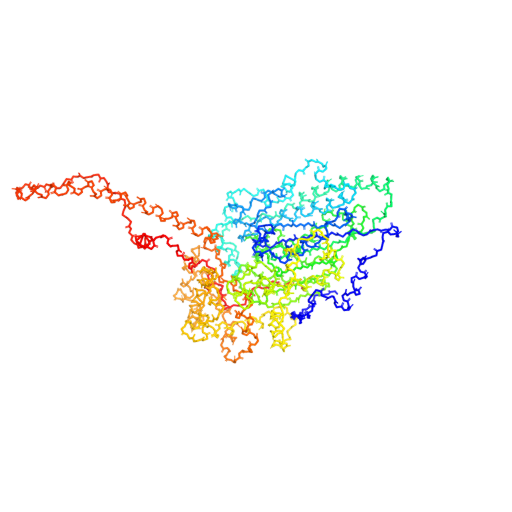RO A 1 586 ? 1.113 -21.299 -32.290 1.00 29.48 586 PRO A C 1
ATOM 4262 O O . PRO A 1 586 ? 1.970 -20.416 -32.208 1.00 26.85 586 PRO A O 1
ATOM 4266 N N . LEU A 1 587 ? 0.024 -21.327 -31.528 1.00 27.17 587 LEU A N 1
ATOM 4267 C CA . LEU A 1 587 ? -0.191 -20.395 -30.433 1.00 26.94 587 LEU A CA 1
ATOM 4268 C C . LEU A 1 587 ? 0.500 -20.910 -29.186 1.00 27.39 587 LEU A C 1
ATOM 4269 O O . LEU A 1 587 ? 0.441 -22.104 -28.888 1.00 26.89 587 LEU A O 1
ATOM 4274 N N . ASP A 1 588 ? 1.130 -20.004 -28.441 1.00 29.92 588 ASP A N 1
ATOM 4275 C CA . ASP A 1 588 ? 1.710 -20.379 -27.157 1.00 24.25 588 ASP A CA 1
ATOM 4276 C C . ASP A 1 588 ? 0.684 -21.106 -26.297 1.00 28.32 588 ASP A C 1
ATOM 4277 O O . ASP A 1 588 ? -0.483 -20.706 -26.216 1.00 27.37 588 ASP A O 1
ATOM 4282 N N . ARG A 1 589 ? 1.104 -22.181 -25.645 1.00 27.73 589 ARG A N 1
ATOM 4283 C CA . ARG A 1 589 ? 0.221 -23.013 -24.837 1.00 26.44 589 ARG A CA 1
ATOM 4284 C C . ARG A 1 589 ? -0.440 -22.229 -23.723 1.00 25.62 589 ARG A C 1
ATOM 4285 O O . ARG A 1 589 ? -1.546 -22.529 -23.336 1.00 23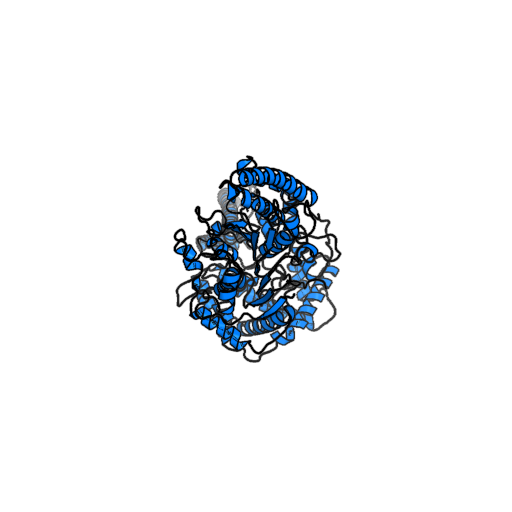.48 589 ARG A O 1
ATOM 4293 N N . ARG A 1 590 ? 0.278 -21.261 -23.188 1.00 23.24 590 ARG A N 1
ATOM 4294 C CA . ARG A 1 590 ? -0.219 -20.411 -22.120 1.00 24.16 590 ARG A CA 1
ATOM 4295 C C . ARG A 1 590 ? -1.433 -19.578 -22.579 1.00 24.47 590 ARG A C 1
ATOM 4296 O O . ARG A 1 590 ? -2.340 -19.358 -21.817 1.00 26.98 590 ARG A O 1
ATOM 4304 N N . ILE A 1 591 ? -1.430 -19.122 -23.821 1.00 23.43 591 ILE A N 1
ATOM 4305 C CA . ILE A 1 591 ? -2.550 -18.363 -24.366 1.00 20.67 591 ILE A CA 1
ATOM 4306 C C . ILE A 1 591 ? -3.773 -19.258 -24.513 1.00 25.46 591 ILE A C 1
ATOM 4307 O O . ILE A 1 591 ? -4.887 -18.889 -24.115 1.00 17.63 591 ILE A O 1
ATOM 4312 N N . VAL A 1 592 ? -3.574 -20.463 -25.066 1.00 20.99 592 VAL A N 1
ATOM 4313 C CA . VAL A 1 592 ? -4.655 -21.432 -25.221 1.00 19.61 592 VAL A CA 1
ATOM 4314 C C . VAL A 1 592 ? -5.281 -21.775 -23.869 1.00 22.47 592 VAL A C 1
ATOM 4315 O O . VAL A 1 592 ? -6.509 -21.889 -23.747 1.00 19.94 592 VAL A O 1
ATOM 4319 N N . ARG A 1 593 ? -4.454 -21.948 -22.831 1.00 20.06 593 ARG A N 1
ATOM 4320 C CA . ARG A 1 593 ? -4.988 -22.359 -21.536 1.00 23.26 593 ARG A CA 1
ATOM 4321 C C . ARG A 1 593 ? -5.881 -21.284 -20.914 1.00 23.01 593 ARG A C 1
ATOM 4322 O O . ARG A 1 593 ? -6.918 -21.596 -20.316 1.00 22.09 593 ARG A O 1
ATOM 4330 N N . LEU A 1 594 ? -5.484 -20.017 -21.026 1.00 20.14 594 LEU A N 1
ATOM 4331 C CA . LEU A 1 594 ? -6.288 -18.930 -20.469 1.00 22.48 594 LEU A CA 1
ATOM 4332 C C . LEU A 1 594 ? -7.682 -18.904 -21.096 1.00 20.23 594 LEU A C 1
ATOM 4333 O O . LEU A 1 594 ? -8.692 -18.812 -20.388 1.00 20.38 594 LEU A O 1
ATOM 4338 N N . HIS A 1 595 ? -7.756 -19.028 -22.428 1.00 22.40 595 HIS A N 1
ATOM 4339 C CA . HIS A 1 595 ? -9.049 -18.974 -23.110 1.00 17.65 595 HIS A CA 1
ATOM 4340 C C . HIS A 1 595 ? -9.857 -20.246 -22.899 1.00 20.26 595 HIS A C 1
ATOM 4341 O O . HIS A 1 595 ? -11.088 -20.186 -22.796 1.00 19.47 595 HIS A O 1
ATOM 4348 N N . ASP A 1 596 ? -9.195 -21.408 -22.857 1.00 20.54 596 ASP A N 1
ATOM 4349 C CA . ASP A 1 596 ? -9.905 -22.647 -22.542 1.00 23.89 596 ASP A CA 1
ATOM 4350 C C . ASP A 1 596 ? -10.564 -22.571 -21.167 1.00 23.76 596 ASP A C 1
ATOM 4351 O O . ASP A 1 596 ? -11.755 -22.860 -21.023 1.00 22.73 596 ASP A O 1
ATOM 4356 N N . ASP A 1 597 ? -9.803 -22.203 -20.134 1.00 23.55 597 ASP A N 1
ATOM 4357 C CA . ASP A 1 597 ? -10.235 -22.477 -18.765 1.00 24.85 597 ASP A CA 1
ATOM 4358 C C . ASP A 1 597 ? -10.553 -21.246 -17.925 1.00 23.36 597 ASP A C 1
ATOM 4359 O O . ASP A 1 597 ? -11.019 -21.408 -16.786 1.00 24.52 597 ASP A O 1
ATOM 4364 N N . TYR A 1 598 ? -10.319 -20.033 -18.428 1.00 22.07 598 TYR A N 1
ATOM 4365 C CA . TYR A 1 598 ? -10.515 -18.858 -17.580 1.00 18.24 598 TYR A CA 1
ATOM 4366 C C . TYR A 1 598 ? -11.397 -17.798 -18.222 1.00 21.09 598 TYR A C 1
ATOM 4367 O O . TYR A 1 598 ? -12.375 -17.379 -17.597 1.00 20.37 598 TYR A O 1
ATOM 4376 N N . SER A 1 599 ? -11.106 -17.376 -19.456 1.00 18.20 599 SER A N 1
ATOM 4377 C CA . SER A 1 599 ? -11.897 -16.288 -20.017 1.00 19.71 599 SER A CA 1
ATOM 4378 C C . SER A 1 599 ? -13.233 -16.814 -20.524 1.00 22.33 599 SER A C 1
ATOM 4379 O O . SER A 1 599 ? -13.388 -17.998 -20.821 1.00 17.27 599 SER A O 1
ATOM 4382 N N . HIS A 1 600 ? -14.218 -15.923 -20.592 1.00 15.45 600 HIS A N 1
ATOM 4383 C CA . HIS A 1 600 ? -15.557 -16.301 -21.009 1.00 18.21 600 HIS A CA 1
ATOM 4384 C C . HIS A 1 600 ? -15.809 -15.895 -22.459 1.00 23.09 600 HIS A C 1
ATOM 4385 O O . HIS A 1 600 ? -14.979 -15.262 -23.107 1.00 20.24 600 HIS A O 1
ATOM 4392 N N . ASP A 1 601 ? -16.985 -16.269 -22.967 1.00 19.79 601 ASP A N 1
ATOM 4393 C CA . ASP A 1 601 ? -17.403 -15.981 -24.338 1.00 25.02 601 ASP A CA 1
ATOM 4394 C C . ASP A 1 601 ? -18.669 -15.144 -24.209 1.00 20.44 601 ASP A C 1
ATOM 4395 O O . ASP A 1 601 ? -19.758 -15.683 -23.981 1.00 19.60 601 ASP A O 1
ATOM 4400 N N . SER A 1 602 ? -18.520 -13.819 -24.290 1.00 15.96 602 SER A N 1
ATOM 4401 C CA . SER A 1 602 ? -19.680 -12.972 -24.039 1.00 20.79 602 SER A CA 1
ATOM 4402 C C . SER A 1 602 ? -20.604 -12.906 -25.247 1.00 16.12 602 SER A C 1
ATOM 4403 O O . SER A 1 602 ? -21.818 -12.803 -25.075 1.00 19.84 602 SER A O 1
ATOM 4406 N N . ARG A 1 603 ? -20.073 -12.977 -26.471 1.00 17.84 603 ARG A N 1
ATOM 4407 C CA . ARG A 1 603 ? -20.960 -13.058 -27.633 1.00 16.70 603 ARG A CA 1
ATOM 4408 C C . ARG A 1 603 ? -21.865 -14.288 -27.544 1.00 17.34 603 ARG A C 1
ATOM 4409 O O . ARG A 1 603 ? -23.043 -14.234 -27.915 1.00 15.79 603 ARG A O 1
ATOM 4417 N N . ALA A 1 604 ? -21.340 -15.391 -27.003 1.00 18.00 604 ALA A N 1
ATOM 4418 C CA . ALA A 1 604 ? -22.085 -16.648 -26.957 1.00 14.37 604 ALA A CA 1
ATOM 4419 C C . ALA A 1 604 ? -23.379 -16.531 -26.154 1.00 18.42 604 ALA A C 1
ATOM 4420 O O . ALA A 1 604 ? -24.421 -17.041 -26.581 1.00 19.52 604 ALA A O 1
ATOM 4422 N N . TRP A 1 605 ? -23.342 -15.884 -24.983 1.00 18.86 605 TRP A N 1
ATOM 4423 C CA . TRP A 1 605 ? -24.536 -15.886 -24.139 1.00 19.80 605 TRP A CA 1
ATOM 4424 C C . TRP A 1 605 ? -25.456 -14.695 -24.378 1.00 21.35 605 TRP A C 1
ATOM 4425 O O . TRP A 1 605 ? -26.651 -14.802 -24.089 1.00 17.93 605 TRP A O 1
ATOM 4436 N N . PHE A 1 606 ? -24.943 -13.588 -24.929 1.00 20.34 606 PHE A N 1
ATOM 4437 C CA . PHE A 1 606 ? -25.699 -12.342 -25.082 1.00 19.48 606 PHE A CA 1
ATOM 4438 C C . PHE A 1 606 ? -26.733 -12.483 -26.198 1.00 23.24 606 PHE A C 1
ATOM 4439 O O . PHE A 1 606 ? -26.380 -12.585 -27.378 1.00 21.88 606 PHE A O 1
ATOM 4447 N N . LYS A 1 607 ? -28.020 -12.475 -25.831 1.00 24.05 607 LYS A N 1
ATOM 4448 C CA . LYS A 1 607 ? -29.124 -12.746 -26.753 1.00 22.39 607 LYS A CA 1
ATOM 4449 C C . LYS A 1 607 ? -30.130 -11.597 -26.758 1.00 26.29 607 LYS A C 1
ATOM 4450 O O . LYS A 1 607 ? -31.275 -11.761 -26.307 1.00 24.79 607 LYS A O 1
ATOM 4456 N N . PRO A 1 608 ? -29.752 -10.430 -27.290 1.00 22.44 608 PRO A N 1
ATOM 4457 C CA . PRO A 1 608 ? -30.695 -9.298 -27.311 1.00 27.57 608 PRO A CA 1
ATOM 4458 C C . PRO A 1 608 ? -31.950 -9.558 -28.132 1.00 23.03 608 PRO A C 1
ATOM 4459 O O . PRO A 1 608 ? -32.946 -8.846 -27.952 1.00 25.32 608 PRO A O 1
ATOM 4463 N N . PHE A 1 609 ? -31.949 -10.551 -29.018 1.00 16.74 609 PHE A N 1
ATOM 4464 C CA . PHE A 1 609 ? -33.132 -10.893 -29.798 1.00 19.89 609 PHE A CA 1
ATOM 4465 C C . PHE A 1 609 ? -33.748 -12.212 -29.359 1.00 25.52 609 PHE A C 1
ATOM 4466 O O . PHE A 1 609 ? -34.596 -12.759 -30.070 1.00 28.96 609 PHE A O 1
ATOM 4474 N N . GLY A 1 610 ? -33.349 -12.727 -28.202 1.00 20.93 610 GLY A N 1
ATOM 4475 C CA . GLY A 1 610 ? -33.976 -13.881 -27.607 1.00 26.24 610 GLY A CA 1
ATOM 4476 C C . GLY A 1 610 ? -34.906 -13.487 -26.480 1.00 28.39 610 GLY A C 1
ATOM 4477 O O . GLY A 1 610 ? -35.357 -12.338 -26.373 1.00 28.16 610 GLY A O 1
ATOM 4478 N N . ALA A 1 611 ? -35.213 -14.459 -25.631 1.00 26.00 611 ALA A N 1
ATOM 4479 C CA . ALA A 1 611 ? -36.014 -14.148 -24.462 1.00 24.42 611 ALA A CA 1
ATOM 4480 C C . ALA A 1 611 ? -35.213 -13.267 -23.516 1.00 30.90 611 ALA A C 1
ATOM 4481 O O . ALA A 1 611 ? -33.979 -13.198 -23.574 1.00 27.66 611 ALA A O 1
ATOM 4483 N N . ALA A 1 612 ? -35.940 -12.604 -22.617 1.00 30.68 612 ALA A N 1
ATOM 4484 C CA . ALA A 1 612 ? -35.329 -11.674 -21.685 1.00 29.06 612 ALA A CA 1
ATOM 4485 C C . ALA A 1 612 ? -34.326 -12.345 -20.755 1.00 34.10 612 ALA A C 1
ATOM 4486 O O . ALA A 1 612 ? -33.456 -11.656 -20.213 1.00 30.29 612 ALA A O 1
ATOM 4488 N N . SER A 1 613 ? -34.413 -13.664 -20.565 1.00 25.50 613 SER A N 1
ATOM 4489 C CA . SER A 1 613 ? -33.540 -14.390 -19.647 1.00 18.73 613 SER A CA 1
ATOM 4490 C C . SER A 1 613 ? -33.806 -15.880 -19.836 1.00 20.16 613 SER A C 1
ATOM 4491 O O . SER A 1 613 ? -34.761 -16.270 -20.512 1.00 24.07 613 SER A O 1
ATOM 4494 N N . GLU A 1 614 ? -32.972 -16.717 -19.216 1.00 22.47 614 GLU A N 1
ATOM 4495 C CA . GLU A 1 614 ? -33.235 -18.149 -19.348 1.00 31.48 614 GLU A CA 1
ATOM 4496 C C . GLU A 1 614 ? -34.525 -18.532 -18.639 1.00 25.63 614 GLU A C 1
ATOM 4497 O O . GLU A 1 614 ? -35.292 -19.364 -19.137 1.00 22.67 614 GLU A O 1
ATOM 4503 N N . GLU A 1 615 ? -34.779 -17.940 -17.471 1.00 22.22 615 GLU A N 1
ATOM 4504 C CA . GLU A 1 615 ? -36.032 -18.190 -16.770 1.00 24.14 615 GLU A CA 1
ATOM 4505 C C . GLU A 1 615 ? -37.230 -17.765 -17.619 1.00 22.28 615 GLU A C 1
ATOM 4506 O O . GLU A 1 615 ? -38.254 -18.461 -17.655 1.00 27.40 615 GLU A O 1
ATOM 4512 N N . ALA A 1 616 ? -37.117 -16.635 -18.328 1.00 22.01 616 ALA A N 1
ATOM 4513 C CA . ALA A 1 616 ? -38.201 -16.222 -19.216 1.00 19.82 616 ALA A CA 1
ATOM 4514 C C . ALA A 1 616 ? -38.343 -17.180 -20.391 1.00 20.33 616 ALA A C 1
ATOM 4515 O O . ALA A 1 616 ? -39.462 -17.465 -20.836 1.00 21.11 616 ALA A O 1
ATOM 4517 N N . TRP A 1 617 ? -37.221 -17.660 -20.930 1.00 20.21 617 TRP A N 1
ATOM 4518 C CA . TRP A 1 617 ? -37.301 -18.619 -22.025 1.00 21.86 617 TRP A CA 1
ATOM 4519 C C . TRP A 1 617 ? -38.083 -19.847 -21.591 1.00 19.61 617 TRP A C 1
ATOM 4520 O O . TRP A 1 617 ? -38.985 -20.310 -22.302 1.00 21.91 617 TRP A O 1
ATOM 4531 N N . LYS A 1 618 ? -37.767 -20.371 -20.407 1.00 18.29 618 LYS A N 1
ATOM 4532 C CA . LYS A 1 618 ? -38.438 -21.578 -19.928 1.00 22.32 618 LYS A CA 1
ATOM 4533 C C . LYS A 1 618 ? -39.916 -21.321 -19.654 1.00 23.37 618 LYS A C 1
ATOM 4534 O O . LYS A 1 618 ? -40.772 -22.138 -20.016 1.00 19.21 618 LYS A O 1
ATOM 4540 N N . ARG A 1 619 ? -40.234 -20.199 -19.000 1.00 21.89 619 ARG A N 1
ATOM 4541 C CA . ARG A 1 619 ? -41.629 -19.853 -18.760 1.00 19.76 619 ARG A CA 1
ATOM 4542 C C . ARG A 1 619 ? -42.411 -19.767 -20.067 1.00 20.04 619 ARG A C 1
ATOM 4543 O O . ARG A 1 619 ? -43.540 -20.265 -20.162 1.00 24.42 619 ARG A O 1
ATOM 4551 N N . GLN A 1 620 ? -41.827 -19.143 -21.094 1.00 18.43 620 GLN A N 1
ATOM 4552 C CA . GLN A 1 620 ? -42.541 -18.996 -22.360 1.00 19.41 620 GLN A CA 1
ATOM 4553 C C . GLN A 1 620 ? -42.756 -20.341 -23.039 1.00 21.61 620 GLN A C 1
ATOM 4554 O O . GLN A 1 620 ? -43.805 -20.569 -23.658 1.00 21.10 620 GLN A O 1
ATOM 4560 N N . TYR A 1 621 ? -41.801 -21.257 -22.906 1.00 19.86 621 TYR A N 1
ATOM 4561 C CA . TYR A 1 621 ? -41.988 -22.569 -23.515 1.00 22.11 621 TYR A CA 1
ATOM 4562 C C . TYR A 1 621 ? -43.101 -23.343 -22.818 1.00 24.26 621 TYR A C 1
ATOM 4563 O O . TYR A 1 621 ? -43.932 -23.978 -23.479 1.00 21.29 621 TYR A O 1
ATOM 4572 N N . ARG A 1 622 ? -43.139 -23.300 -21.481 1.00 19.89 622 ARG A N 1
ATOM 4573 C CA . ARG A 1 622 ? -44.223 -23.962 -20.758 1.00 23.56 622 ARG A CA 1
ATOM 4574 C C . ARG A 1 622 ? -45.576 -23.361 -21.124 1.00 23.18 622 ARG A C 1
ATOM 4575 O O . ARG A 1 622 ? -46.559 -24.087 -21.300 1.00 24.51 622 ARG A O 1
ATOM 4583 N N . GLN A 1 623 ? -45.638 -22.037 -21.275 1.00 19.43 623 GLN A N 1
ATOM 4584 C CA . GLN A 1 623 ? -46.883 -21.387 -21.670 1.00 24.89 623 GLN A CA 1
ATOM 4585 C C . GLN A 1 623 ? -47.300 -21.809 -23.076 1.00 23.46 623 GLN A C 1
ATOM 4586 O O . GLN A 1 623 ? -48.481 -22.079 -23.333 1.00 23.64 623 GLN A O 1
ATOM 4592 N N . ARG A 1 624 ? -46.338 -21.897 -23.995 1.00 22.44 624 ARG A N 1
ATOM 4593 C CA . ARG A 1 624 ? -46.652 -22.327 -25.353 1.00 20.23 624 ARG A CA 1
ATOM 4594 C C . ARG A 1 624 ? -47.130 -23.774 -25.379 1.00 25.99 624 ARG A C 1
ATOM 4595 O O . ARG A 1 624 ? -48.110 -24.093 -26.064 1.00 28.44 624 ARG A O 1
ATOM 4603 N N . MET A 1 625 ? -46.458 -24.667 -24.641 1.00 24.17 625 MET A N 1
ATOM 4604 C CA . MET A 1 625 ? -46.918 -26.052 -24.594 1.00 27.91 625 MET A CA 1
ATOM 4605 C C . MET A 1 625 ? -48.310 -26.159 -23.972 1.00 33.29 625 MET A C 1
ATOM 4606 O O . MET A 1 625 ? -49.158 -26.910 -24.468 1.00 31.19 625 MET A O 1
ATOM 4611 N N . ASN A 1 626 ? -48.566 -25.418 -22.886 1.00 29.37 626 ASN A N 1
ATOM 4612 C CA . ASN A 1 626 ? -49.889 -25.445 -22.264 1.00 27.26 626 ASN A CA 1
ATOM 4613 C C . ASN A 1 626 ? -50.966 -25.008 -23.252 1.00 29.86 626 ASN A C 1
ATOM 4614 O O . ASN A 1 626 ? -52.069 -25.569 -23.274 1.00 33.94 626 ASN A O 1
ATOM 4619 N N . ARG A 1 627 ? -50.665 -24.004 -24.072 1.00 27.47 627 ARG A N 1
ATOM 4620 C CA . ARG A 1 627 ? -51.613 -23.570 -25.093 1.00 31.33 627 ARG A CA 1
ATOM 4621 C C . ARG A 1 627 ? -51.818 -24.650 -26.151 1.00 33.95 627 ARG A C 1
ATOM 4622 O O . ARG A 1 627 ? -52.956 -24.935 -26.542 1.00 33.25 627 ARG A O 1
ATOM 4630 N N . LEU A 1 628 ? -50.733 -25.279 -26.606 1.00 28.89 628 LEU A N 1
ATOM 4631 C CA . LEU A 1 628 ? -50.863 -26.303 -27.636 1.00 32.69 628 LEU A CA 1
ATOM 4632 C C . LEU A 1 628 ? -51.623 -27.513 -27.113 1.00 33.15 628 LEU A C 1
ATOM 4633 O O . LEU A 1 628 ? -52.402 -28.126 -27.850 1.00 41.55 628 LEU A O 1
ATOM 4638 N N . GLU A 1 629 ? -51.424 -27.862 -25.840 1.00 30.58 629 GLU A N 1
ATOM 4639 C CA . GLU A 1 629 ? -52.191 -28.949 -25.240 1.00 35.68 629 GLU A CA 1
ATOM 4640 C C . GLU A 1 629 ? -53.682 -28.637 -25.253 1.00 45.27 629 GLU A C 1
ATOM 4641 O O . GLU A 1 629 ? -54.500 -29.478 -25.644 1.00 48.77 629 GLU A O 1
ATOM 4647 N N . ALA A 1 630 ? -54.053 -27.427 -24.820 1.00 41.92 630 ALA A N 1
ATOM 4648 C CA . ALA A 1 630 ? -55.458 -27.032 -24.833 1.00 44.54 630 ALA A CA 1
ATOM 4649 C C . ALA A 1 630 ? -56.035 -27.114 -26.241 1.00 39.99 630 ALA A C 1
ATOM 4650 O O . ALA A 1 630 ? -57.110 -27.685 -26.451 1.00 44.00 630 ALA A O 1
ATOM 4652 N N . GLN A 1 631 ? -55.324 -26.560 -27.224 1.00 35.39 631 GLN A N 1
ATOM 4653 C CA . GLN A 1 631 ? -55.800 -26.617 -28.600 1.00 36.94 631 GLN A CA 1
ATOM 4654 C C . GLN A 1 631 ? -55.946 -28.055 -29.096 1.00 44.18 631 GLN A C 1
ATOM 4655 O O . GLN A 1 631 ? -56.861 -28.350 -29.875 1.00 41.49 631 GLN A O 1
ATOM 4661 N N . ASP A 1 632 ? -55.077 -28.968 -28.651 1.00 42.86 632 ASP A N 1
ATOM 4662 C CA . ASP A 1 632 ? -55.183 -30.342 -29.129 1.00 43.71 632 ASP A CA 1
ATOM 4663 C C . ASP A 1 632 ? -56.295 -31.097 -28.411 1.00 47.54 632 ASP A C 1
ATOM 4664 O O . ASP A 1 632 ? -57.041 -31.848 -29.048 1.00 52.61 632 ASP A O 1
ATOM 4669 N N . ASN A 1 633 ? -56.432 -30.903 -27.094 1.00 40.35 633 ASN A N 1
ATOM 4670 C CA . ASN A 1 633 ? -57.538 -31.508 -26.355 1.00 43.35 633 ASN A CA 1
ATOM 4671 C C . ASN A 1 633 ? -58.895 -31.004 -26.825 1.00 52.79 633 ASN A C 1
ATOM 4672 O O . ASN A 1 633 ? -59.909 -31.677 -26.599 1.00 55.61 633 ASN A O 1
ATOM 4677 N N . ALA A 1 634 ? -58.943 -29.825 -27.443 1.00 47.52 634 ALA A N 1
ATOM 4678 C CA . ALA A 1 634 ? -60.196 -29.344 -28.007 1.00 45.54 634 ALA A CA 1
ATOM 4679 C C . ALA A 1 634 ? -60.496 -30.037 -29.326 1.00 45.79 634 ALA A C 1
ATOM 4680 O O . ALA A 1 634 ? -61.657 -30.352 -29.614 1.00 49.35 634 ALA A O 1
ATOM 4682 N N . TRP A 1 635 ? -59.463 -30.291 -30.134 1.00 45.30 635 TRP A N 1
ATOM 4683 C CA . TRP A 1 635 ? -59.686 -30.986 -31.395 1.00 45.39 635 TRP A CA 1
ATOM 4684 C C . TRP A 1 635 ? -60.015 -32.451 -31.158 1.00 47.88 635 TRP A C 1
ATOM 4685 O O . TRP A 1 635 ? -60.925 -32.999 -31.792 1.00 47.29 635 TRP A O 1
ATOM 4696 N N . GLN A 1 636 ? -59.271 -33.112 -30.267 1.00 49.39 636 GLN A N 1
ATOM 4697 C CA . GLN A 1 636 ? -59.544 -34.521 -30.005 1.00 49.99 636 GLN A CA 1
ATOM 4698 C C . GLN A 1 636 ? -60.951 -34.706 -29.458 1.00 52.07 636 GLN A C 1
ATOM 4699 O O . GLN A 1 636 ? -61.636 -35.670 -29.815 1.00 49.18 636 GLN A O 1
ATOM 4705 N N . GLN A 1 637 ? -61.415 -33.779 -28.612 1.00 49.51 637 GLN A N 1
ATOM 4706 C CA . GLN A 1 637 ? -62.786 -33.877 -28.114 1.00 54.82 637 GLN A CA 1
ATOM 4707 C C . GLN A 1 637 ? -63.806 -33.651 -29.227 1.00 55.72 637 GLN A C 1
ATOM 4708 O O . GLN A 1 637 ? -64.887 -34.248 -29.210 1.00 53.53 637 GLN A O 1
ATOM 4714 N N . TRP A 1 638 ? -63.495 -32.800 -30.198 1.00 51.37 638 TRP A N 1
ATOM 4715 C CA . TRP A 1 638 ? -64.375 -32.695 -31.352 1.00 48.44 638 TRP A CA 1
ATOM 4716 C C . TRP A 1 638 ? -64.391 -34.006 -32.134 1.00 53.04 638 TRP A C 1
ATOM 4717 O O . TRP A 1 638 ? -65.454 -34.468 -32.564 1.00 52.14 638 TRP A O 1
ATOM 4728 N N . ASN A 1 639 ? -63.223 -34.639 -32.284 1.00 52.24 639 ASN A N 1
ATOM 4729 C CA . ASN A 1 639 ? -63.125 -35.897 -33.018 1.00 51.47 639 ASN A CA 1
ATOM 4730 C C . ASN A 1 639 ? -64.008 -36.976 -32.399 1.00 54.65 639 ASN A C 1
ATOM 4731 O O . ASN A 1 639 ? -64.672 -37.732 -33.118 1.00 59.13 639 ASN A O 1
ATOM 4736 N N . ARG A 1 640 ? -64.047 -37.054 -31.068 1.00 51.83 640 ARG A N 1
ATOM 4737 C CA . ARG A 1 640 ? -64.848 -38.088 -30.419 1.00 56.72 640 ARG A CA 1
ATOM 4738 C C . ARG A 1 640 ? -66.338 -37.779 -30.439 1.00 61.03 640 ARG A C 1
ATOM 4739 O O . ARG A 1 640 ? -67.151 -38.707 -30.358 1.00 60.96 640 ARG A O 1
ATOM 4747 N N . ASP A 1 641 ? -66.722 -36.502 -30.510 1.00 59.51 641 ASP A N 1
ATOM 4748 C CA . ASP A 1 641 ? -68.137 -36.181 -30.666 1.00 59.65 641 ASP A CA 1
ATOM 4749 C C . ASP A 1 641 ? -68.609 -36.430 -32.092 1.00 57.27 641 ASP A C 1
ATOM 4750 O O . ASP A 1 641 ? -69.765 -36.805 -32.309 1.00 59.77 641 ASP A O 1
ATOM 4755 N N . VAL A 1 642 ? -67.732 -36.238 -33.068 1.00 55.08 642 VAL A N 1
ATOM 4756 C CA . VAL A 1 642 ? -68.127 -36.353 -34.460 1.00 55.45 642 VAL A CA 1
ATOM 4757 C C . VAL A 1 642 ? -68.024 -37.795 -34.964 1.00 60.36 642 VAL A C 1
ATOM 4758 O O . VAL A 1 642 ? -68.858 -38.227 -35.767 1.00 56.55 642 VAL A O 1
ATOM 4762 N N . GLN A 1 643 ? -67.047 -38.563 -34.477 1.00 67.90 643 GLN A N 1
ATOM 4763 C CA . GLN A 1 643 ? -66.818 -39.929 -34.956 1.00 68.49 643 GLN A CA 1
ATOM 4764 C C . GLN A 1 643 ? -68.059 -40.819 -34.907 1.00 67.53 643 GLN A C 1
ATOM 4765 O O . GLN A 1 643 ? -68.331 -41.504 -35.908 1.00 64.15 643 GLN A O 1
ATOM 4771 N N . PRO A 1 644 ? -68.849 -40.869 -33.817 1.00 68.10 644 PRO A N 1
ATOM 4772 C CA . PRO A 1 644 ? -70.102 -41.653 -33.871 1.00 70.58 644 PRO A CA 1
ATOM 4773 C C . PRO A 1 644 ? -71.033 -41.206 -34.991 1.00 71.62 644 PRO A C 1
ATOM 4774 O O . PRO A 1 644 ? -71.580 -42.043 -35.724 1.00 71.23 644 PRO A O 1
ATOM 4778 N N . VAL A 1 645 ? -71.212 -39.893 -35.152 1.00 65.38 645 VAL A N 1
ATOM 4779 C CA . VAL A 1 645 ? -72.032 -39.376 -36.244 1.00 61.43 645 VAL A CA 1
ATOM 4780 C C . VAL A 1 645 ? -71.488 -39.829 -37.599 1.00 62.03 645 VAL A C 1
ATOM 4781 O O . VAL A 1 645 ? -72.261 -40.136 -38.515 1.00 59.87 645 VAL A O 1
ATOM 4785 N N . ILE A 1 646 ? -70.160 -39.895 -37.756 1.00 66.66 646 ILE A N 1
ATOM 4786 C CA . ILE A 1 646 ? -69.635 -40.317 -39.058 1.00 70.38 646 ILE A CA 1
ATOM 4787 C C . ILE A 1 646 ? -69.781 -41.831 -39.224 1.00 68.91 646 ILE A C 1
ATOM 4788 O O . ILE A 1 646 ? -70.043 -42.325 -40.328 1.00 70.46 646 ILE A O 1
ATOM 4793 N N . ASP A 1 647 ? -69.635 -42.593 -38.135 1.00 64.37 647 ASP A N 1
ATOM 4794 C CA . ASP A 1 647 ? -69.849 -44.036 -38.223 1.00 68.65 647 ASP A CA 1
ATOM 4795 C C . ASP A 1 647 ? -71.308 -44.339 -38.520 1.00 66.23 647 ASP A C 1
ATOM 4796 O O . ASP A 1 647 ? -71.627 -45.187 -39.361 1.00 64.72 647 ASP A O 1
ATOM 4801 N N . ASP A 1 648 ? -72.206 -43.635 -37.829 1.00 69.91 648 ASP A N 1
ATOM 4802 C CA . ASP A 1 648 ? -73.637 -43.839 -38.001 1.00 69.83 648 ASP A CA 1
ATOM 4803 C C . ASP A 1 648 ? -74.064 -43.573 -39.441 1.00 67.21 648 ASP A C 1
ATOM 4804 O O . ASP A 1 648 ? -74.907 -44.292 -39.993 1.00 69.11 648 ASP A O 1
ATOM 4809 N N . ALA A 1 649 ? -73.477 -42.554 -40.075 1.00 61.68 649 ALA A N 1
ATOM 4810 C CA . ALA A 1 649 ? -73.772 -42.279 -41.476 1.00 61.60 649 ALA A CA 1
ATOM 4811 C C . ALA A 1 649 ? -73.165 -43.316 -42.405 1.00 63.85 649 ALA A C 1
ATOM 4812 O O . ALA A 1 649 ? -73.626 -43.458 -43.544 1.00 63.15 649 ALA A O 1
ATOM 4814 N N . VAL A 1 650 ? -72.136 -44.030 -41.956 1.00 65.59 650 VAL A N 1
ATOM 4815 C CA . VAL A 1 650 ? -71.558 -45.087 -42.776 1.00 65.48 650 VAL A CA 1
ATOM 4816 C C . VAL A 1 650 ? -72.448 -46.321 -42.751 1.00 69.69 650 VAL A C 1
ATOM 4817 O O . VAL A 1 650 ? -72.883 -46.802 -43.800 1.00 70.15 650 VAL A O 1
ATOM 4821 N N . ARG A 1 651 ? -72.753 -46.825 -41.545 1.00 68.62 651 ARG A N 1
ATOM 4822 C CA . ARG A 1 651 ? -73.609 -48.003 -41.415 1.00 66.08 651 ARG A CA 1
ATOM 4823 C C . ARG A 1 651 ? -74.918 -47.831 -42.184 1.00 70.42 651 ARG A C 1
ATOM 4824 O O . ARG A 1 651 ? -75.422 -48.782 -42.796 1.00 68.03 651 ARG A O 1
ATOM 4832 N N . LYS A 1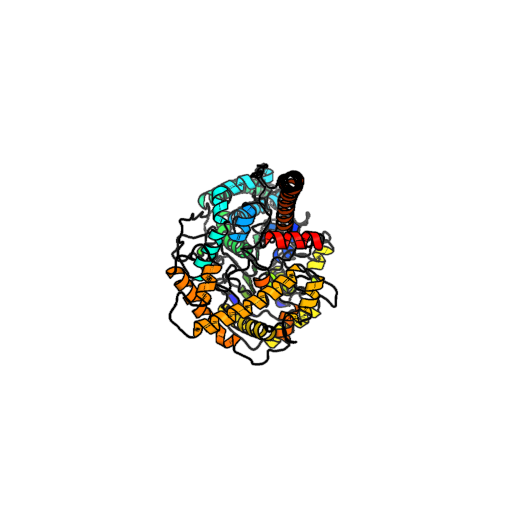 652 ? -75.469 -46.611 -42.182 1.00 71.02 652 LYS A N 1
ATOM 4833 C CA . LYS A 1 652 ? -76.732 -46.350 -42.868 1.00 67.97 652 LYS A CA 1
ATOM 4834 C C . LYS A 1 652 ? -76.573 -46.409 -44.382 1.00 69.22 652 LYS A C 1
ATOM 4835 O O . LYS A 1 652 ? -77.454 -46.925 -45.084 1.00 69.89 652 LYS A O 1
ATOM 4841 N N . ALA A 1 653 ? -75.469 -45.869 -44.912 1.00 65.86 653 ALA A N 1
ATOM 4842 C CA . ALA A 1 653 ? -75.238 -45.935 -46.353 1.00 66.18 653 ALA A CA 1
ATOM 4843 C C . ALA A 1 653 ? -74.963 -47.362 -46.815 1.00 68.92 653 ALA A C 1
ATOM 4844 O O . ALA A 1 653 ? -75.268 -47.711 -47.962 1.00 66.95 653 ALA A O 1
ATOM 4846 N N . GLN A 1 654 ? -74.386 -48.196 -45.941 1.00 69.66 654 GLN A N 1
ATOM 4847 C CA . GLN A 1 654 ? -74.204 -49.607 -46.267 1.00 69.46 654 GLN A CA 1
ATOM 4848 C C . GLN A 1 654 ? -75.542 -50.333 -46.359 1.00 73.56 654 GLN A C 1
ATOM 4849 O O . GLN A 1 654 ? -75.752 -51.142 -47.270 1.00 76.18 654 GLN A O 1
ATOM 4855 N N . LYS A 1 655 ? -76.422 -50.052 -45.417 1.00 72.06 655 LYS A N 1
ATOM 4856 C CA . LYS A 1 655 ? -77.744 -50.625 -45.371 1.00 75.46 655 LYS A CA 1
ATOM 4857 C C . LYS A 1 655 ? -78.620 -50.198 -46.508 1.00 74.48 655 LYS A C 1
ATOM 4858 O O . LYS A 1 655 ? -79.361 -50.989 -47.020 1.00 76.52 655 LYS A O 1
ATOM 4864 N N . HIS A 1 656 ? -78.500 -48.951 -46.915 1.00 70.14 656 HIS A N 1
ATOM 4865 C CA . HIS A 1 656 ? -79.244 -48.422 -48.033 1.00 73.18 656 HIS A CA 1
ATOM 4866 C C . HIS A 1 656 ? -78.270 -47.775 -48.997 1.00 75.69 656 HIS A C 1
ATOM 4867 O O . HIS A 1 656 ? -78.133 -46.567 -49.026 1.00 72.51 656 HIS A O 1
ATOM 4874 N N . PRO A 1 657 ? -77.604 -48.641 -49.848 1.00 79.15 657 PRO A N 1
ATOM 4875 C CA . PRO A 1 657 ? -76.609 -48.009 -50.726 1.00 77.07 657 PRO A CA 1
ATOM 4876 C C . PRO A 1 657 ? -77.172 -47.003 -51.662 1.00 85.56 657 PRO A C 1
ATOM 4877 O O . PRO A 1 657 ? -76.399 -46.318 -52.312 1.00 95.40 657 PRO A O 1
ATOM 4881 N N . GLY A 1 658 ? -78.475 -46.945 -51.791 1.00 85.91 658 GLY A N 1
ATOM 4882 C CA . GLY A 1 658 ? -79.054 -45.977 -52.689 1.00 83.80 658 GLY A CA 1
ATOM 4883 C C . GLY A 1 658 ? -79.494 -44.663 -52.078 1.00 85.73 658 GLY A C 1
ATOM 4884 O O . GLY A 1 658 ? -80.118 -43.892 -52.780 1.00 82.32 658 GLY A O 1
ATOM 4885 N N . SER A 1 659 ? -79.208 -44.372 -50.809 1.00 90.05 659 SER A N 1
ATOM 4886 C CA . SER A 1 659 ? -79.751 -43.112 -50.313 1.00 87.42 659 SER A CA 1
ATOM 4887 C C . SER A 1 659 ? -79.132 -41.790 -50.673 1.00 85.96 659 SER A C 1
ATOM 4888 O O . SER A 1 659 ? -79.735 -40.815 -50.328 1.00 77.93 659 SER A O 1
ATOM 4891 N N . PHE A 1 660 ? -77.991 -41.711 -51.312 1.00 92.11 660 PHE A N 1
ATOM 4892 C CA . PHE A 1 660 ? -77.497 -40.371 -51.499 1.00 84.34 660 PHE A CA 1
ATOM 4893 C C . PHE A 1 660 ? -77.526 -39.964 -50.045 1.00 81.87 660 PHE A C 1
ATOM 4894 O O . PHE A 1 660 ? -78.189 -39.058 -49.682 1.00 80.65 660 PHE A O 1
ATOM 4902 N N . GLN A 1 661 ? -76.870 -40.727 -49.197 1.00 71.03 661 GLN A N 1
ATOM 4903 C CA . GLN A 1 661 ? -76.977 -40.457 -47.794 1.00 69.71 661 GLN A CA 1
ATOM 4904 C C . GLN A 1 661 ? -76.036 -39.298 -47.816 1.00 73.98 661 GLN A C 1
ATOM 4905 O O . GLN A 1 661 ? -74.836 -39.498 -47.880 1.00 80.73 661 GLN A O 1
ATOM 4911 N N . PRO A 1 662 ? -76.551 -38.067 -47.795 1.00 71.09 662 PRO A N 1
ATOM 4912 C CA . PRO A 1 662 ? -75.544 -36.993 -47.713 1.00 64.75 662 PRO A CA 1
ATOM 4913 C C . PRO A 1 662 ? -74.961 -36.921 -46.337 1.00 66.64 662 PRO A C 1
ATOM 4914 O O . PRO A 1 662 ? -75.621 -37.299 -45.396 1.00 63.59 662 PRO A O 1
ATOM 4918 N N . THR A 1 663 ? -73.709 -36.509 -46.223 1.00 70.71 663 THR A N 1
ATOM 4919 C CA . THR A 1 663 ? -73.098 -36.502 -44.919 1.00 74.07 663 THR A CA 1
ATOM 4920 C C . THR A 1 663 ? -73.611 -35.486 -43.989 1.00 72.81 663 THR A C 1
ATOM 4921 O O . THR A 1 663 ? -73.961 -34.409 -44.363 1.00 70.65 663 THR A O 1
ATOM 4925 N N . PRO A 1 664 ? -73.668 -35.876 -42.745 1.00 66.87 664 PRO A N 1
ATOM 4926 C CA . PRO A 1 664 ? -74.269 -34.977 -41.787 1.00 65.43 664 PRO A CA 1
ATOM 4927 C C . PRO A 1 664 ? -73.392 -33.813 -41.423 1.00 67.57 664 PRO A C 1
ATOM 4928 O O . PRO A 1 664 ? -72.201 -33.902 -41.432 1.00 71.15 664 PRO A O 1
ATOM 4932 N N . GLU A 1 665 ? -74.012 -32.716 -41.105 1.00 58.03 665 GLU A N 1
ATOM 4933 C CA . GLU A 1 665 ? -73.289 -31.572 -40.705 1.00 57.22 665 GLU A CA 1
ATOM 4934 C C . GLU A 1 665 ? -72.966 -31.750 -39.248 1.00 53.17 665 GLU A C 1
ATOM 4935 O O . GLU A 1 665 ? -73.742 -32.218 -38.493 1.00 54.67 665 GLU A O 1
ATOM 4941 N N . VAL A 1 666 ? -71.780 -31.355 -38.882 1.00 49.55 666 VAL A N 1
ATOM 4942 C CA . VAL A 1 666 ? -71.335 -31.378 -37.498 1.00 48.71 666 VAL A CA 1
ATOM 4943 C C . VAL A 1 666 ? -70.882 -29.978 -37.108 1.00 46.09 666 VAL A C 1
ATOM 4944 O O . VAL A 1 666 ? -70.736 -29.085 -37.944 1.00 47.27 666 VAL A O 1
ATOM 4948 N N . ARG A 1 667 ? -70.676 -29.804 -35.813 1.00 45.92 667 ARG A N 1
ATOM 4949 C CA . ARG A 1 667 ? -70.140 -28.605 -35.184 1.00 48.50 667 ARG A CA 1
ATOM 4950 C C . ARG A 1 667 ? -68.865 -28.133 -35.883 1.00 50.57 667 ARG A C 1
ATOM 4951 O O . ARG A 1 667 ? -68.122 -28.951 -36.448 1.00 45.77 667 ARG A O 1
ATOM 4959 N N . PRO A 1 668 ? -68.609 -26.823 -35.907 1.00 46.75 668 PRO A N 1
ATOM 4960 C CA . PRO A 1 668 ? -67.320 -26.319 -36.398 1.00 45.85 668 PRO A CA 1
ATOM 4961 C C . PRO A 1 668 ? -66.136 -27.010 -35.733 1.00 44.23 668 PRO A C 1
ATOM 4962 O O . PRO A 1 668 ? -66.101 -27.187 -34.514 1.00 40.66 668 PRO A O 1
ATOM 4966 N N . MET A 1 669 ? -65.142 -27.364 -36.545 1.00 44.68 669 MET A N 1
ATOM 4967 C CA . MET A 1 669 ? -63.973 -28.090 -36.048 1.00 45.34 669 MET A CA 1
ATOM 4968 C C . MET A 1 669 ? -62.952 -27.123 -35.458 1.00 42.95 669 MET A C 1
ATOM 4969 O O . MET A 1 669 ? -62.558 -26.164 -36.126 1.00 42.96 669 MET A O 1
ATOM 4974 N N . PRO A 1 670 ? -62.494 -27.348 -34.233 1.00 42.59 670 PRO A N 1
ATOM 4975 C CA . PRO A 1 670 ? -61.443 -26.505 -33.664 1.00 41.52 670 PRO A CA 1
ATOM 4976 C C . PRO A 1 670 ? -60.172 -26.607 -34.489 1.00 45.20 670 PRO A C 1
ATOM 4977 O O . PRO A 1 670 ? -59.970 -27.591 -35.218 1.00 44.26 670 PRO A O 1
ATOM 4981 N N . PRO A 1 671 ? -59.299 -25.601 -34.424 1.00 47.62 671 PRO A N 1
ATOM 4982 C CA . PRO A 1 671 ? -58.110 -25.604 -35.285 1.00 49.60 671 PRO A CA 1
ATOM 4983 C C . PRO A 1 671 ? -57.158 -26.733 -34.920 1.00 46.03 671 PRO A C 1
ATOM 4984 O O . PRO A 1 671 ? -57.055 -27.144 -33.761 1.00 41.17 671 PRO A O 1
ATOM 4988 N N . LEU A 1 672 ? -56.465 -27.240 -35.935 1.00 42.71 672 LEU A N 1
ATOM 4989 C CA . LEU A 1 672 ? -55.568 -28.378 -35.774 1.00 47.22 672 LEU A CA 1
ATOM 4990 C C . LEU A 1 672 ? -54.179 -27.905 -35.363 1.00 44.85 672 LEU A C 1
ATOM 4991 O O . LEU A 1 672 ? -53.642 -26.957 -35.946 1.00 43.03 672 LEU A O 1
ATOM 4996 N N . VAL A 1 673 ? -53.598 -28.564 -34.361 1.00 44.93 673 VAL A N 1
ATOM 4997 C CA . VAL A 1 673 ? -52.175 -28.383 -34.088 1.00 41.60 673 VAL A CA 1
ATOM 4998 C C . VAL A 1 673 ? -51.388 -29.068 -35.197 1.00 44.38 673 VAL A C 1
ATOM 4999 O O . VAL A 1 673 ? -51.568 -30.264 -35.453 1.00 41.99 673 VAL A O 1
ATOM 5003 N N . ALA A 1 674 ? -50.518 -28.317 -35.865 1.00 46.10 674 ALA A N 1
ATOM 5004 C CA . ALA A 1 674 ? -49.844 -28.822 -37.054 1.00 48.09 674 ALA A CA 1
ATOM 5005 C C . ALA A 1 674 ? -48.432 -28.257 -37.120 1.00 45.35 674 ALA A C 1
ATOM 5006 O O . ALA A 1 674 ? -48.029 -27.426 -36.302 1.00 40.08 674 ALA A O 1
ATOM 5008 N N . GLY A 1 675 ? -47.682 -28.711 -38.124 1.00 44.40 675 GLY A N 1
ATOM 5009 C CA . GLY A 1 675 ? -46.355 -28.201 -38.391 1.00 38.17 675 GLY A CA 1
ATOM 5010 C C . GLY A 1 675 ? -45.409 -28.423 -37.224 1.00 39.34 675 GLY A C 1
ATOM 5011 O O . GLY A 1 675 ? -45.456 -29.439 -36.520 1.00 35.29 675 GLY A O 1
ATOM 5012 N N . GLN A 1 676 ? -44.525 -27.440 -37.019 1.00 34.35 676 GLN A N 1
ATOM 5013 C CA . GLN A 1 676 ? -43.567 -27.528 -35.925 1.00 40.94 676 GLN A CA 1
ATOM 5014 C C . GLN A 1 676 ? -44.277 -27.603 -34.578 1.00 42.80 676 GLN A C 1
ATOM 5015 O O . GLN A 1 676 ? -43.819 -28.307 -33.672 1.00 37.62 676 GLN A O 1
ATOM 5021 N N . ASP A 1 677 ? -45.409 -26.902 -34.442 1.00 40.19 677 ASP A N 1
ATOM 5022 C CA . ASP A 1 677 ? -46.177 -26.925 -33.197 1.00 40.25 677 ASP A CA 1
ATOM 5023 C C . ASP A 1 677 ? -46.525 -28.350 -32.784 1.00 34.84 677 ASP A C 1
ATOM 5024 O O . ASP A 1 677 ? -46.386 -28.722 -31.613 1.00 41.41 677 ASP A O 1
ATOM 5029 N N . LEU A 1 678 ? -46.991 -29.161 -33.739 1.00 34.24 678 LEU A N 1
ATOM 5030 C CA . LEU A 1 678 ? -47.377 -30.533 -33.421 1.00 31.24 678 LEU A CA 1
ATOM 5031 C C . LEU A 1 678 ? -46.161 -31.382 -33.079 1.00 30.95 678 LEU A C 1
ATOM 5032 O O . LEU A 1 678 ? -46.219 -32.227 -32.175 1.00 32.47 678 LEU A O 1
ATOM 5037 N N . LYS A 1 679 ? -45.050 -31.168 -33.786 1.00 32.94 679 LYS A N 1
ATOM 5038 C CA . LYS A 1 679 ? -43.824 -31.893 -33.475 1.00 35.62 679 LYS A CA 1
ATOM 5039 C C . LYS A 1 679 ? -43.368 -31.601 -32.048 1.00 33.50 679 LYS A C 1
ATOM 5040 O O . LYS A 1 679 ? -43.084 -32.524 -31.277 1.00 28.24 679 LYS A O 1
ATOM 5046 N N . ASP A 1 680 ? -43.322 -30.314 -31.672 1.00 27.97 680 ASP A N 1
ATOM 5047 C CA . ASP A 1 680 ? -42.918 -29.947 -30.315 1.00 28.39 680 ASP A CA 1
ATOM 5048 C C . ASP A 1 680 ? -43.863 -30.521 -29.275 1.00 27.32 680 ASP A C 1
ATOM 5049 O O . ASP A 1 680 ? -43.421 -31.019 -28.234 1.00 32.12 680 ASP A O 1
ATOM 5054 N N . LEU A 1 681 ? -45.170 -30.431 -29.519 1.00 26.91 681 LEU A N 1
ATOM 5055 C CA . LEU A 1 681 ? -46.133 -30.960 -28.559 1.00 30.11 681 LEU A CA 1
ATOM 5056 C C . LEU A 1 681 ? -45.972 -32.465 -28.384 1.00 33.28 681 LEU A C 1
ATOM 5057 O O . LEU A 1 681 ? -46.011 -32.976 -27.257 1.00 30.36 681 LEU A O 1
ATOM 5062 N N . LYS A 1 682 ? -45.815 -33.196 -29.491 1.00 29.07 682 LYS A N 1
ATOM 5063 C CA . LYS A 1 682 ? -45.604 -34.639 -29.401 1.00 32.37 682 LYS A CA 1
ATOM 5064 C C . LYS A 1 682 ? -44.374 -34.960 -28.560 1.00 30.17 682 LYS A C 1
ATOM 5065 O O . LYS A 1 682 ? -44.427 -35.795 -27.646 1.00 34.02 682 LYS A O 1
ATOM 5071 N N . GLN A 1 683 ? -43.250 -34.297 -28.857 1.00 27.44 683 GLN A N 1
ATOM 5072 C CA . GLN A 1 683 ? -42.028 -34.529 -28.094 1.00 26.73 683 GLN A CA 1
ATOM 5073 C C . GLN A 1 683 ? -42.237 -34.186 -26.621 1.00 26.73 683 GLN A C 1
ATOM 5074 O O . GLN A 1 683 ? -41.824 -34.936 -25.733 1.00 29.04 683 GLN A O 1
ATOM 5080 N N . TRP A 1 684 ? -42.915 -33.069 -26.352 1.00 25.46 684 TRP A N 1
ATOM 5081 C CA . TRP A 1 684 ? -43.174 -32.635 -24.980 1.00 23.49 684 TRP A CA 1
ATOM 5082 C C . TRP A 1 684 ? -43.956 -33.685 -24.200 1.00 27.35 684 TRP A C 1
ATOM 5083 O O . TRP A 1 684 ? -43.655 -33.953 -23.033 1.00 32.05 684 TRP A O 1
ATOM 5094 N N . ARG A 1 685 ? -44.970 -34.283 -24.824 1.00 31.41 685 ARG A N 1
ATOM 5095 C CA . ARG A 1 685 ? -45.721 -35.339 -24.156 1.00 32.52 685 ARG A CA 1
ATOM 5096 C C . ARG A 1 685 ? -44.857 -36.575 -23.967 1.00 36.06 685 ARG A C 1
ATOM 5097 O O . ARG A 1 685 ? -44.836 -37.175 -22.887 1.00 37.82 685 ARG A O 1
ATOM 5105 N N . SER A 1 686 ? -44.132 -36.961 -25.018 1.00 40.11 686 SER A N 1
ATOM 5106 C CA . SER A 1 686 ? -43.309 -38.164 -24.972 1.00 33.76 686 SER A CA 1
ATOM 5107 C C . SER A 1 686 ? -42.248 -38.076 -23.875 1.00 35.07 686 SER A C 1
ATOM 5108 O O . SER A 1 686 ? -42.120 -38.987 -23.048 1.00 35.72 686 SER A O 1
ATOM 5111 N N . ASN A 1 687 ? -41.504 -36.966 -23.815 1.00 35.60 687 ASN A N 1
ATOM 5112 C CA . ASN A 1 687 ? -40.374 -36.892 -22.891 1.00 27.46 687 ASN A CA 1
ATOM 5113 C C . ASN A 1 687 ? -40.743 -36.367 -21.507 1.00 31.09 687 ASN A C 1
ATOM 5114 O O . ASN A 1 687 ? -39.854 -36.226 -20.660 1.00 35.99 687 ASN A O 1
ATOM 5119 N N . GLY A 1 688 ? -42.014 -36.072 -21.249 1.00 31.14 688 GLY A N 1
ATOM 5120 C CA . GLY A 1 688 ? -42.406 -35.650 -19.916 1.00 32.82 688 GLY A CA 1
ATOM 5121 C C . GLY A 1 688 ? -42.098 -34.212 -19.544 1.00 38.94 688 GLY A C 1
ATOM 5122 O O . GLY A 1 688 ? -42.015 -33.898 -18.356 1.00 33.93 688 GLY A O 1
ATOM 5123 N N . GLY A 1 689 ? -41.925 -33.322 -20.513 1.00 30.87 689 GLY A N 1
ATOM 5124 C CA . GLY A 1 689 ? -41.797 -31.915 -20.217 1.00 28.46 689 GLY A CA 1
ATOM 5125 C C . GLY A 1 689 ? -40.397 -31.345 -20.224 1.00 29.00 689 GLY A C 1
ATOM 5126 O O . GLY A 1 689 ? -40.137 -30.384 -19.494 1.00 27.94 689 GLY A O 1
ATOM 5127 N N . VAL A 1 690 ? -39.491 -31.896 -21.030 1.00 25.61 690 VAL A N 1
ATOM 5128 C CA . VAL A 1 690 ? -38.161 -31.317 -21.167 1.00 24.75 690 VAL A CA 1
ATOM 5129 C C . VAL A 1 690 ? -38.264 -30.036 -22.003 1.00 26.33 690 VAL A C 1
ATOM 5130 O O . VAL A 1 690 ? -38.885 -30.028 -23.069 1.00 26.30 690 VAL A O 1
ATOM 5134 N N . ILE A 1 691 ? -37.692 -28.977 -21.479 1.00 26.33 691 ILE A N 1
ATOM 5135 C CA . ILE A 1 691 ? -37.655 -27.678 -22.208 1.00 20.32 691 ILE A CA 1
ATOM 5136 C C . ILE A 1 691 ? -36.334 -27.648 -22.985 1.00 21.71 691 ILE A C 1
ATOM 5137 O O . ILE A 1 691 ? -35.267 -27.728 -22.374 1.00 22.27 691 ILE A O 1
ATOM 5142 N N . PRO A 1 692 ? -36.388 -27.547 -24.313 1.00 22.99 692 PRO A N 1
ATOM 5143 C CA . PRO A 1 692 ? -35.140 -27.404 -25.072 1.00 22.57 692 PRO A CA 1
ATOM 5144 C C . PRO A 1 692 ? -34.450 -26.096 -24.727 1.00 21.06 692 PRO A C 1
ATOM 5145 O O . PRO A 1 692 ? -35.071 -25.123 -24.281 1.00 22.97 692 PRO A O 1
ATOM 5149 N N . THR A 1 693 ? -33.134 -26.086 -24.925 1.00 19.59 693 THR A N 1
ATOM 5150 C CA . THR A 1 693 ? -32.387 -24.857 -24.705 1.00 20.73 693 THR A CA 1
ATOM 5151 C C . THR A 1 693 ? -32.674 -23.866 -25.831 1.00 23.20 693 THR A C 1
ATOM 5152 O O . THR A 1 693 ? -33.093 -24.238 -26.928 1.00 22.38 693 THR A O 1
ATOM 5156 N N . GLU A 1 694 ? -32.431 -22.589 -25.542 1.00 19.92 694 GLU A N 1
ATOM 5157 C CA . GLU A 1 694 ? -32.623 -21.524 -26.515 1.00 20.00 694 GLU A CA 1
ATOM 5158 C C . GLU A 1 694 ? -31.438 -21.490 -27.477 1.00 20.15 694 GLU A C 1
ATOM 5159 O O . GLU A 1 694 ? -30.290 -21.354 -27.043 1.00 18.86 694 GLU A O 1
ATOM 5165 N N . GLN A 1 695 ? -31.711 -21.624 -28.785 1.00 21.67 695 GLN A N 1
ATOM 5166 C CA . GLN A 1 695 ? -30.658 -21.901 -29.764 1.00 22.53 695 GLN A CA 1
ATOM 5167 C C . GLN A 1 695 ? -30.046 -20.667 -30.430 1.00 29.11 695 GLN A C 1
ATOM 5168 O O . GLN A 1 695 ? -28.915 -20.757 -30.944 1.00 26.54 695 GLN A O 1
ATOM 5174 N N . ASP A 1 696 ? -30.747 -19.543 -30.477 1.00 20.42 696 ASP A N 1
ATOM 5175 C CA . ASP A 1 696 ? -30.192 -18.374 -31.161 1.00 31.92 696 ASP A CA 1
ATOM 5176 C C . ASP A 1 696 ? -30.630 -17.125 -30.402 1.00 26.82 696 ASP A C 1
ATOM 5177 O O . ASP A 1 696 ? -30.972 -17.200 -29.219 1.00 28.68 696 ASP A O 1
ATOM 5182 N N . GLY A 1 697 ? -30.620 -15.971 -31.078 1.00 21.01 697 GLY A N 1
ATOM 5183 C CA . GLY A 1 697 ? -30.979 -14.706 -30.457 1.00 18.46 697 GLY A CA 1
ATOM 5184 C C . GLY A 1 697 ? -29.822 -13.747 -30.283 1.00 15.63 697 GLY A C 1
ATOM 5185 O O . GLY A 1 697 ? -30.021 -12.648 -29.746 1.00 16.65 697 GLY A O 1
ATOM 5186 N N . ARG A 1 698 ? -28.629 -14.123 -30.735 1.00 16.48 698 ARG A N 1
ATOM 5187 C CA . ARG A 1 698 ? -27.422 -13.320 -30.623 1.00 16.81 698 ARG A CA 1
ATOM 5188 C C . ARG A 1 698 ? -27.447 -12.164 -31.632 1.00 18.64 698 ARG A C 1
ATOM 5189 O O . ARG A 1 698 ? -28.316 -12.082 -32.507 1.00 19.55 698 ARG A O 1
ATOM 5197 N N . GLU A 1 699 ? -26.486 -11.246 -31.492 1.00 18.85 699 GLU A N 1
ATOM 5198 C CA . GLU A 1 699 ? -26.259 -10.245 -32.532 1.00 21.36 699 GLU A CA 1
ATOM 5199 C C . GLU A 1 699 ? -25.990 -10.953 -33.857 1.00 16.82 699 GLU A C 1
ATOM 5200 O O . GLU A 1 699 ? -25.385 -12.029 -33.883 1.00 19.72 699 GLU A O 1
ATOM 5206 N N . SER A 1 700 ? -26.471 -10.371 -34.951 1.00 19.37 700 SER A N 1
ATOM 5207 C CA . SER A 1 700 ? -26.273 -10.986 -36.263 1.00 20.54 700 SER A CA 1
ATOM 5208 C C . SER A 1 700 ? -24.795 -11.070 -36.605 1.00 17.78 700 SER A C 1
ATOM 5209 O O . SER A 1 700 ? -24.080 -10.063 -36.562 1.00 21.06 700 SER A O 1
ATOM 5212 N N . TYR A 1 701 ? -24.335 -12.274 -36.986 1.00 18.49 701 TYR A N 1
ATOM 5213 C CA . TYR A 1 701 ? -22.946 -12.389 -37.412 1.00 17.06 701 TYR A CA 1
ATOM 5214 C C . TYR A 1 701 ? -22.728 -11.780 -38.785 1.00 22.99 701 TYR A C 1
ATOM 5215 O O . TYR A 1 701 ? -21.577 -11.558 -39.168 1.00 20.59 701 TYR A O 1
ATOM 5224 N N . GLY A 1 702 ? -23.800 -11.495 -39.528 1.00 20.20 702 GLY A N 1
ATOM 5225 C CA . GLY A 1 702 ? -23.673 -10.750 -40.768 1.00 17.66 702 GLY A CA 1
ATOM 5226 C C . GLY A 1 702 ? -23.282 -9.305 -40.570 1.00 18.83 702 GLY A C 1
ATOM 5227 O O . GLY A 1 702 ? -22.725 -8.691 -41.484 1.00 19.94 702 GLY A O 1
ATOM 5228 N N . MET A 1 703 ? -23.539 -8.750 -39.389 1.00 19.58 703 MET A N 1
ATOM 5229 C CA . MET A 1 703 ? -23.207 -7.369 -39.076 1.00 19.31 703 MET A CA 1
ATOM 5230 C C . MET A 1 703 ? -22.066 -7.240 -38.078 1.00 20.26 703 MET A C 1
ATOM 5231 O O . MET A 1 703 ? -21.149 -6.439 -38.292 1.00 24.26 703 MET A O 1
ATOM 5236 N N . PHE A 1 704 ? -22.069 -8.046 -37.005 1.00 18.27 704 PHE A N 1
ATOM 5237 C CA . PHE A 1 704 ? -21.020 -8.005 -35.995 1.00 18.91 704 PHE A CA 1
ATOM 5238 C C . PHE A 1 704 ? -20.228 -9.306 -36.070 1.00 22.50 704 PHE A C 1
ATOM 5239 O O . PHE A 1 704 ? -19.339 -9.437 -36.932 1.00 23.77 704 PHE A O 1
ATOM 5247 N N . GLY A 1 705 ? -20.485 -10.282 -35.202 1.00 22.02 705 GLY A N 1
ATOM 5248 C CA . GLY A 1 705 ? -19.758 -11.549 -35.251 1.00 20.93 705 GLY A CA 1
ATOM 5249 C C . GLY A 1 705 ? -18.349 -11.412 -34.689 1.00 17.34 705 GLY A C 1
ATOM 5250 O O . GLY A 1 705 ? -17.973 -10.386 -34.125 1.00 17.20 705 GLY A O 1
ATOM 5251 N N . PHE A 1 706 ? -17.553 -12.471 -34.865 1.00 13.49 706 PHE A N 1
ATOM 5252 C CA . PHE A 1 706 ? -16.196 -12.454 -34.315 1.00 15.48 706 PHE A CA 1
ATOM 5253 C C . PHE A 1 706 ? -15.166 -11.842 -35.254 1.00 15.50 706 PHE A C 1
ATOM 5254 O O . PHE A 1 706 ? -14.120 -11.375 -34.786 1.00 19.33 706 PHE A O 1
ATOM 5262 N N . LEU A 1 707 ? -15.408 -11.877 -36.563 1.00 17.51 707 LEU A N 1
ATOM 5263 C CA . LEU A 1 707 ? -14.385 -11.500 -37.545 1.00 17.31 707 LEU A CA 1
ATOM 5264 C C . LEU A 1 707 ? -14.426 -9.989 -37.782 1.00 19.47 707 LEU A C 1
ATOM 5265 O O . LEU A 1 707 ? -14.773 -9.496 -38.852 1.00 22.35 707 LEU A O 1
ATOM 5270 N N . ARG A 1 708 ? -14.018 -9.252 -36.747 1.00 17.87 708 ARG A N 1
ATOM 5271 C CA . ARG A 1 708 ? -14.051 -7.795 -36.749 1.00 21.68 708 ARG A CA 1
ATOM 5272 C C . ARG A 1 708 ? -13.162 -7.308 -35.615 1.00 19.50 708 ARG A C 1
ATOM 5273 O O . ARG A 1 708 ? -12.787 -8.080 -34.737 1.00 21.08 708 ARG A O 1
ATOM 5281 N N . TRP A 1 709 ? -12.851 -6.012 -35.618 1.00 17.55 709 TRP A N 1
ATOM 5282 C CA . TRP A 1 709 ? -12.280 -5.393 -34.424 1.00 19.92 709 TRP A CA 1
ATOM 5283 C C . TRP A 1 709 ? -13.392 -4.823 -33.559 1.00 21.95 709 TRP A C 1
ATOM 5284 O O . TRP A 1 709 ? -14.406 -4.342 -34.073 1.00 17.83 709 TRP A O 1
ATOM 5295 N N . ARG A 1 710 ? -13.181 -4.845 -32.238 1.00 15.72 710 ARG A N 1
ATOM 5296 C CA . ARG A 1 710 ? -14.084 -4.102 -31.359 1.00 18.52 710 ARG A CA 1
ATOM 5297 C C . ARG A 1 710 ? -14.052 -2.624 -31.715 1.00 17.72 710 ARG A C 1
ATOM 5298 O O . ARG A 1 710 ? -12.992 -2.063 -31.999 1.00 21.16 710 ARG A O 1
ATOM 5306 N N . THR A 1 711 ? -15.221 -1.987 -31.705 1.00 17.23 711 THR A N 1
ATOM 5307 C CA . THR A 1 711 ? -15.269 -0.543 -31.880 1.00 16.96 711 THR A CA 1
ATOM 5308 C C . THR A 1 711 ? -14.781 0.134 -30.599 1.00 23.12 711 THR A C 1
ATOM 5309 O O . THR A 1 711 ? -15.209 -0.218 -29.496 1.00 23.99 711 THR A O 1
ATOM 5313 N N . ILE A 1 712 ? -13.863 1.088 -30.739 1.00 19.01 712 ILE A N 1
ATOM 5314 C CA . ILE A 1 712 ? -13.282 1.811 -29.615 1.00 17.89 712 ILE A CA 1
ATOM 5315 C C . ILE A 1 712 ? -13.309 3.288 -29.978 1.00 22.61 712 ILE A C 1
ATOM 5316 O O . ILE A 1 712 ? -12.760 3.678 -31.012 1.00 25.29 712 ILE A O 1
ATOM 5321 N N . PHE A 1 713 ? -13.975 4.098 -29.164 1.00 18.00 713 PHE A N 1
ATOM 5322 C CA . PHE A 1 713 ? -13.997 5.541 -29.370 1.00 24.18 713 PHE A CA 1
ATOM 5323 C C . PHE A 1 713 ? -12.870 6.146 -28.552 1.00 28.19 713 PHE A C 1
ATOM 5324 O O . PHE A 1 713 ? -12.763 5.877 -27.353 1.00 26.73 713 PHE A O 1
ATOM 5332 N N . VAL A 1 714 ? -11.998 6.902 -29.201 1.00 28.98 714 VAL A N 1
ATOM 5333 C CA . VAL A 1 714 ? -10.821 7.481 -28.551 1.00 25.24 714 VAL A CA 1
ATOM 5334 C C . VAL A 1 714 ? -11.032 8.984 -28.453 1.00 36.59 714 VAL A C 1
ATOM 5335 O O . VAL A 1 714 ? -11.462 9.605 -29.436 1.00 42.96 714 VAL A O 1
ATOM 5339 N N . PRO A 1 715 ? -10.807 9.593 -27.289 1.00 33.00 715 PRO A N 1
ATOM 5340 C CA . PRO A 1 715 ? -11.289 10.964 -27.057 1.00 34.84 715 PRO A CA 1
ATOM 5341 C C . PRO A 1 715 ? -10.702 11.970 -28.033 1.00 39.67 715 PRO A C 1
ATOM 5342 O O . PRO A 1 715 ? -9.568 11.831 -28.496 1.00 37.66 715 PRO A O 1
ATOM 5346 N N . GLU A 1 716 ? -11.515 12.989 -28.336 1.00 55.21 716 GLU A N 1
ATOM 5347 C CA . GLU A 1 716 ? -11.118 14.109 -29.183 1.00 67.47 716 GLU A CA 1
ATOM 5348 C C . GLU A 1 716 ? -9.889 14.839 -28.638 1.00 69.40 716 GLU A C 1
ATOM 5349 O O . GLU A 1 716 ? -9.823 15.199 -27.455 1.00 57.94 716 GLU A O 1
ATOM 5355 N N . LYS A 1 717 ? -8.906 15.027 -29.523 1.00 65.99 717 LYS A N 1
ATOM 5356 C CA . LYS A 1 717 ? -7.726 15.872 -29.297 1.00 68.62 717 LYS A CA 1
ATOM 5357 C C . LYS A 1 717 ? -7.285 16.390 -30.684 1.00 70.11 717 LYS A C 1
ATOM 5358 O O . LYS A 1 717 ? -6.158 16.884 -30.874 1.00 72.79 717 LYS A O 1
#

Secondary structure (DSSP, 8-state):
--EEEEE-PPPPSSTTSPPHHHHHHHHHHTTT--SSSSEEEEEEEEEE--TT--HHHHGGGT--BHHHHHHHHB---TT-TTEEEEEEPPTTS-BHHHHSB-SSHHHHHHHHHH-TTHHHHHHHHHHHHHHHHHHHHHSS-HHHHTT--HHHHHHTT-GGGGS-HHHHHHHH-HHHHHHHHHHHHHT---SS--------HHHHHHHHHHHHHHHHHHHHHHHHH---SEEEEEEEEEEEETHHHHHHHHHHHHHHHHSSSSSSS-EETTEEEEEEEEEEES----BSS--SSS--TTB-TT--HHHHSPPTTBS-EEEEEETT---TT--EE---SSSEEEEEESSSHHHHHB-PPTTGGG-SEETTEE-GGG-THHHHHHHHHHHHHHTT--B-TT-TT--HHHHHTT---HHHHHHHHHHHHHTTT----SHHHHHHHHHHHHHHHHHHT--TTSTTSGGGSHHHHHHHHH-HHHHHHHHHHHHHHHHHHHHHHHHTT-SS--TT-HHHHHHHHH-GGGTT-HHHHHHHHHHHHHHHHHHHHHHT--SPPPHHHHHHHHHT---HHHH--TTS-SSHHHHHHHHHHHHHHHHHHHHHHHHHHHHHHHHHHHHHHHHHH-TTS--PPPP-PPPPPPP-HHHHHHHHHHHHHTSPPPPP---SPPTTTSSSSSPPPEE----

Foldseek 3Di:
DKAFEAADDQQDPQLQDFDPLLVVLLVVLCVVPDLVPQEDEQEEEEFFEEQPAFLVVFLVLLQHWLSSLLLQQFDDDPVCLSTYYDYHGAFLQDPPQAANQHSDDLSNLLCNLFVQCLQLSLLSVLQVVLQSLVCSQPVGGLCVVVVHRNNVLSVLFWLSSVDDPVLSCCSRDPQLSLQLLLCQQLVADGPDDFDQSATPHVSSLVSLVVSLVSSLVVVVVRCVVPVGRPHAAYEYEYEYAELRLLSRQLSQVCNQSNFPDDDDAGHRSNHGYAYLEYEYEFYFQLHGRAHPDSGRNSCTYSNHLVSSARDARNAEYEYEHELAAFASSRFGEDYIDHHYYYYYAYFYRCLAGGRDRFLFLLAQADVLHTALQRASNLSNSSVVSSVCSSSNRRRDLPDPVDDPSSNSSNHHDVVNSVLRSLQCVLCVPLDDGDPQSVSVVLNLLVLLLLLQQQDCVDCSHLVNAVSLVSNVVPDPLSNLLVVLLSVVQVVLVVLLVQQVVDLADDCPRSLNVLCLVSNVVCVVPVVSSRSLLNSLNVFLVVSVVSNPPNPDRDPSSNVCVSHHHDDVLSNDFSQDAPDQVRLLVVVVVLLVVLVVLAVQQVVQCVVCVVLQVVLVVVCVVPVPDVSDRDDDDDGRDDQDDVRVVVNVVCVVVVHDRDHDNHRGDRSSRTRSSGRRRYHYRDD

Solvent-accessible surface area: 29215 Å² total; per-residue (Å²): 112,140,19,97,39,37,34,2,61,105,7,49,124,76,9,47,118,28,59,215,72,31,78,62,92,21,97,99,11,7,31,74,145,72,105,125,54,62,14,11,10,0,9,1,0,1,1,1,1,0,26,67,13,17,8,138,123,20,27,96,130,87,9,4,0,1,0,0,2,0,60,17,1,4,11,65,52,162,170,72,10,13,30,16,19,35,28,2,3,0,0,1,3,53,9,121,121,54,2,25,0,80,17,101,53,42,32,53,93,0,0,45,23,3,1,15,0,0,8,0,0,0,0,18,1,0,0,12,0,0,0,0,0,1,63,29,48,45,122,56,27,0,2,127,37,48,64,81,166,22,37,62,1,0,133,130,0,0,51,12,29,48,18,85,73,132,46,6,144,114,12,4,21,71,100,29,13,26,30,12,6,2,16,23,19,22,54,32,102,51,71,74,99,51,42,71,35,84,16,56,65,210,17,2,119,63,15,0,45,100,8,23,52,72,0,76,121,61,1,101,64,107,61,206,75,111,83,106,45,119,10,63,6,0,42,0,5,0,0,0,2,1,14,0,0,0,0,0,3,0,0,1,12,8,0,111,22,0,2,32,64,83,80,70,161,27,39,0,18,59,6,69,15,48,2,8,0,0,0,0,0,0,0,2,1,5,7,18,29,14,26,95,76,128,89,18,22,0,4,0,14,6,0,39,98,113,31,4,106,11,5,122,56,4,140,51,0,0,0,0,0,0,4,3,1,4,7,4,17,20,2,0,11,7,3,24,56,6,72,4,42,5,0,0,5,1,0,5,7,18,3,0,0,1,18,14,29,12,0,28,3,0,4,2,29,68,68,133,66,81,44,12,8,0,3,3,2,0,4,0,0,0,10,0,17,19,13,0,23,7,18,2,4,6,7,40,33,98,19,122,119,19,61,181,63,10,81,35,5,6,114,21,29,104,27,0,2,91,3,0,31,14,0,20,60,24,8,47,88,53,168,30,94,72,8,47,44,5,8,49,32,1,7,20,22,6,0,41,9,0,59,70,11,15,75,30,128,30,119,73,0,2,20,91,18,84,1,0,78,48,0,134,108,56,54,63,7,8,13,21,3,2,41,61,0,0,29,24,2,83,103,2,44,59,10,0,76,97,8,67,167,91,96,69,59,44,54,155,13,37,2,0,113,16,0,73,75,53,0,60,40,0,36,102,99,69,78,9,0,27,94,0,14,28,62,1,6,54,31,2,135,90,0,70,93,15,0,56,51,129,67,127,28,48,182,74,4,21,102,0,1,17,40,20,4,4,8,2,10,0,94,36,35,35,48,30,20,81,49,37,117,22,60,81,168,92,25,106,125,60,0,99,131,0,52,64,43,7,82,46,46,70,74,34,46,138,76,12,79,80,59,65,78,80,12,85,153,118,40,130,146,115,119,60,59,187,50,113,112,52,163,59,125,115,96,24,91,96,5,60,60,109,49,56,138,24,0,125,107,36,102,100,56,72,29,92,33,61,29,10,81,93,14,14,6,8,32,0,2,2,1,4,0,11,38,22,46,26,47,87,30,140,182